Protein 4YMZ (pdb70)

CATH classification: 3.20.20.70

Radius of gyration: 24.02 Å; Cα contacts (8 Å, |Δi|>4): 1088; chains: 2; bounding box: 70×56×56 Å

B-factor: mean 28.79, std 7.9, range [10.22, 67.39]

Solvent-accessible surface area: 18675 Å² total; per-residue (Å²): 133,66,94,39,4,0,0,0,2,2,16,0,44,14,22,20,120,87,0,36,140,5,0,89,8,0,90,130,99,0,49,85,62,8,160,112,38,40,2,5,0,0,0,3,14,3,1,0,33,38,0,12,78,25,4,123,78,28,70,6,66,13,0,0,2,16,0,7,50,20,20,64,25,44,32,0,18,10,13,0,0,66,0,0,84,74,26,54,0,75,10,0,1,2,2,2,10,10,10,41,95,101,34,63,9,53,22,130,39,0,16,68,0,0,117,54,0,3,83,63,90,4,30,0,0,0,2,4,10,0,35,92,74,56,66,129,67,58,88,18,99,105,26,0,22,42,14,1,88,55,0,5,78,52,13,46,62,109,67,5,100,48,5,15,0,0,1,11,0,30,22,0,29,79,84,68,125,44,2,67,42,78,57,0,32,119,4,0,51,46,0,10,83,31,0,27,62,45,70,162,44,0,72,105,40,4,103,76,3,6,0,0,1,0,5,27,5,68,50,129,28,1,87,74,3,33,144,50,122,10,6,11,1,1,1,0,16,59,16,0,25,74,27,90,28,0,19,36,0,46,114,67,74,40,6,0,0,0,2,2,16,0,45,14,24,23,161,83,0,37,141,5,0,100,20,0,94,86,39,0,51,99,73,11,94,109,46,40,2,5,0,0,0,3,12,3,2,0,34,36,0,14,83,24,4,120,78,27,72,6,67,16,0,0,1,14,2,9,50,20,22,65,24,45,34,0,18,10,14,0,1,65,0,0,98,77,26,54,0,64,9,0,1,2,1,1,10,10,10,41,94,99,34,60,10,51,22,132,39,0,22,68,1,0,118,49,0,4,141,63,138,7,33,0,0,0,2,4,9,0,34,98,82,53,72,133,72,69,105,15,94,120,25,0,17,35,14,0,138,58,0,4,77,50,10,94,41,116,68,7,104,52,6,16,0,0,0,11,0,31,27,0,28,78,87,65,99,43,2,67,42,79,72,0,31,130,7,0,45,48,0,10,82,16,0,22,48,55,63,134,64,19,68,86,43,5,85,67,4,7,0,0,1,0,5,23,5,69,48,132,29,3,97,92,4,34,104,51,143,5,6,11,2,2,1,2,17,60,16,0,27,76,42,89,31,0,24,37,1,50

Structure (mmCIF, N/CA/C/O backbone):
data_4YMZ
#
_entry.id   4YMZ
#
_cell.length_a   103.758
_cell.length_b   103.758
_cell.length_c   113.505
_cell.angle_alpha   90.00
_cell.angle_beta   90.00
_cell.angle_gamma   120.00
#
_symmetry.space_group_name_H-M   'P 32 2 1'
#
loop_
_entity.id
_entity.type
_entity.pdbx_description
1 polymer 'Triosephosphate isomerase'
2 non-polymer 1,3-DIHYDROXYACETONEPHOSPHATE
3 non-polymer 'SULFATE ION'
4 non-polymer 1,2-ETHANEDIOL
5 water water
#
loop_
_atom_site.group_PDB
_atom_site.id
_atom_site.type_symbol
_atom_site.label_atom_id
_atom_site.label_alt_id
_atom_site.label_comp_id
_atom_site.label_asym_id
_atom_site.label_entity_id
_atom_site.label_seq_id
_atom_site.pdbx_PDB_ins_code
_atom_site.Cartn_x
_atom_site.Cartn_y
_atom_site.Cartn_z
_atom_site.occupancy
_atom_site.B_iso_or_equiv
_atom_site.auth_seq_id
_atom_site.auth_comp_id
_atom_site.auth_asym_id
_atom_site.auth_atom_id
_atom_site.pdbx_PDB_model_num
ATOM 1 N N . ALA A 1 2 ? 49.701 -10.589 18.162 1.00 59.20 2 ALA A N 1
ATOM 2 C CA . ALA A 1 2 ? 48.634 -11.338 18.880 1.00 57.75 2 ALA A CA 1
ATOM 3 C C . ALA A 1 2 ? 47.675 -11.976 17.877 1.00 56.82 2 ALA A C 1
ATOM 4 O O . ALA A 1 2 ? 47.358 -11.390 16.833 1.00 67.39 2 ALA A O 1
ATOM 5 N N . ARG A 1 3 ? 47.247 -13.197 18.177 1.00 49.76 3 ARG A N 1
ATOM 6 C CA . ARG A 1 3 ? 46.038 -13.773 17.578 1.00 43.11 3 ARG A CA 1
ATOM 7 C C . ARG A 1 3 ? 44.823 -12.900 18.010 1.00 38.31 3 ARG A C 1
ATOM 8 O O . ARG A 1 3 ? 44.831 -12.363 19.076 1.00 41.16 3 ARG A O 1
ATOM 16 N N . LYS A 1 4 ? 43.804 -12.819 17.168 1.00 36.30 4 LYS A N 1
ATOM 17 C CA . LYS A 1 4 ? 42.505 -12.192 17.522 1.00 46.35 4 LYS A CA 1
ATOM 18 C C . LYS A 1 4 ? 41.696 -13.005 18.553 1.00 39.65 4 LYS A C 1
ATOM 19 O O . LYS A 1 4 ? 41.701 -14.262 18.548 1.00 45.12 4 LYS A O 1
ATOM 23 N N . THR A 1 5 ? 41.073 -12.285 19.465 1.00 28.79 5 THR A N 1
ATOM 24 C CA . THR A 1 5 ? 40.175 -12.925 20.390 1.00 29.47 5 THR A CA 1
ATOM 25 C C . THR A 1 5 ? 38.780 -12.865 19.804 1.00 29.53 5 THR A C 1
ATOM 26 O O . THR A 1 5 ? 38.361 -11.805 19.364 1.00 27.39 5 THR A O 1
ATOM 30 N N . ILE A 1 6 ? 38.065 -13.988 19.827 1.00 26.52 6 ILE A N 1
ATOM 31 C CA . ILE A 1 6 ? 36.719 -14.044 19.297 1.00 23.59 6 ILE A CA 1
ATOM 32 C C . ILE A 1 6 ? 35.760 -14.481 20.351 1.00 22.04 6 ILE A C 1
ATOM 33 O O . ILE A 1 6 ? 36.031 -15.428 21.019 1.00 23.86 6 ILE A O 1
ATOM 38 N N . ILE A 1 7 ? 34.626 -13.806 20.506 1.00 21.42 7 ILE A N 1
ATOM 39 C CA . ILE A 1 7 ? 33.600 -14.316 21.445 1.00 23.86 7 ILE A CA 1
ATOM 40 C C . ILE A 1 7 ? 32.419 -14.581 20.551 1.00 22.14 7 ILE A C 1
ATOM 41 O O . ILE A 1 7 ? 31.854 -13.648 20.021 1.00 22.90 7 ILE A O 1
ATOM 46 N N . ALA A 1 8 ? 32.017 -15.848 20.397 1.00 21.40 8 ALA A N 1
ATOM 47 C CA . ALA A 1 8 ? 30.955 -16.243 19.459 1.00 20.98 8 ALA A CA 1
ATOM 48 C C . ALA A 1 8 ? 29.822 -16.835 20.137 1.00 21.71 8 ALA A C 1
ATOM 49 O O . ALA A 1 8 ? 30.011 -17.677 21.011 1.00 21.91 8 ALA A O 1
ATOM 51 N N . GLY A 1 9 ? 28.632 -16.378 19.829 1.00 20.57 9 GLY A N 1
ATOM 52 C CA . GLY A 1 9 ? 27.437 -16.940 20.392 1.00 20.12 9 GLY A CA 1
ATOM 53 C C . GLY A 1 9 ? 26.725 -17.892 19.461 1.00 19.85 9 GLY A C 1
ATOM 54 O O . GLY A 1 9 ? 26.366 -17.505 18.367 1.00 24.16 9 GLY A O 1
ATOM 55 N N . ASN A 1 10 ? 26.386 -19.089 19.955 1.00 18.53 10 ASN A N 1
ATOM 56 C CA . ASN A 1 10 ? 25.590 -20.051 19.240 1.00 18.02 10 ASN A CA 1
ATOM 57 C C . ASN A 1 10 ? 24.212 -20.177 19.829 1.00 18.73 10 ASN A C 1
ATOM 58 O O . ASN A 1 10 ? 24.020 -20.640 20.985 1.00 19.63 10 ASN A O 1
ATOM 63 N N . TRP A 1 11 ? 23.215 -19.741 19.061 1.00 18.65 11 TRP A N 1
ATOM 64 C CA . TRP A 1 11 ? 21.837 -19.691 19.516 1.00 19.99 11 TRP A CA 1
ATOM 65 C C . TRP A 1 11 ? 21.147 -21.059 19.283 1.00 19.56 11 TRP A C 1
ATOM 66 O O . TRP A 1 11 ? 19.949 -21.228 19.587 1.00 18.87 11 TRP A O 1
ATOM 77 N N . LYS A 1 12 ? 21.897 -22.007 18.725 1.00 21.20 12 LYS A N 1
ATOM 78 C CA . LYS A 1 12 ? 21.370 -23.318 18.393 1.00 21.74 12 LYS A CA 1
ATOM 79 C C . LYS A 1 12 ? 19.925 -23.264 17.873 1.00 22.39 12 LYS A C 1
ATOM 80 O O . LYS A 1 12 ? 19.541 -22.430 17.040 1.00 20.54 12 LYS A O 1
ATOM 86 N N . MET A 1 13 ? 19.085 -24.152 18.356 1.00 21.08 13 MET A N 1
ATOM 87 C CA . MET A 1 13 ? 17.688 -24.140 18.006 1.00 19.52 13 MET A CA 1
ATOM 88 C C . MET A 1 13 ? 16.812 -23.681 19.216 1.00 16.78 13 MET A C 1
ATOM 89 O O . MET A 1 13 ? 15.662 -24.091 19.374 1.00 18.58 13 MET A O 1
ATOM 94 N N . ASN A 1 14 ? 17.402 -22.829 20.040 1.00 20.03 14 ASN A N 1
ATOM 95 C CA . ASN A 1 14 ? 16.862 -22.496 21.389 1.00 20.89 14 ASN A CA 1
ATOM 96 C C . ASN A 1 14 ? 15.872 -21.312 21.406 1.00 23.83 14 ASN A C 1
ATOM 97 O O . ASN A 1 14 ? 15.096 -21.139 22.367 1.00 21.14 14 ASN A O 1
ATOM 102 N N . LEU A 1 15 ? 15.857 -20.531 20.346 1.00 19.74 15 LEU A N 1
ATOM 103 C CA . LEU A 1 15 ? 15.118 -19.259 20.320 1.00 22.38 15 LEU A CA 1
ATOM 104 C C . LEU A 1 15 ? 13.954 -19.158 19.325 1.00 23.36 15 LEU A C 1
ATOM 105 O O . LEU A 1 15 ? 14.011 -19.714 18.214 1.00 22.60 15 LEU A O 1
ATOM 110 N N . SER A 1 16 ? 12.865 -18.467 19.736 1.00 19.56 16 SER A N 1
ATOM 111 C CA . SER A 1 16 ? 11.826 -18.037 18.849 1.00 20.96 16 SER A CA 1
ATOM 112 C C . SER A 1 16 ? 12.361 -16.909 18.034 1.00 20.29 16 SER A C 1
ATOM 113 O O . SER A 1 16 ? 13.441 -16.317 18.335 1.00 21.92 16 SER A O 1
ATOM 116 N N . LEU A 1 17 ? 11.655 -16.604 16.973 1.00 22.58 17 LEU A N 1
ATOM 117 C CA . LEU A 1 17 ? 12.007 -15.473 16.115 1.00 24.73 17 LEU A CA 1
ATOM 118 C C . LEU A 1 17 ? 11.931 -14.178 16.952 1.00 24.46 17 LEU A C 1
ATOM 119 O O . LEU A 1 17 ? 12.826 -13.373 16.925 1.00 21.73 17 LEU A O 1
ATOM 124 N N . LYS A 1 18 ? 10.868 -14.041 17.697 1.00 23.02 18 LYS A N 1
ATOM 125 C CA . LYS A 1 18 ? 10.652 -12.856 18.518 1.00 25.69 18 LYS A CA 1
ATOM 126 C C . LYS A 1 18 ? 11.873 -12.671 19.438 1.00 23.04 18 LYS A C 1
ATOM 127 O O . LYS A 1 18 ? 12.436 -11.567 19.579 1.00 24.00 18 LYS A O 1
ATOM 131 N N . GLU A 1 19 ? 12.295 -13.768 20.047 1.00 21.99 19 GLU A N 1
ATOM 132 C CA . GLU A 1 19 ? 13.458 -13.738 20.891 1.00 22.90 19 GLU A CA 1
ATOM 133 C C . GLU A 1 19 ? 14.751 -13.442 20.113 1.00 22.04 19 GLU A C 1
ATOM 134 O O . GLU A 1 19 ? 15.596 -12.664 20.543 1.00 22.03 19 GLU A O 1
ATOM 140 N N . ALA A 1 20 ? 14.897 -14.009 18.936 1.00 23.86 20 ALA A N 1
ATOM 141 C CA . ALA A 1 20 ? 16.110 -13.767 18.164 1.00 20.60 20 ALA A CA 1
ATOM 142 C C . ALA A 1 20 ? 16.207 -12.264 17.747 1.00 20.63 20 ALA A C 1
ATOM 143 O O . ALA A 1 20 ? 17.288 -11.657 17.671 1.00 22.23 20 ALA A O 1
ATOM 145 N N . VAL A 1 21 ? 15.078 -11.717 17.396 1.00 20.99 21 VAL A N 1
ATOM 146 C CA . VAL A 1 21 ? 14.977 -10.317 16.965 1.00 23.01 21 VAL A CA 1
ATOM 147 C C . VAL A 1 21 ? 15.314 -9.364 18.126 1.00 21.45 21 VAL A C 1
ATOM 148 O O . VAL A 1 21 ? 16.190 -8.526 17.996 1.00 21.69 21 VAL A O 1
ATOM 152 N N . PHE A 1 22 ? 14.702 -9.580 19.266 1.00 23.55 22 PHE A N 1
ATOM 153 C CA . PHE A 1 22 ? 14.983 -8.850 20.464 1.00 23.31 22 PHE A CA 1
ATOM 154 C C . PHE A 1 22 ? 16.455 -8.920 20.876 1.00 23.80 22 PHE A C 1
ATOM 155 O O . PHE A 1 22 ? 17.088 -7.889 21.164 1.00 23.96 22 PHE A O 1
ATOM 163 N N . LEU A 1 23 ? 17.015 -10.141 20.860 1.00 22.10 23 LEU A N 1
ATOM 164 C CA . LEU A 1 23 ? 18.399 -10.365 21.122 1.00 20.39 23 LEU A CA 1
ATOM 165 C C . LEU A 1 23 ? 19.307 -9.646 20.087 1.00 20.72 23 LEU A C 1
ATOM 166 O O . LEU A 1 23 ? 20.258 -9.007 20.478 1.00 22.69 23 LEU A O 1
ATOM 171 N N . ALA A 1 24 ? 18.989 -9.714 18.793 1.00 22.61 24 ALA A N 1
ATOM 172 C CA . ALA A 1 24 ? 19.813 -9.069 17.770 1.00 22.08 24 ALA A CA 1
ATOM 173 C C . ALA A 1 24 ? 19.848 -7.502 17.944 1.00 22.95 24 ALA A C 1
ATOM 174 O O . ALA A 1 24 ? 20.913 -6.835 17.869 1.00 24.57 24 ALA A O 1
ATOM 176 N N . HIS A 1 25 ? 18.673 -6.953 18.197 1.00 23.31 25 HIS A N 1
ATOM 177 C CA . HIS A 1 25 ? 18.586 -5.515 18.493 1.00 22.71 25 HIS A CA 1
ATOM 178 C C . HIS A 1 25 ? 19.381 -5.197 19.721 1.00 23.13 25 HIS A C 1
ATOM 179 O O . HIS A 1 25 ? 20.099 -4.213 19.688 1.00 25.48 25 HIS A O 1
ATOM 186 N N . SER A 1 26 ? 19.243 -5.987 20.796 1.00 22.50 26 SER A N 1
ATOM 187 C CA . SER A 1 26 ? 19.903 -5.631 22.037 1.00 24.78 26 SER A CA 1
ATOM 188 C C . SER A 1 26 ? 21.385 -5.706 21.839 1.00 23.16 26 SER A C 1
ATOM 189 O O . SER A 1 26 ? 22.182 -4.807 22.274 1.00 22.98 26 SER A O 1
ATOM 192 N N . ILE A 1 27 ? 21.801 -6.740 21.089 1.00 22.40 27 ILE A N 1
ATOM 193 C CA . ILE A 1 27 ? 23.208 -6.906 20.793 1.00 22.93 27 ILE A CA 1
ATOM 194 C C . ILE A 1 27 ? 23.780 -5.747 19.972 1.00 24.46 27 ILE A C 1
ATOM 195 O O . ILE A 1 27 ? 24.892 -5.296 20.190 1.00 26.07 27 ILE A O 1
ATOM 200 N N . ARG A 1 28 ? 22.993 -5.259 19.063 1.00 25.05 28 ARG A N 1
ATOM 201 C CA . ARG A 1 28 ? 23.467 -4.173 18.248 1.00 25.93 28 ARG A CA 1
ATOM 202 C C . ARG A 1 28 ? 23.705 -2.880 19.080 1.00 26.67 28 ARG A C 1
ATOM 203 O O . ARG A 1 28 ? 24.673 -2.120 18.829 1.00 27.19 28 ARG A O 1
ATOM 211 N N . GLU A 1 29 ? 22.786 -2.658 19.992 1.00 26.45 29 GLU A N 1
ATOM 212 C CA . GLU A 1 29 ? 22.810 -1.531 20.941 1.00 32.51 29 GLU A CA 1
ATOM 213 C C . GLU A 1 29 ? 23.923 -1.661 21.896 1.00 29.94 29 GLU 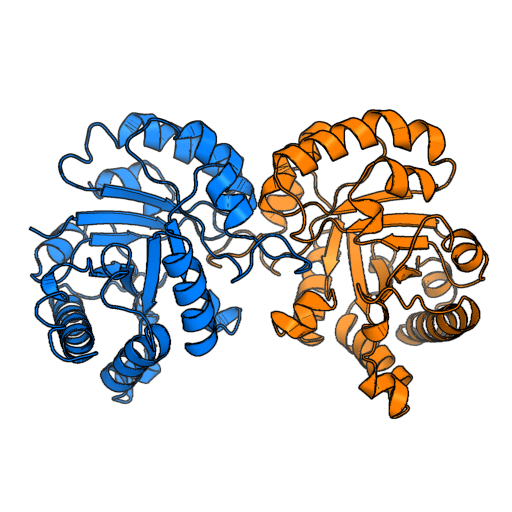A C 1
ATOM 214 O O . GLU A 1 29 ? 24.596 -0.635 22.273 1.00 26.15 29 GLU A O 1
ATOM 220 N N . LYS A 1 30 ? 24.133 -2.879 22.393 1.00 25.83 30 LYS A N 1
ATOM 221 C CA . LYS A 1 30 ? 25.092 -3.053 23.453 1.00 27.28 30 LYS A CA 1
ATOM 222 C C . LYS A 1 30 ? 26.541 -3.468 23.176 1.00 26.44 30 LYS A C 1
ATOM 223 O O . LYS A 1 30 ? 27.440 -3.031 23.852 1.00 25.63 30 LYS A O 1
ATOM 229 N N . ILE A 1 31 ? 26.768 -4.406 22.252 1.00 25.10 31 ILE A N 1
ATOM 230 C CA . ILE A 1 31 ? 28.069 -4.996 22.146 1.00 21.35 31 ILE A CA 1
ATOM 231 C C . ILE A 1 31 ? 29.184 -4.194 21.498 1.00 20.63 31 ILE A C 1
ATOM 232 O O . ILE A 1 31 ? 30.302 -4.207 22.000 1.00 23.45 31 ILE A O 1
ATOM 237 N N . PRO A 1 32 ? 28.902 -3.448 20.410 1.00 25.47 32 PRO A N 1
ATOM 238 C CA . PRO A 1 32 ? 29.929 -2.683 19.694 1.00 26.92 32 PRO A CA 1
ATOM 239 C C . PRO A 1 32 ? 30.674 -1.695 20.538 1.00 28.21 32 PRO A C 1
ATOM 240 O O . PRO A 1 32 ? 31.871 -1.545 20.386 1.00 26.96 32 PRO A O 1
ATOM 244 N N . SER A 1 33 ? 30.005 -1.127 21.520 1.00 26.75 33 SER A N 1
ATOM 245 C CA . SER A 1 33 ? 30.671 -0.222 22.420 1.00 28.07 33 SER A CA 1
ATOM 246 C C . SER A 1 33 ? 31.620 -0.891 23.389 1.00 30.39 33 SER A C 1
ATOM 247 O O . SER A 1 33 ? 32.527 -0.229 23.879 1.00 25.90 33 SER A O 1
ATOM 250 N N . ILE A 1 34 ? 31.376 -2.163 23.741 1.00 27.50 34 ILE A N 1
ATOM 251 C CA . ILE A 1 34 ? 32.198 -2.870 24.721 1.00 26.49 34 ILE A CA 1
ATOM 252 C C . ILE A 1 34 ? 33.105 -4.023 24.231 1.00 28.63 34 ILE A C 1
ATOM 253 O O . ILE A 1 34 ? 33.882 -4.569 24.994 1.00 27.21 34 ILE A O 1
ATOM 258 N N . SER A 1 35 ? 33.066 -4.353 22.949 1.00 25.47 35 SER A N 1
ATOM 259 C CA . SER A 1 35 ? 33.801 -5.461 22.460 1.00 26.51 35 SER A CA 1
ATOM 260 C C . SER A 1 35 ? 35.238 -5.098 22.374 1.00 32.11 35 SER A C 1
ATOM 261 O O . SER A 1 35 ? 36.081 -5.977 22.477 1.00 31.52 35 SER A O 1
ATOM 264 N N . LYS A 1 36 ? 35.562 -3.818 22.146 1.00 33.34 36 LYS A N 1
ATOM 265 C CA . LYS A 1 36 ? 36.952 -3.357 22.143 1.00 32.64 36 LYS A CA 1
ATOM 266 C C . LYS A 1 36 ? 37.799 -4.032 21.081 1.00 31.42 36 LYS A C 1
ATOM 267 O O . LYS A 1 36 ? 37.513 -3.926 19.943 1.00 36.51 36 LYS A O 1
ATOM 273 N N . ASP A 1 37 ? 38.777 -4.789 21.523 1.00 36.63 37 ASP A N 1
ATOM 274 C CA . ASP A 1 37 ? 39.752 -5.497 20.709 1.00 41.69 37 ASP A CA 1
ATOM 275 C C . ASP A 1 37 ? 39.135 -6.816 20.145 1.00 38.50 37 ASP A C 1
ATOM 276 O O . ASP A 1 37 ? 39.582 -7.339 19.175 1.00 44.75 37 ASP A O 1
ATOM 280 N N . LYS A 1 38 ? 38.086 -7.314 20.777 1.00 34.76 38 LYS A N 1
ATOM 281 C CA . LYS A 1 38 ? 37.548 -8.646 20.530 1.00 28.18 38 LYS A CA 1
ATOM 282 C C . LYS A 1 38 ? 36.597 -8.662 19.361 1.00 30.09 38 LYS A C 1
ATOM 283 O O . LYS A 1 38 ? 35.891 -7.680 19.103 1.00 34.43 38 LYS A O 1
ATOM 289 N N 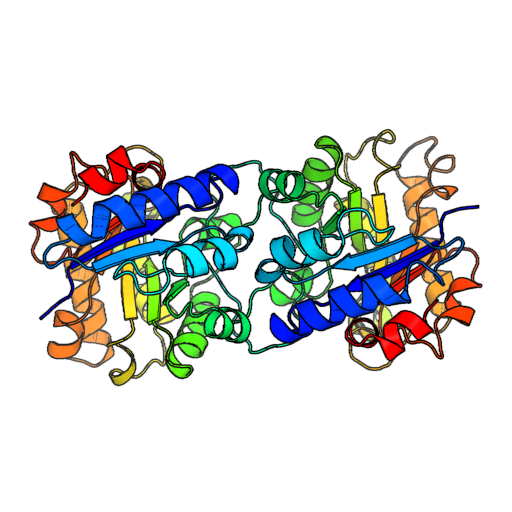. VAL A 1 39 ? 36.608 -9.770 18.633 1.00 27.36 39 VAL A N 1
ATOM 290 C CA . VAL A 1 39 ? 35.653 -9.982 17.524 1.00 25.17 39 VAL A CA 1
ATOM 291 C C . VAL A 1 39 ? 34.406 -10.515 18.129 1.00 25.39 39 VAL A C 1
ATOM 292 O O . VAL A 1 39 ? 34.523 -11.433 18.889 1.00 26.39 39 VAL A O 1
ATOM 296 N N . SER A 1 40 ? 33.205 -9.991 17.816 1.00 22.53 40 SER A N 1
ATOM 297 C CA . SER A 1 40 ? 31.974 -10.585 18.298 1.00 23.77 40 SER A CA 1
ATOM 298 C C . SER A 1 40 ? 31.251 -11.253 17.137 1.00 24.39 40 SER A C 1
ATOM 299 O O . SER A 1 40 ? 31.409 -10.852 15.991 1.00 25.95 40 SER A O 1
ATOM 302 N N . MET A 1 41 ? 30.547 -12.333 17.418 1.00 23.89 41 MET A N 1
ATOM 303 C CA . MET A 1 41 ? 29.971 -13.171 16.388 1.00 20.98 41 MET A CA 1
ATOM 304 C C . MET A 1 41 ? 28.760 -13.830 16.962 1.00 21.77 41 MET A C 1
ATOM 305 O O . MET A 1 41 ? 28.769 -14.224 18.127 1.00 21.54 41 MET A O 1
ATOM 310 N N . VAL A 1 42 ? 27.731 -14.034 16.130 1.00 19.48 42 VAL A N 1
ATOM 311 C CA . VAL A 1 42 ? 26.526 -14.683 16.554 1.00 20.81 42 VAL A CA 1
ATOM 312 C C . VAL A 1 42 ? 26.085 -15.637 15.491 1.00 19.00 42 VAL A C 1
ATOM 313 O O . VAL A 1 42 ? 26.250 -15.363 14.295 1.00 16.61 42 VAL A O 1
ATOM 317 N N . PHE A 1 43 ? 25.496 -16.743 15.937 1.00 18.56 43 PHE A N 1
ATOM 318 C CA . PHE A 1 43 ? 24.987 -17.773 15.008 1.00 17.20 43 PHE A CA 1
ATOM 319 C C . PHE A 1 43 ? 23.512 -18.053 15.258 1.00 18.49 43 PHE A C 1
ATOM 320 O O . PHE A 1 43 ? 23.129 -18.977 16.031 1.00 18.85 43 PHE A O 1
ATOM 328 N N . PRO A 1 44 ? 22.627 -17.298 14.610 1.00 19.59 44 PRO A N 1
ATOM 329 C CA . PRO A 1 44 ? 21.201 -17.537 14.732 1.00 20.48 44 PRO A CA 1
ATOM 330 C C . PRO A 1 44 ? 20.761 -18.797 14.027 1.00 19.23 44 PRO A C 1
ATOM 331 O O . PRO A 1 44 ? 21.463 -19.291 13.174 1.00 18.12 44 PRO A O 1
ATOM 335 N N . SER A 1 45 ? 19.518 -19.229 14.277 1.00 21.29 45 SER A N 1
ATOM 336 C CA . SER A 1 45 ? 18.965 -20.395 13.573 1.00 22.85 45 SER A CA 1
ATOM 337 C C . SER A 1 45 ? 18.795 -20.005 12.146 1.00 22.74 45 SER A C 1
ATOM 338 O O . SER A 1 45 ? 18.527 -18.808 11.840 1.00 23.86 45 SER A O 1
ATOM 341 N N . THR A 1 46 ? 18.885 -20.958 11.234 1.00 18.61 46 THR A N 1
ATOM 342 C CA . THR A 1 46 ? 18.717 -20.626 9.800 1.00 20.43 46 THR A CA 1
ATOM 343 C C . THR A 1 46 ? 17.464 -19.839 9.425 1.00 20.51 46 THR A C 1
ATOM 344 O O . THR A 1 46 ? 17.516 -18.918 8.585 1.00 18.08 46 THR A O 1
ATOM 348 N N . LEU A 1 47 ? 16.323 -20.234 9.986 1.00 20.55 47 LEU A N 1
ATOM 349 C CA . LEU A 1 47 ? 15.022 -19.604 9.723 1.00 19.25 47 LEU A CA 1
ATOM 350 C C . LEU A 1 47 ? 15.079 -18.110 10.052 1.00 21.57 47 LEU A C 1
ATOM 351 O O . LEU A 1 47 ? 14.347 -17.355 9.499 1.00 17.94 47 LEU A O 1
ATOM 356 N N . HIS A 1 48 ? 16.033 -17.690 10.895 1.00 20.49 48 HIS A N 1
ATOM 357 C CA . HIS A 1 48 ? 16.104 -16.333 11.414 1.00 19.45 48 HIS A CA 1
ATOM 358 C C . HIS A 1 48 ? 17.272 -15.515 10.855 1.00 19.45 48 HIS A C 1
ATOM 359 O O . HIS A 1 48 ? 17.408 -14.331 11.203 1.00 21.80 48 HIS A O 1
ATOM 366 N N . LEU A 1 49 ? 18.107 -16.121 10.043 1.00 21.67 49 LEU A N 1
ATOM 367 C CA . LEU A 1 49 ? 19.343 -15.498 9.595 1.00 22.43 49 LEU A CA 1
ATOM 368 C C . LEU A 1 49 ? 19.092 -14.259 8.747 1.00 25.57 49 LEU A C 1
ATOM 369 O O . LEU A 1 49 ? 19.831 -13.304 8.907 1.00 19.83 49 LEU A O 1
ATOM 374 N N . GLU A 1 50 ? 18.149 -14.285 7.802 1.00 19.84 50 GLU A N 1
ATOM 375 C CA . GLU A 1 50 ? 17.914 -13.117 6.960 1.00 25.53 50 GLU A CA 1
ATOM 376 C C . GLU A 1 50 ? 17.531 -11.900 7.843 1.00 22.66 50 GLU A C 1
ATOM 377 O O . GLU A 1 50 ? 18.095 -10.846 7.737 1.00 21.02 50 GLU A O 1
ATOM 383 N N . ASN A 1 51 ? 16.640 -12.130 8.790 1.00 22.04 51 ASN A N 1
ATOM 384 C CA . ASN A 1 51 ? 16.140 -11.092 9.687 1.00 23.70 51 ASN A CA 1
ATOM 385 C C . ASN A 1 51 ? 17.244 -10.555 10.572 1.00 27.23 51 ASN A C 1
ATOM 386 O O . ASN A 1 51 ? 17.468 -9.336 10.604 1.00 23.96 51 ASN A O 1
ATOM 391 N N . VAL A 1 52 ? 17.982 -11.438 11.255 1.00 23.12 52 VAL A N 1
ATOM 392 C CA . VAL A 1 52 ? 19.051 -11.017 12.106 1.00 23.20 52 VAL A CA 1
ATOM 393 C C . VAL A 1 52 ? 20.189 -10.327 11.351 1.00 25.17 52 VAL A C 1
ATOM 394 O O . VAL A 1 52 ? 20.779 -9.364 11.798 1.00 22.12 52 VAL A O 1
ATOM 398 N N . SER A 1 53 ? 20.546 -10.892 10.216 1.00 24.20 53 SER A N 1
ATOM 399 C CA . SER A 1 53 ? 21.504 -10.285 9.370 1.00 26.03 53 SER A CA 1
ATOM 400 C C . SER A 1 53 ? 21.175 -8.826 9.034 1.00 26.59 53 SER A C 1
ATOM 401 O O . SER A 1 53 ? 22.072 -7.981 8.996 1.00 26.97 53 SER A O 1
ATOM 404 N N . LYS A 1 54 ? 19.947 -8.583 8.630 1.00 26.56 54 LYS A N 1
ATOM 405 C CA . LYS A 1 54 ? 19.476 -7.211 8.368 1.00 27.74 54 LYS A CA 1
ATOM 406 C C . LYS A 1 54 ? 19.666 -6.349 9.601 1.00 27.59 54 LYS A C 1
ATOM 407 O O . LYS A 1 54 ? 20.204 -5.238 9.485 1.00 23.78 54 LYS A O 1
ATOM 410 N N . ILE A 1 55 ? 19.289 -6.867 10.777 1.00 23.30 55 ILE A N 1
ATOM 411 C CA . ILE A 1 55 ? 19.386 -6.092 12.021 1.00 20.49 55 ILE A CA 1
ATOM 412 C C . ILE A 1 55 ? 20.822 -5.671 12.324 1.00 26.74 55 ILE A C 1
ATOM 413 O O . ILE A 1 55 ? 21.043 -4.526 12.762 1.00 26.17 55 ILE A O 1
ATOM 418 N N . LEU A 1 56 ? 21.786 -6.565 12.048 1.00 24.57 56 LEU A N 1
ATOM 419 C CA . LEU A 1 56 ? 23.159 -6.348 12.366 1.00 22.74 56 LEU A CA 1
ATOM 420 C C . LEU A 1 56 ? 24.012 -5.766 11.244 1.00 20.86 56 LEU A C 1
ATOM 421 O O . LEU A 1 56 ? 25.199 -5.496 11.460 1.00 24.28 56 LEU A O 1
ATOM 426 N N . GLU A 1 57 ? 23.449 -5.606 10.057 1.00 21.67 57 GLU A N 1
ATOM 427 C CA . GLU A 1 57 ? 24.236 -5.127 8.882 1.00 25.40 57 GLU A CA 1
ATOM 428 C C . GLU A 1 57 ? 24.850 -3.740 9.143 1.00 21.38 57 GLU A C 1
ATOM 429 O O . GLU A 1 57 ? 24.122 -2.789 9.494 1.00 25.22 57 GLU A O 1
ATOM 434 N N . GLY A 1 58 ? 26.143 -3.629 8.948 1.00 23.56 58 GLY A N 1
ATOM 435 C CA . GLY A 1 58 ? 26.863 -2.354 9.189 1.00 26.95 58 GLY A CA 1
ATOM 436 C C . GLY A 1 58 ? 27.357 -2.173 10.607 1.00 26.76 58 GLY A C 1
ATOM 437 O O . GLY A 1 58 ? 28.038 -1.210 10.889 1.00 29.36 58 GLY A O 1
ATOM 438 N N . SER A 1 59 ? 27.048 -3.125 11.505 1.00 25.70 59 SER A N 1
ATOM 439 C CA . SER A 1 59 ? 27.542 -3.125 12.876 1.00 24.43 59 SER A CA 1
ATOM 440 C C . SER A 1 59 ? 28.842 -3.917 12.919 1.00 25.77 59 SER A C 1
ATOM 441 O O . SER A 1 59 ? 29.198 -4.535 11.945 1.00 23.58 59 SER A O 1
ATOM 444 N N . SER A 1 60 ? 29.554 -3.948 14.048 1.00 23.62 60 SER A N 1
ATOM 445 C CA . SER A 1 60 ? 30.779 -4.696 14.080 1.00 25.06 60 SER A CA 1
ATOM 446 C C . SER A 1 60 ? 30.523 -6.206 14.455 1.00 22.55 60 SER A C 1
ATOM 447 O O . SER A 1 60 ? 31.465 -6.918 14.657 1.00 26.57 60 SER A O 1
ATOM 450 N N . VAL A 1 61 ? 29.273 -6.593 14.662 1.00 22.66 61 VAL A N 1
ATOM 451 C CA . VAL A 1 61 ? 28.871 -7.976 15.007 1.00 22.62 61 VAL A CA 1
ATOM 452 C C . VAL A 1 61 ? 28.623 -8.849 13.764 1.00 22.93 61 VAL A C 1
ATOM 453 O O . VAL A 1 61 ? 27.712 -8.643 13.000 1.00 26.73 61 VAL A O 1
ATOM 457 N N . ILE A 1 62 ? 29.445 -9.858 13.699 1.00 22.29 62 ILE A N 1
ATOM 458 C CA . ILE A 1 62 ? 29.482 -10.813 12.582 1.00 24.05 62 ILE A CA 1
ATOM 459 C C . ILE A 1 62 ? 28.358 -11.867 12.803 1.00 22.92 62 ILE A C 1
ATOM 460 O O . ILE A 1 62 ? 28.194 -12.351 13.892 1.00 22.71 62 ILE A O 1
ATOM 465 N N . VAL A 1 63 ? 27.645 -12.164 11.745 1.00 21.87 63 VAL A N 1
ATOM 466 C CA . VAL A 1 63 ? 26.617 -13.157 11.696 1.00 21.15 63 VAL A CA 1
ATOM 467 C C . VAL A 1 63 ? 27.110 -14.412 10.962 1.00 24.58 63 VAL A C 1
ATOM 468 O O . VAL A 1 63 ? 27.596 -14.345 9.829 1.00 24.10 63 VAL A O 1
ATOM 472 N N . GLY A 1 64 ? 26.933 -15.545 11.588 1.00 21.37 64 GLY A N 1
ATOM 473 C CA . GLY A 1 64 ? 27.357 -16.838 10.983 1.00 22.56 64 GLY A CA 1
ATOM 474 C C . GLY A 1 64 ? 26.221 -17.807 10.912 1.00 22.52 64 GLY A C 1
ATOM 475 O O . GLY A 1 64 ? 25.228 -17.602 11.591 1.00 21.49 64 GLY A O 1
ATOM 476 N N . ALA A 1 65 ? 26.357 -18.855 10.071 1.00 19.44 65 ALA A N 1
ATOM 477 C CA . ALA A 1 65 ? 25.306 -19.921 9.963 1.00 19.47 65 ALA A CA 1
ATOM 478 C C . ALA A 1 65 ? 25.756 -21.142 10.716 1.00 20.61 65 ALA A C 1
ATOM 479 O O . ALA A 1 65 ? 26.967 -21.417 10.807 1.00 17.22 65 ALA A O 1
ATOM 481 N N . GLN A 1 66 ? 24.773 -21.890 11.211 1.00 21.31 66 GLN A N 1
ATOM 482 C CA . GLN A 1 66 ? 25.028 -23.077 12.050 1.00 19.64 66 GLN A CA 1
ATOM 483 C C . GLN A 1 66 ? 25.389 -24.364 11.293 1.00 19.19 66 GLN A C 1
ATOM 484 O O . GLN A 1 66 ? 25.959 -25.276 11.857 1.00 18.26 66 GLN A O 1
ATOM 490 N N . ASN A 1 67 ? 25.115 -24.357 9.994 1.00 21.24 67 ASN A N 1
ATOM 491 C CA . ASN A 1 67 ? 25.389 -25.486 9.145 1.00 20.57 67 ASN A CA 1
ATOM 492 C C . ASN A 1 67 ? 25.103 -25.089 7.703 1.00 18.57 67 ASN A C 1
ATOM 493 O O . ASN A 1 67 ? 24.426 -24.099 7.459 1.00 20.34 67 ASN A O 1
ATOM 498 N N . CYS A 1 68 ? 25.657 -25.813 6.723 1.00 18.78 68 CYS A N 1
ATOM 499 C CA . CYS A 1 68 ? 25.243 -25.668 5.342 1.00 16.59 68 CYS A CA 1
ATOM 500 C C . CYS A 1 68 ? 25.593 -27.004 4.714 1.00 21.25 68 CYS A C 1
ATOM 501 O O . CYS A 1 68 ? 26.128 -27.876 5.409 1.00 22.59 68 CYS A O 1
ATOM 504 N N . TYR A 1 69 ? 25.288 -27.116 3.444 1.00 20.47 69 TYR A N 1
ATOM 505 C CA . TYR A 1 69 ? 25.716 -28.237 2.629 1.00 22.52 69 TYR A CA 1
ATOM 506 C C . TYR A 1 69 ? 26.846 -27.817 1.673 1.00 20.69 69 TYR A C 1
ATOM 507 O O . TYR A 1 69 ? 26.951 -26.676 1.286 1.00 24.60 69 TYR A O 1
ATOM 516 N N . HIS A 1 70 ? 27.663 -28.773 1.266 1.00 23.33 70 HIS A N 1
ATOM 517 C CA . HIS A 1 70 ? 28.790 -28.521 0.350 1.00 24.58 70 HIS A CA 1
ATOM 518 C C . HIS A 1 70 ? 28.369 -28.402 -1.147 1.00 25.53 70 HIS A C 1
ATOM 519 O O . HIS A 1 70 ? 28.823 -29.166 -2.016 1.00 25.67 70 HIS A O 1
ATOM 526 N N . SER A 1 71 ? 27.484 -27.483 -1.457 1.00 24.35 71 SER A N 1
ATOM 527 C CA . SER A 1 71 ? 27.152 -27.216 -2.897 1.00 25.63 71 SER A CA 1
ATOM 528 C C . SER A 1 71 ? 26.615 -25.833 -3.070 1.00 27.93 71 SER A C 1
ATOM 529 O O . SER A 1 71 ? 26.054 -25.240 -2.137 1.00 20.55 71 SER A O 1
ATOM 532 N N . GLY A 1 72 ? 26.837 -25.257 -4.254 1.00 23.95 72 GLY A N 1
ATOM 533 C CA . GLY A 1 72 ? 26.042 -24.192 -4.680 1.00 24.40 72 GLY A CA 1
ATOM 534 C C . GLY A 1 72 ? 24.600 -24.563 -4.991 1.00 26.61 72 GLY A C 1
ATOM 535 O O . GLY A 1 72 ? 24.143 -25.699 -4.775 1.00 24.34 72 GLY A O 1
ATOM 536 N N . LEU A 1 73 ? 23.864 -23.609 -5.543 1.00 23.46 73 LEU A N 1
ATOM 537 C CA . LEU A 1 73 ? 22.446 -23.862 -5.714 1.00 26.92 73 LEU A CA 1
ATOM 538 C C . LEU A 1 73 ? 22.230 -25.150 -6.499 1.00 28.19 73 LEU A C 1
ATOM 539 O O . LEU A 1 73 ? 22.864 -25.372 -7.514 1.00 22.16 73 LEU A O 1
ATOM 544 N N . ALA A 1 74 ? 21.296 -25.991 -6.037 1.00 24.06 74 ALA A N 1
ATOM 545 C CA . ALA A 1 74 ? 21.200 -27.346 -6.544 1.00 25.21 74 ALA A CA 1
ATOM 546 C C . ALA A 1 74 ? 20.034 -28.052 -5.825 1.00 24.66 74 ALA A C 1
ATOM 547 O O . ALA A 1 74 ? 19.370 -27.467 -4.903 1.00 21.10 74 ALA A O 1
ATOM 549 N N . ALA A 1 75 ? 19.851 -29.321 -6.208 1.00 22.05 75 ALA A N 1
ATOM 550 C CA . ALA A 1 75 ? 18.688 -30.125 -5.757 1.00 22.66 75 ALA A CA 1
ATOM 551 C C . ALA A 1 75 ? 19.014 -30.902 -4.466 1.00 23.70 75 ALA A C 1
ATOM 552 O O . ALA A 1 75 ? 19.344 -32.095 -4.499 1.00 23.08 75 ALA A O 1
ATOM 554 N N . PHE A 1 76 ? 19.039 -30.188 -3.327 1.00 22.86 76 PHE A N 1
ATOM 555 C CA . PHE A 1 76 ? 19.268 -30.857 -2.023 1.00 18.80 76 PHE A CA 1
ATOM 556 C C . PHE A 1 76 ? 18.202 -30.343 -1.056 1.00 20.04 76 PHE A C 1
ATOM 557 O O . PHE A 1 76 ? 18.431 -29.399 -0.267 1.00 18.34 76 PHE A O 1
ATOM 565 N N . THR A 1 77 ? 17.052 -31.001 -1.058 1.00 17.93 77 THR A N 1
ATOM 566 C CA . THR A 1 77 ? 15.874 -30.609 -0.291 1.00 18.92 77 THR A CA 1
ATOM 567 C C . THR A 1 77 ? 16.296 -30.544 1.204 1.00 19.75 77 THR A C 1
ATOM 568 O O . THR A 1 77 ? 16.984 -31.410 1.738 1.00 22.03 77 THR A O 1
ATOM 572 N N . GLY A 1 78 ? 15.865 -29.466 1.821 1.00 19.20 78 GLY A N 1
ATOM 573 C CA . GLY A 1 78 ? 16.116 -29.198 3.245 1.00 18.23 78 GLY A CA 1
ATOM 574 C C . GLY A 1 78 ? 17.432 -28.566 3.552 1.00 20.97 78 GLY A C 1
ATOM 575 O O . GLY A 1 78 ? 17.606 -28.238 4.714 1.00 21.67 78 GLY A O 1
ATOM 576 N N . GLU A 1 79 ? 18.395 -28.556 2.611 1.00 20.60 79 GLU A N 1
ATOM 577 C CA . GLU A 1 79 ? 19.709 -27.997 2.895 1.00 20.95 79 GLU A CA 1
ATOM 578 C C . GLU A 1 79 ? 19.852 -26.523 2.567 1.00 21.16 79 GLU A C 1
ATOM 579 O O . GLU A 1 79 ? 19.112 -26.022 1.777 1.00 19.36 79 GLU A O 1
ATOM 585 N N . THR A 1 80 ? 20.889 -25.908 3.136 1.00 21.29 80 THR A N 1
ATOM 586 C CA . THR A 1 80 ? 21.223 -24.457 2.886 1.00 20.54 80 THR A CA 1
ATOM 587 C C . THR A 1 80 ? 22.528 -24.345 2.110 1.00 18.27 80 THR A C 1
ATOM 588 O O . THR A 1 80 ? 23.478 -24.951 2.487 1.00 20.39 80 THR A O 1
ATOM 592 N N . SER A 1 81 ? 22.544 -23.595 1.029 1.00 19.56 81 SER A N 1
ATOM 593 C CA . SER A 1 81 ? 23.713 -23.415 0.234 1.00 17.85 81 SER A CA 1
ATOM 594 C C . SER A 1 81 ? 24.526 -22.229 0.676 1.00 21.15 81 SER A C 1
ATOM 595 O O . SER A 1 81 ? 23.971 -21.182 0.966 1.00 22.39 81 SER A O 1
ATOM 598 N N . PRO A 1 82 ? 25.852 -22.362 0.685 1.00 21.37 82 PRO A N 1
ATOM 599 C CA . PRO A 1 82 ? 26.721 -21.150 0.838 1.00 23.01 82 PRO A CA 1
ATOM 600 C C . PRO A 1 82 ? 26.381 -20.032 -0.182 1.00 22.84 82 PRO A C 1
ATOM 601 O O . PRO A 1 82 ? 26.495 -18.823 0.175 1.00 19.67 82 PRO A O 1
ATOM 605 N N . ASP A 1 83 ? 25.911 -20.378 -1.375 1.00 22.21 83 ASP A N 1
ATOM 606 C CA . ASP A 1 83 ? 25.459 -19.322 -2.283 1.00 25.20 83 ASP A CA 1
ATOM 607 C C . ASP A 1 83 ? 24.341 -18.476 -1.654 1.00 22.28 83 ASP A C 1
ATOM 608 O O . ASP A 1 83 ? 24.244 -17.250 -1.847 1.00 22.59 83 ASP A O 1
ATOM 613 N N . GLN A 1 84 ? 23.426 -19.110 -0.940 1.00 22.00 84 GLN A N 1
ATOM 614 C CA . GLN A 1 84 ? 22.334 -18.432 -0.324 1.00 18.73 84 GLN A CA 1
ATOM 615 C C . GLN A 1 84 ? 22.751 -17.633 0.897 1.00 21.44 84 GLN A C 1
ATOM 616 O O . GLN A 1 84 ? 22.213 -16.576 1.163 1.00 23.18 84 GLN A O 1
ATOM 622 N N . LEU A 1 85 ? 23.709 -18.124 1.613 1.00 20.87 85 LEU A N 1
ATOM 623 C CA . LEU A 1 85 ? 24.294 -17.353 2.709 1.00 24.09 85 LEU A CA 1
ATOM 624 C C . LEU A 1 85 ? 25.093 -16.047 2.264 1.00 23.98 85 LEU A C 1
ATOM 625 O O . LEU A 1 85 ? 24.882 -15.001 2.848 1.00 25.37 85 LEU A O 1
ATOM 630 N N . LYS A 1 86 ? 25.976 -16.175 1.302 1.00 24.48 86 LYS A N 1
ATOM 631 C CA . LYS A 1 86 ? 26.772 -15.064 0.753 1.00 26.15 86 LYS A CA 1
ATOM 632 C C . LYS A 1 86 ? 25.794 -13.939 0.405 1.00 25.86 86 LYS A C 1
ATOM 633 O O . LYS A 1 86 ? 26.027 -12.808 0.731 1.00 24.36 86 LYS A O 1
ATOM 637 N N . GLU A 1 87 ? 24.638 -14.294 -0.170 1.00 24.81 87 GLU A N 1
ATOM 638 C CA . GLU A 1 87 ? 23.630 -13.319 -0.633 1.00 27.85 87 GLU A CA 1
ATOM 639 C C . GLU A 1 87 ? 23.057 -12.419 0.412 1.00 29.30 87 GLU A C 1
ATOM 640 O O . GLU A 1 87 ? 22.744 -11.258 0.133 1.00 27.69 87 GLU A O 1
ATOM 646 N N . ILE A 1 88 ? 22.897 -12.917 1.629 1.00 26.76 88 ILE A N 1
ATOM 647 C CA . ILE A 1 88 ? 22.443 -12.097 2.726 1.00 25.99 88 ILE A CA 1
ATOM 648 C C . ILE A 1 88 ? 23.567 -11.658 3.624 1.00 28.49 88 ILE A C 1
ATOM 649 O O . ILE A 1 88 ? 23.351 -11.241 4.798 1.00 29.30 88 ILE A O 1
ATOM 654 N N . GLY A 1 89 ? 24.767 -11.732 3.096 1.00 28.80 89 GLY A N 1
ATOM 655 C CA . GLY A 1 89 ? 25.935 -11.252 3.803 1.00 28.06 89 GLY A CA 1
ATOM 656 C C . GLY A 1 89 ? 26.544 -12.162 4.852 1.00 31.21 89 GLY A C 1
ATOM 657 O O . GLY A 1 89 ? 27.413 -11.725 5.586 1.00 28.46 89 GLY A O 1
ATOM 658 N N . VAL A 1 90 ? 26.124 -13.441 4.907 1.00 23.96 90 VAL A N 1
ATOM 659 C CA . VAL A 1 90 ? 26.660 -14.350 5.862 1.00 22.09 90 VAL A CA 1
ATOM 660 C C . VAL A 1 90 ? 27.862 -15.076 5.265 1.00 24.33 90 VAL A C 1
ATOM 661 O O . VAL A 1 90 ? 27.763 -15.844 4.298 1.00 28.16 90 VAL A O 1
ATOM 665 N N . LYS A 1 91 ? 29.011 -14.909 5.888 1.00 25.43 91 LYS A N 1
ATOM 666 C CA . LYS A 1 91 ? 30.258 -15.400 5.369 1.00 27.63 91 LYS A CA 1
ATOM 667 C C . LYS A 1 91 ? 31.037 -16.342 6.325 1.00 28.51 91 LYS A C 1
ATOM 668 O O . LYS A 1 91 ? 32.133 -16.758 5.969 1.00 28.25 91 LYS A O 1
ATOM 674 N N . VAL A 1 92 ? 30.480 -16.664 7.507 1.00 26.01 92 VAL A N 1
ATOM 675 C CA . VAL A 1 92 ? 31.118 -17.595 8.452 1.00 25.07 92 VAL A CA 1
ATOM 676 C C . VAL A 1 92 ? 30.126 -18.769 8.653 1.00 24.29 92 VAL A C 1
ATOM 677 O O . VAL A 1 92 ? 28.926 -18.512 8.751 1.00 20.34 92 VAL A O 1
ATOM 681 N N . VAL A 1 93 ? 30.606 -20.022 8.592 1.00 23.04 93 VAL A N 1
ATOM 682 C CA . VAL A 1 93 ? 29.761 -21.202 8.729 1.00 23.17 93 VAL A CA 1
ATOM 683 C C . VAL A 1 93 ? 30.448 -22.136 9.724 1.00 20.08 93 VAL A C 1
ATOM 684 O O . VAL A 1 93 ? 31.648 -22.404 9.609 1.00 20.88 93 VAL A O 1
ATOM 688 N N . MET A 1 94 ? 29.679 -22.683 10.634 1.00 23.15 94 MET A N 1
ATOM 689 C CA . MET A 1 94 ? 30.073 -23.667 11.584 1.00 19.27 94 MET A CA 1
ATOM 690 C C . MET A 1 94 ? 29.930 -25.039 10.941 1.00 22.28 94 MET A C 1
ATOM 691 O O . MET A 1 94 ? 28.985 -25.288 10.135 1.00 21.27 94 MET A O 1
ATOM 696 N N . VAL A 1 95 ? 30.957 -25.830 11.228 1.00 20.61 95 VAL A N 1
ATOM 697 C CA . VAL A 1 95 ? 31.028 -27.201 10.778 1.00 20.81 95 VAL A CA 1
ATOM 698 C C . VAL A 1 95 ? 31.394 -28.099 11.916 1.00 18.44 95 VAL A C 1
ATOM 699 O O . VAL A 1 95 ? 32.263 -27.764 12.707 1.00 23.05 95 VAL A O 1
ATOM 703 N N . GLY A 1 96 ? 30.654 -29.232 12.027 1.00 19.48 96 GLY A N 1
ATOM 704 C CA . GLY A 1 96 ? 31.042 -30.243 12.983 1.00 21.14 96 GLY A CA 1
ATOM 705 C C . GLY A 1 96 ? 30.674 -30.065 14.436 1.00 22.60 96 GLY A C 1
ATOM 706 O O . GLY A 1 96 ? 31.295 -30.692 15.311 1.00 22.23 96 GLY A O 1
ATOM 707 N N . HIS A 1 97 ? 29.731 -29.180 14.711 1.00 23.87 97 HIS A N 1
ATOM 708 C CA . HIS A 1 97 ? 29.264 -29.024 16.069 1.00 19.64 97 HIS A CA 1
ATOM 709 C C . HIS A 1 97 ? 28.845 -30.412 16.632 1.00 21.95 97 HIS A C 1
ATOM 710 O O . HIS A 1 97 ? 28.341 -31.258 15.922 1.00 20.67 97 HIS A O 1
ATOM 717 N N A SER A 1 98 ? 29.091 -30.622 17.925 0.50 22.11 98 SER A N 1
ATOM 718 N N B SER A 1 98 ? 29.087 -30.641 17.923 0.50 25.59 98 SER A N 1
ATOM 719 C CA A SER A 1 98 ? 28.843 -31.890 18.559 0.50 19.94 98 SER A CA 1
ATOM 720 C CA B SE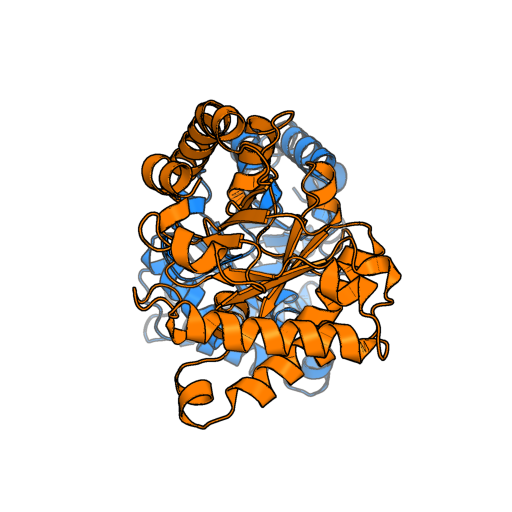R A 1 98 ? 28.838 -31.935 18.522 0.50 25.96 98 SER A CA 1
ATOM 721 C C A SER A 1 98 ? 27.426 -32.424 18.383 0.50 21.33 98 SER A C 1
ATOM 722 C C B SER A 1 98 ? 27.411 -32.440 18.363 0.50 24.54 98 SER A C 1
ATOM 723 O O A SER A 1 98 ? 27.254 -33.604 18.264 0.50 22.59 98 SER A O 1
ATOM 724 O O B SER A 1 98 ? 27.215 -33.620 18.236 0.50 25.47 98 SER A O 1
ATOM 729 N N . GLU A 1 99 ? 26.422 -31.543 18.398 1.00 21.87 99 GLU A N 1
ATOM 730 C CA . GLU A 1 99 ? 25.035 -31.926 18.192 1.00 22.32 99 GLU A CA 1
ATOM 731 C C . GLU A 1 99 ? 24.797 -32.421 16.818 1.00 19.42 99 GLU A C 1
ATOM 732 O O . GLU A 1 99 ? 24.005 -33.372 16.640 1.00 21.39 99 GLU A O 1
ATOM 738 N N . ARG A 1 100 ? 25.514 -31.872 15.836 1.00 16.90 100 ARG A N 1
ATOM 739 C CA . ARG A 1 100 ? 25.392 -32.480 14.514 1.00 18.32 100 ARG A CA 1
ATOM 740 C C . ARG A 1 100 ? 26.124 -33.806 14.376 1.00 17.92 100 ARG A C 1
ATOM 741 O O . ARG A 1 100 ? 25.598 -34.721 13.674 1.00 20.65 100 ARG A O 1
ATOM 749 N N . ARG A 1 101 ? 27.285 -33.930 14.993 1.00 20.46 101 ARG A N 1
ATOM 750 C CA . ARG A 1 101 ? 27.999 -35.221 14.945 1.00 19.49 101 ARG A CA 1
ATOM 751 C C . ARG A 1 101 ? 27.184 -36.328 15.629 1.00 21.65 101 ARG A C 1
ATOM 752 O O . ARG A 1 101 ? 27.048 -37.392 15.110 1.00 21.47 101 ARG A O 1
ATOM 760 N N . GLN A 1 102 ? 26.596 -36.049 16.765 1.00 24.30 102 GLN A N 1
ATOM 761 C CA . GLN A 1 102 ? 25.882 -37.045 17.537 1.00 24.15 102 GLN A CA 1
ATOM 762 C C . GLN A 1 102 ? 24.452 -37.290 17.162 1.00 24.97 102 GLN A C 1
ATOM 763 O O . GLN A 1 102 ? 23.985 -38.399 17.234 1.00 25.59 102 GLN A O 1
ATOM 769 N N . PHE A 1 103 ? 23.705 -36.264 16.800 1.00 23.60 103 PHE A N 1
ATOM 770 C CA . PHE A 1 103 ? 22.322 -36.415 16.557 1.00 23.16 103 PHE A CA 1
ATOM 771 C C . PHE A 1 103 ? 21.987 -36.379 15.091 1.00 24.17 103 PHE A C 1
ATOM 772 O O . PHE A 1 103 ? 20.933 -36.847 14.713 1.00 23.68 103 PHE A O 1
ATOM 780 N N . LEU A 1 104 ? 22.836 -35.821 14.261 1.00 21.43 104 LEU A N 1
ATOM 781 C CA . LEU A 1 104 ? 22.607 -35.863 12.810 1.00 23.78 104 LEU A CA 1
ATOM 782 C C . LEU A 1 104 ? 23.672 -36.697 12.068 1.00 23.58 104 LEU A C 1
ATOM 783 O O . LEU A 1 104 ? 23.723 -36.742 10.828 1.00 24.93 104 LEU A O 1
ATOM 788 N N . GLY A 1 105 ? 24.465 -37.440 12.817 1.00 24.51 105 GLY A N 1
ATOM 789 C CA . GLY A 1 105 ? 25.437 -38.390 12.204 1.00 31.15 105 GLY A CA 1
ATOM 790 C C . GLY A 1 105 ? 26.565 -37.807 11.302 1.00 29.95 105 GLY A C 1
ATOM 791 O O . GLY A 1 105 ? 27.014 -38.428 10.372 1.00 30.27 105 GLY A O 1
ATOM 792 N N . GLU A 1 106 ? 26.987 -36.589 11.547 1.00 27.70 106 GLU A N 1
ATOM 793 C CA . GLU A 1 106 ? 28.058 -35.979 10.743 1.00 25.33 106 GLU A CA 1
ATOM 794 C C . GLU A 1 106 ? 29.433 -36.553 11.081 1.00 25.63 106 GLU A C 1
ATOM 795 O O . GLU A 1 106 ? 29.801 -36.505 12.197 1.00 24.29 106 GLU A O 1
ATOM 801 N N . SER A 1 107 ? 30.131 -37.160 10.107 1.00 22.36 107 SER A N 1
ATOM 802 C CA . SER A 1 107 ? 31.418 -37.784 10.302 1.00 22.52 107 SER A CA 1
ATOM 803 C C . SER A 1 107 ? 32.525 -36.774 10.044 1.00 27.03 107 SER A C 1
ATOM 804 O O . SER A 1 107 ? 32.279 -35.664 9.459 1.00 21.78 107 SER A O 1
ATOM 807 N N . ASN A 1 108 ? 33.750 -37.171 10.354 1.00 24.33 108 ASN A N 1
ATOM 808 C CA . ASN A 1 108 ? 34.878 -36.297 10.050 1.00 25.21 108 ASN A CA 1
ATOM 809 C C . ASN A 1 108 ? 34.976 -36.042 8.561 1.00 23.27 108 ASN A C 1
ATOM 810 O O . ASN A 1 108 ? 35.400 -34.968 8.125 1.00 24.27 108 ASN A O 1
ATOM 815 N N . PHE A 1 109 ? 34.640 -37.063 7.790 1.00 22.69 109 PHE A N 1
ATOM 816 C CA . PHE A 1 109 ? 34.808 -36.977 6.339 1.00 27.57 109 PHE A CA 1
ATOM 817 C C . PHE A 1 109 ? 33.780 -36.063 5.724 1.00 26.85 109 PHE A C 1
ATOM 818 O O . PHE A 1 109 ? 34.127 -35.247 4.829 1.00 25.09 109 PHE A O 1
ATOM 826 N N . PHE A 1 110 ? 32.516 -36.184 6.173 1.00 21.67 110 PHE A N 1
ATOM 827 C CA . PHE A 1 110 ? 31.489 -35.189 5.837 1.00 23.51 110 PHE A CA 1
ATOM 828 C C . PHE A 1 110 ? 31.912 -33.800 6.231 1.00 23.18 110 PHE A C 1
ATOM 829 O O . PHE A 1 110 ? 31.730 -32.847 5.461 1.00 24.35 110 PHE A O 1
ATOM 837 N N . CYS A 1 111 ? 32.439 -33.602 7.434 1.00 21.76 111 CYS A N 1
ATOM 838 C CA . CYS A 1 111 ? 32.943 -32.296 7.787 1.00 21.67 111 CYS A CA 1
ATOM 839 C C . CYS A 1 111 ? 34.017 -31.808 6.820 1.00 21.63 111 CYS A C 1
ATOM 840 O O . CYS A 1 111 ? 34.011 -30.629 6.371 1.00 21.83 111 CYS A O 1
ATOM 843 N N . ASN A 1 112 ? 34.972 -32.671 6.520 1.00 25.23 112 ASN A N 1
ATOM 844 C CA . ASN A 1 112 ? 36.048 -32.323 5.607 1.00 25.80 112 ASN A CA 1
ATOM 845 C C . ASN A 1 112 ? 35.499 -31.854 4.237 1.00 26.37 112 ASN A C 1
ATOM 846 O O . ASN A 1 112 ? 35.925 -30.827 3.694 1.00 23.62 112 ASN A O 1
ATOM 851 N N . ASP A 1 113 ? 34.478 -32.536 3.733 1.00 23.07 113 ASP A N 1
ATOM 852 C CA . ASP A 1 113 ? 33.814 -32.098 2.488 1.00 25.98 113 ASP A CA 1
ATOM 853 C C . ASP A 1 113 ? 33.254 -30.675 2.613 1.00 28.16 113 ASP A C 1
ATOM 854 O O . ASP A 1 113 ? 33.431 -29.852 1.752 1.00 26.96 113 ASP A O 1
ATOM 859 N N . LYS A 1 114 ? 32.592 -30.373 3.730 1.00 24.75 114 LYS A N 1
ATOM 860 C CA . LYS A 1 114 ? 32.067 -29.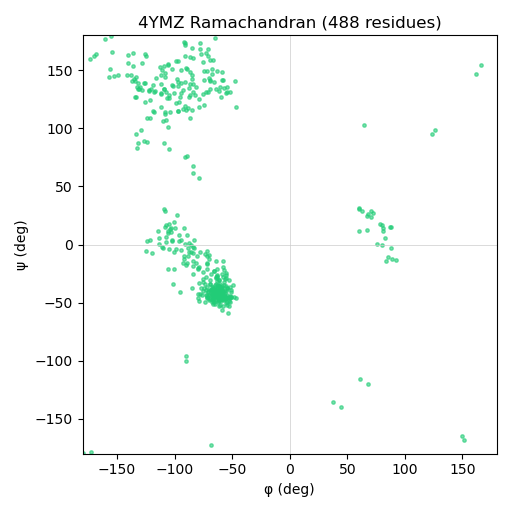048 3.913 1.00 26.41 114 LYS A CA 1
ATOM 861 C C . LYS A 1 114 ? 33.175 -27.993 4.051 1.00 23.14 114 LYS A C 1
ATOM 862 O O . LYS A 1 114 ? 33.089 -26.971 3.492 1.00 21.36 114 LYS A O 1
ATOM 868 N N . ILE A 1 115 ? 34.189 -28.269 4.845 1.00 23.27 115 ILE A N 1
ATOM 869 C CA . ILE A 1 115 ? 35.274 -27.351 5.070 1.00 22.32 115 ILE A CA 1
ATOM 870 C C . ILE A 1 115 ? 35.954 -27.013 3.746 1.00 23.07 115 ILE A C 1
ATOM 871 O O . ILE A 1 115 ? 36.184 -25.890 3.483 1.00 22.40 115 ILE A O 1
ATOM 876 N N . ARG A 1 116 ? 36.242 -28.017 2.953 1.00 22.93 116 ARG A N 1
ATOM 877 C CA . ARG A 1 116 ? 36.907 -27.837 1.667 1.00 26.33 116 ARG A CA 1
ATOM 878 C C . ARG A 1 116 ? 36.065 -26.987 0.765 1.00 24.37 116 ARG A C 1
ATOM 879 O O . ARG A 1 116 ? 36.547 -26.011 0.244 1.00 28.31 116 ARG A O 1
ATOM 887 N N . PHE A 1 117 ? 34.784 -27.259 0.699 1.00 25.38 117 PHE A N 1
ATOM 888 C CA . PHE A 1 117 ? 33.898 -26.464 -0.187 1.00 24.09 117 PHE A CA 1
ATOM 889 C C . PHE A 1 117 ? 33.834 -24.995 0.288 1.00 24.61 117 PHE A C 1
ATOM 890 O O . PHE A 1 117 ? 33.886 -24.053 -0.499 1.00 23.35 117 PHE A O 1
ATOM 898 N N . LEU A 1 118 ? 33.739 -24.799 1.588 1.00 21.34 118 LEU A N 1
ATOM 899 C CA . LEU A 1 118 ? 33.550 -23.447 2.107 1.00 21.13 118 LEU A CA 1
ATOM 900 C C . LEU A 1 118 ? 34.838 -22.667 1.953 1.00 24.69 118 LEU A C 1
ATOM 901 O O . LEU A 1 118 ? 34.824 -21.522 1.567 1.00 27.00 118 LEU A O 1
ATOM 906 N N . LEU A 1 119 ? 35.965 -23.295 2.333 1.00 26.55 119 LEU A N 1
ATOM 907 C CA . LEU A 1 119 ? 37.217 -22.576 2.212 1.00 24.90 119 LEU A CA 1
ATOM 908 C C . LEU A 1 119 ? 37.549 -22.247 0.733 1.00 27.79 119 LEU A C 1
ATOM 909 O O . LEU A 1 119 ? 37.982 -21.179 0.422 1.00 30.33 119 LEU A O 1
ATOM 914 N N . LYS A 1 120 ? 37.302 -23.164 -0.164 1.00 28.68 120 LYS A N 1
ATOM 915 C CA . LYS A 1 120 ? 37.449 -22.924 -1.586 1.00 33.01 120 LYS A CA 1
ATOM 916 C C . LYS A 1 120 ? 36.652 -21.718 -2.085 1.00 36.73 120 LYS A C 1
ATOM 917 O O . LYS A 1 120 ? 37.135 -20.975 -2.941 1.00 34.29 120 LYS A O 1
ATOM 920 N N . ASN A 1 121 ? 35.456 -21.521 -1.541 1.00 30.61 121 ASN A N 1
ATOM 921 C CA . ASN A 1 121 ? 34.577 -20.449 -1.882 1.00 31.02 121 ASN A CA 1
ATOM 922 C C . ASN A 1 121 ? 34.719 -19.217 -1.041 1.00 28.35 121 ASN A C 1
ATOM 923 O O . ASN A 1 121 ? 33.868 -18.344 -1.049 1.00 29.65 121 ASN A O 1
ATOM 928 N N . GLU A 1 122 ? 35.812 -19.143 -0.291 1.00 30.06 122 GLU A N 1
ATOM 929 C CA . GLU A 1 122 ? 36.224 -17.907 0.384 1.00 30.37 122 GLU A CA 1
ATOM 930 C C . GLU A 1 122 ? 35.308 -17.600 1.572 1.00 30.69 122 GLU A C 1
ATOM 931 O O . GLU A 1 122 ? 35.156 -16.461 1.935 1.00 32.27 122 GLU A O 1
ATOM 934 N N . PHE A 1 123 ? 34.717 -18.637 2.163 1.00 26.54 123 PHE A N 1
ATOM 935 C CA . PHE A 1 123 ? 34.051 -18.500 3.432 1.00 24.97 123 PHE A CA 1
ATOM 936 C C . PHE A 1 123 ? 35.035 -18.669 4.578 1.00 24.96 123 PHE A C 1
ATOM 937 O O . PHE A 1 123 ? 36.089 -19.224 4.422 1.00 26.61 123 PHE A O 1
ATOM 945 N N . THR A 1 124 ? 34.664 -18.212 5.748 1.00 25.64 124 THR A N 1
ATOM 946 C CA . THR A 1 124 ? 35.340 -18.568 6.947 1.00 24.25 124 THR A CA 1
ATOM 947 C C . THR A 1 124 ? 34.604 -19.721 7.657 1.00 21.97 124 THR A C 1
ATOM 948 O O . THR A 1 124 ? 33.343 -19.800 7.671 1.00 21.15 124 THR A O 1
ATOM 952 N N . VAL A 1 125 ? 35.405 -20.680 8.130 1.00 23.31 125 VAL A N 1
ATOM 953 C CA . VAL A 1 125 ? 34.877 -21.924 8.690 1.00 22.63 125 VAL A CA 1
ATOM 954 C C . VAL A 1 125 ? 35.182 -21.908 10.186 1.00 20.11 125 VAL A C 1
ATOM 955 O O . VAL A 1 125 ? 36.284 -21.655 10.565 1.00 22.76 125 VAL A O 1
ATOM 959 N N . LEU A 1 126 ? 34.208 -22.171 11.028 1.00 20.58 126 LEU A N 1
ATOM 960 C CA . LEU A 1 126 ? 34.456 -22.456 12.459 1.00 20.88 126 LEU A CA 1
ATOM 961 C C . LEU A 1 126 ? 34.258 -23.990 12.670 1.00 22.58 126 LEU A C 1
ATOM 962 O O . LEU A 1 126 ? 33.133 -24.448 12.614 1.00 21.23 126 LEU A O 1
ATOM 967 N N . TYR A 1 127 ? 35.348 -24.769 12.754 1.00 21.29 127 TYR A N 1
ATOM 968 C CA . TYR A 1 127 ? 35.312 -26.237 12.777 1.00 18.70 127 TYR A CA 1
ATOM 969 C C . TYR A 1 127 ? 35.421 -26.665 14.241 1.00 17.78 127 TYR A C 1
ATOM 970 O O . TYR A 1 127 ? 36.344 -26.236 14.927 1.00 21.36 127 TYR A O 1
ATOM 979 N N . CYS A 1 128 ? 34.434 -27.390 14.711 1.00 20.04 128 CYS A N 1
ATOM 980 C CA . CYS A 1 128 ? 34.277 -27.863 16.092 1.00 19.61 128 CYS A CA 1
ATOM 981 C C . CYS A 1 128 ? 34.849 -29.298 16.275 1.00 20.63 128 CYS A C 1
ATOM 982 O O . CYS A 1 128 ? 34.566 -30.153 15.514 1.00 19.25 128 CYS A O 1
ATOM 985 N N . VAL A 1 129 ? 35.666 -29.470 17.307 1.00 21.87 129 VAL A N 1
ATOM 986 C CA . VAL A 1 129 ? 36.248 -30.733 17.702 1.00 24.01 129 VAL A CA 1
ATOM 987 C C . VAL A 1 129 ? 35.964 -30.957 19.198 1.00 23.12 129 VAL A C 1
ATOM 988 O O . VAL A 1 129 ? 35.603 -30.019 19.937 1.00 22.94 129 VAL A O 1
ATOM 992 N N . GLY A 1 130 ? 35.975 -32.216 19.626 1.00 22.00 130 GLY A N 1
ATOM 993 C CA . GLY A 1 130 ? 35.893 -32.507 21.079 1.00 21.33 130 GLY A CA 1
ATOM 994 C C . GLY A 1 130 ? 35.567 -33.987 21.305 1.00 25.11 130 GLY A C 1
ATOM 995 O O . GLY A 1 130 ? 34.824 -34.576 20.496 1.00 19.89 130 GLY A O 1
ATOM 996 N N . GLU A 1 131 ? 35.978 -34.508 22.489 1.00 22.89 131 GLU A N 1
ATOM 997 C CA . GLU A 1 131 ? 35.827 -35.910 22.803 1.00 23.82 131 GLU A CA 1
ATOM 998 C C . GLU A 1 131 ? 34.684 -36.051 23.801 1.00 24.06 131 GLU A C 1
ATOM 999 O O . GLU A 1 131 ? 34.396 -35.125 24.585 1.00 23.54 131 GLU A O 1
ATOM 1005 N N . THR A 1 132 ? 34.090 -37.236 23.813 1.00 22.50 132 THR A N 1
ATOM 1006 C CA . THR A 1 132 ? 33.065 -37.505 24.805 1.00 26.19 132 THR A CA 1
ATOM 1007 C C . THR A 1 132 ? 33.684 -37.830 26.216 1.00 25.16 132 THR A C 1
ATOM 1008 O O . THR A 1 132 ? 34.880 -37.966 26.373 1.00 26.92 132 THR A O 1
ATOM 1012 N N . LEU A 1 133 ? 32.845 -37.952 27.202 1.00 23.89 133 LEU A N 1
ATOM 1013 C CA . LEU A 1 133 ? 33.307 -38.292 28.525 1.00 27.01 133 LEU A CA 1
ATOM 1014 C C . LEU A 1 133 ? 33.945 -39.672 28.470 1.00 26.41 133 LEU A C 1
ATOM 1015 O O . LEU A 1 133 ? 35.052 -39.909 29.004 1.00 24.39 133 LEU A O 1
ATOM 1020 N N . SER A 1 134 ? 33.236 -40.569 27.806 1.00 26.67 134 SER A N 1
ATOM 1021 C CA . SER A 1 134 ? 33.662 -41.925 27.700 1.00 32.32 134 SER A CA 1
ATOM 1022 C C . SER A 1 134 ? 34.998 -42.038 26.963 1.00 31.33 134 SER A C 1
ATOM 1023 O O . SER A 1 134 ? 35.864 -42.807 27.337 1.00 30.33 134 SER A O 1
ATOM 1026 N N . GLU A 1 135 ? 35.166 -41.307 25.879 1.00 28.31 135 GLU A N 1
ATOM 1027 C CA . GLU A 1 135 ? 36.401 -41.340 25.153 1.00 25.91 135 GLU A CA 1
ATOM 1028 C C . GLU A 1 135 ? 37.532 -40.769 26.037 1.00 27.14 135 GLU A C 1
ATOM 1029 O O . GLU A 1 135 ? 38.619 -41.281 26.047 1.00 27.94 135 GLU A O 1
ATOM 1035 N N . ARG A 1 136 ? 37.242 -39.696 26.759 1.00 21.52 136 ARG A N 1
ATOM 1036 C CA . ARG A 1 136 ? 38.238 -39.109 27.672 1.00 24.44 136 ARG A CA 1
ATOM 1037 C C . ARG A 1 136 ? 38.706 -40.161 28.740 1.00 25.90 136 ARG A C 1
ATOM 1038 O O . ARG A 1 136 ? 39.881 -40.443 28.855 1.00 29.86 136 ARG A O 1
ATOM 1046 N N . GLU A 1 137 ? 37.730 -40.687 29.454 1.00 25.33 137 GLU A N 1
ATOM 1047 C CA . GLU A 1 137 ? 37.947 -41.719 30.465 1.00 25.94 137 GLU A CA 1
ATOM 1048 C C . GLU A 1 137 ? 38.678 -42.927 29.932 1.00 26.63 137 GLU A C 1
ATOM 1049 O O . GLU A 1 137 ? 39.577 -43.435 30.631 1.00 31.16 137 GLU A O 1
ATOM 1055 N N . SER A 1 138 ? 38.425 -43.363 28.683 1.00 26.55 138 SER A N 1
ATOM 1056 C CA . SER A 1 138 ? 39.056 -44.548 28.151 1.00 30.49 138 SER A CA 1
ATOM 1057 C C . SER A 1 138 ? 40.422 -44.372 27.575 1.00 29.07 138 SER A C 1
ATOM 1058 O O . SER A 1 138 ? 40.878 -45.291 26.976 1.00 30.68 138 SER A O 1
ATOM 1061 N N . GLY A 1 139 ? 41.034 -43.183 27.644 1.00 27.13 139 GLY A N 1
ATOM 1062 C CA . GLY A 1 139 ? 42.343 -42.983 27.027 1.00 25.19 139 GLY A CA 1
ATOM 1063 C C . GLY A 1 139 ? 42.311 -42.578 25.565 1.00 27.11 139 GLY A C 1
ATOM 1064 O O . GLY A 1 139 ? 43.357 -42.590 24.927 1.00 28.33 139 GLY A O 1
ATOM 1065 N N . LYS A 1 140 ? 41.135 -42.140 25.061 1.00 24.65 140 LYS A N 1
ATOM 1066 C CA . LYS A 1 140 ? 41.035 -41.764 23.669 1.00 29.36 140 LYS A CA 1
ATOM 1067 C C . LYS A 1 140 ? 40.960 -40.242 23.353 1.00 27.48 140 LYS A C 1
ATOM 1068 O O . LYS A 1 140 ? 40.831 -39.865 22.196 1.00 26.35 140 LYS A O 1
ATOM 1074 N N . THR A 1 141 ? 41.186 -39.363 24.325 1.00 25.93 141 THR A N 1
ATOM 1075 C CA . THR A 1 141 ? 41.151 -37.889 24.047 1.00 27.88 141 THR A CA 1
ATOM 1076 C C . THR A 1 141 ? 42.039 -37.476 22.890 1.00 29.65 141 THR A C 1
ATOM 1077 O O . THR A 1 141 ? 41.562 -36.877 21.930 1.00 27.97 141 THR A O 1
ATOM 1081 N N . LEU A 1 142 ? 43.309 -37.864 22.954 1.00 25.51 142 LEU A N 1
ATOM 1082 C CA . LEU A 1 142 ? 44.268 -37.555 21.911 1.00 24.66 142 LEU A CA 1
ATOM 1083 C C . LEU A 1 142 ? 43.985 -38.243 20.600 1.00 25.35 142 LEU A C 1
ATOM 1084 O O . LEU A 1 142 ? 44.200 -37.644 19.580 1.00 26.43 142 LEU A O 1
ATOM 1089 N N . GLU A 1 143 ? 43.501 -39.488 20.632 1.00 27.73 143 GLU A N 1
ATOM 1090 C CA . GLU A 1 143 ? 43.217 -40.240 19.398 1.00 30.48 143 GLU A CA 1
ATOM 1091 C C . GLU A 1 143 ? 42.043 -39.574 18.655 1.00 25.87 143 GLU A C 1
ATOM 1092 O O . GLU A 1 143 ? 42.068 -39.342 17.440 1.00 24.06 143 GLU A O 1
ATOM 1098 N N . VAL A 1 144 ? 40.984 -39.332 19.420 1.00 22.76 144 VAL A N 1
ATOM 1099 C CA . VAL A 1 144 ? 39.762 -38.638 18.878 1.00 28.42 144 VAL A CA 1
ATOM 1100 C C . VAL A 1 144 ? 40.154 -37.246 18.311 1.00 25.76 144 VAL A C 1
ATOM 1101 O O . VAL A 1 144 ? 39.836 -36.922 17.176 1.00 23.02 144 VAL A O 1
ATOM 1105 N N . LEU A 1 145 ? 40.835 -36.400 19.101 1.00 23.11 145 LEU A N 1
ATOM 1106 C CA . LEU A 1 145 ? 41.109 -35.036 18.626 1.00 23.60 145 LEU A CA 1
ATOM 1107 C C . LEU A 1 145 ? 42.012 -35.028 17.413 1.00 27.35 145 LEU A C 1
ATOM 1108 O O . LEU A 1 145 ? 41.721 -34.320 16.421 1.00 25.10 145 LEU A O 1
ATOM 1113 N N . SER A 1 146 ? 43.043 -35.893 17.452 1.00 26.52 146 SER A N 1
ATOM 1114 C CA . SER A 1 146 ? 43.969 -36.019 16.326 1.00 26.14 146 SER A CA 1
ATOM 1115 C C . SER A 1 146 ? 43.225 -36.442 15.059 1.00 25.91 146 SER A C 1
ATOM 1116 O O . SER A 1 146 ? 43.511 -35.895 13.982 1.00 25.10 146 SER A O 1
ATOM 1119 N N . SER A 1 147 ? 42.350 -37.447 15.210 1.00 25.67 147 SER A N 1
ATOM 1120 C CA . SER A 1 147 ? 41.466 -37.876 14.159 1.00 25.62 147 SER A CA 1
ATOM 1121 C C . SER A 1 147 ? 40.562 -36.824 13.550 1.00 27.25 147 SER A C 1
ATOM 1122 O O . SER A 1 147 ? 40.503 -36.612 12.313 1.00 22.90 147 SER A O 1
ATOM 1125 N N . GLN A 1 148 ? 39.880 -36.117 14.444 1.00 20.11 148 GLN A N 1
ATOM 1126 C CA . GLN A 1 148 ? 39.017 -35.024 13.981 1.00 22.76 148 GLN A CA 1
ATOM 1127 C C . GLN A 1 148 ? 39.762 -33.935 13.238 1.00 21.02 148 GLN A C 1
ATOM 1128 O O . GLN A 1 148 ? 39.268 -33.407 12.229 1.00 20.80 148 GLN A O 1
ATOM 1134 N N . ILE A 1 149 ? 40.957 -33.641 13.696 1.00 24.16 149 ILE A N 1
ATOM 1135 C CA . ILE A 1 149 ? 41.771 -32.611 13.087 1.00 24.61 149 ILE A CA 1
ATOM 1136 C C . ILE A 1 149 ? 42.332 -33.093 11.755 1.00 30.20 149 ILE A C 1
ATOM 1137 O O . ILE A 1 149 ? 42.196 -32.456 10.774 1.00 26.80 149 ILE A O 1
ATOM 1141 N N . ARG A 1 150 ? 42.921 -34.270 11.756 1.00 29.79 150 ARG A N 1
ATOM 1142 C CA . ARG A 1 150 ? 43.577 -34.798 10.579 1.00 33.17 150 ARG A CA 1
ATOM 1143 C C . ARG A 1 150 ? 42.630 -35.167 9.459 1.00 28.24 150 ARG A C 1
ATOM 1144 O O . ARG A 1 150 ? 42.849 -34.791 8.353 1.00 30.38 150 ARG A O 1
ATOM 1149 N N . GLU A 1 151 ? 41.574 -35.872 9.783 1.00 28.83 151 GLU A N 1
ATOM 1150 C CA . GLU A 1 151 ? 40.528 -36.186 8.849 1.00 24.87 151 GLU A CA 1
ATOM 1151 C C . GLU A 1 151 ? 39.698 -34.963 8.433 1.00 27.96 151 GLU A C 1
ATOM 1152 O O . GLU A 1 151 ? 39.321 -34.837 7.303 1.00 23.90 151 GLU A O 1
ATOM 1158 N N . GLY A 1 152 ? 39.426 -34.076 9.378 1.00 28.08 152 GLY A N 1
ATOM 1159 C CA . GLY A 1 152 ? 38.701 -32.862 9.079 1.00 27.06 152 GLY A CA 1
ATOM 1160 C C . GLY A 1 152 ? 39.414 -31.940 8.146 1.00 28.19 152 GLY A C 1
ATOM 1161 O O . GLY A 1 152 ? 38.791 -31.395 7.260 1.00 26.99 152 GLY A O 1
ATOM 1162 N N . LEU A 1 153 ? 40.725 -31.808 8.326 1.00 26.25 153 LEU A N 1
ATOM 1163 C CA . LEU A 1 153 ? 41.504 -30.867 7.528 1.00 28.05 153 LEU A CA 1
ATOM 1164 C C . LEU A 1 153 ? 42.321 -31.473 6.415 1.00 31.12 153 LEU A C 1
ATOM 1165 O O . LEU A 1 153 ? 43.151 -30.756 5.778 1.00 30.52 153 LEU A O 1
ATOM 1170 N N . LYS A 1 154 ? 42.062 -32.749 6.167 1.00 31.13 154 LYS A N 1
ATOM 1171 C CA . LYS A 1 154 ? 42.659 -33.535 5.043 1.00 34.92 154 LYS A CA 1
ATOM 1172 C C . LYS A 1 154 ? 42.566 -32.695 3.780 1.00 37.75 154 LYS A C 1
ATOM 1173 O O . LYS A 1 154 ? 41.476 -32.320 3.314 1.00 30.66 154 LYS A O 1
ATOM 1176 N N . GLY A 1 155 ? 43.726 -32.387 3.234 1.00 37.23 155 GLY A N 1
ATOM 1177 C CA . GLY A 1 155 ? 43.813 -31.895 1.877 1.00 39.32 155 GLY A CA 1
ATOM 1178 C C . GLY A 1 155 ? 43.503 -30.438 1.750 1.00 35.28 155 GLY A C 1
ATOM 1179 O O . GLY A 1 155 ? 43.259 -29.978 0.639 1.00 41.56 155 GLY A O 1
ATOM 1180 N N . ILE A 1 156 ? 43.485 -29.713 2.867 1.00 33.06 156 ILE A N 1
ATOM 1181 C CA . ILE A 1 156 ? 43.314 -28.301 2.870 1.00 36.78 156 ILE A CA 1
ATOM 1182 C C . ILE A 1 156 ? 44.700 -27.649 2.711 1.00 44.31 156 ILE A C 1
ATOM 1183 O O . ILE A 1 156 ? 45.596 -27.921 3.516 1.00 39.87 156 ILE A O 1
ATOM 1188 N N . ASP A 1 157 ? 44.829 -26.750 1.723 1.00 49.05 157 ASP A N 1
ATOM 1189 C CA . ASP A 1 157 ? 46.070 -25.969 1.448 1.00 42.73 157 ASP A CA 1
ATOM 1190 C C . ASP A 1 157 ? 46.317 -24.932 2.487 1.00 40.65 157 ASP A C 1
ATOM 1191 O O . ASP A 1 157 ? 45.362 -24.362 3.037 1.00 42.65 157 ASP A O 1
ATOM 1193 N N . SER A 1 158 ? 47.608 -24.635 2.720 1.00 38.66 158 SER A N 1
ATOM 1194 C CA A SER A 1 158 ? 48.044 -23.629 3.655 0.50 36.46 158 SER A CA 1
ATOM 1195 C CA B SER A 1 158 ? 48.030 -23.606 3.682 0.50 36.31 158 SER A CA 1
ATOM 1196 C C . SER A 1 158 ? 47.328 -22.298 3.364 1.00 36.47 158 SER A C 1
ATOM 1197 O O . SER A 1 158 ? 47.012 -21.463 4.280 1.00 33.29 158 SER A O 1
ATOM 1202 N N . VAL A 1 159 ? 47.062 -22.097 2.068 1.00 35.32 159 VAL A N 1
ATOM 1203 C CA . VAL A 1 159 ? 46.568 -20.785 1.647 1.00 38.33 159 VAL A CA 1
ATOM 1204 C C . VAL A 1 159 ? 45.258 -20.355 2.345 1.00 39.62 159 VAL A C 1
ATOM 1205 O O . VAL A 1 159 ? 44.976 -19.141 2.520 1.00 35.15 159 VAL A O 1
ATOM 1209 N N . PHE A 1 160 ? 44.488 -21.368 2.724 1.00 39.05 160 PHE A N 1
ATOM 1210 C CA . PHE A 1 160 ? 43.128 -21.193 3.253 1.00 41.13 160 PHE A CA 1
ATOM 1211 C C . PHE A 1 160 ? 43.065 -21.065 4.778 1.00 44.22 160 PHE A C 1
ATOM 1212 O O . PHE A 1 160 ? 42.015 -20.729 5.324 1.00 39.95 160 PHE A O 1
ATOM 1220 N N . PHE A 1 161 ? 44.176 -21.316 5.479 1.00 44.19 161 PHE A N 1
ATOM 1221 C CA . PHE A 1 161 ? 44.158 -21.334 6.969 1.00 37.32 161 PHE A CA 1
ATOM 1222 C C . PHE A 1 161 ? 43.876 -20.003 7.593 1.00 34.42 161 PHE A C 1
ATOM 1223 O O . PHE A 1 161 ? 43.389 -19.955 8.712 1.00 29.10 161 PHE A O 1
ATOM 1231 N N . SER A 1 162 ? 44.128 -18.901 6.884 1.00 32.88 162 SER A N 1
ATOM 1232 C CA . SER A 1 162 ? 43.690 -17.609 7.357 1.00 31.58 162 SER A CA 1
ATOM 1233 C C . SER A 1 162 ? 42.178 -17.582 7.626 1.00 29.45 162 SER A C 1
ATOM 1234 O O . SER A 1 162 ? 41.712 -16.696 8.294 1.00 28.76 162 SER A O 1
ATOM 1237 N N . ASN A 1 163 ? 41.410 -18.438 6.944 1.00 28.30 163 ASN A N 1
ATOM 1238 C CA . ASN A 1 163 ? 39.960 -18.459 7.090 1.00 28.30 163 ASN A CA 1
ATOM 1239 C C . ASN A 1 163 ? 39.414 -19.608 7.893 1.00 25.27 163 ASN A C 1
ATOM 1240 O O . ASN A 1 163 ? 38.243 -19.921 7.781 1.00 25.56 163 ASN A O 1
ATOM 1245 N N . LEU A 1 164 ? 40.268 -20.252 8.663 1.00 26.59 164 LEU A N 1
ATOM 1246 C CA . LEU A 1 164 ? 39.852 -21.358 9.557 1.00 22.69 164 LEU A CA 1
ATOM 1247 C C . LEU A 1 164 ? 39.915 -20.950 10.961 1.00 24.03 164 LEU A C 1
ATOM 1248 O O . LEU A 1 164 ? 40.960 -20.414 11.403 1.00 27.98 164 LEU A O 1
ATOM 1253 N N . ILE A 1 165 ? 38.855 -21.269 11.723 1.00 22.74 165 ILE A N 1
ATOM 1254 C CA . ILE A 1 165 ? 38.809 -21.029 13.167 1.00 20.24 165 ILE A CA 1
ATOM 1255 C C . ILE A 1 165 ? 38.467 -22.408 13.716 1.00 19.99 165 ILE A C 1
ATOM 1256 O O . ILE A 1 165 ? 37.622 -23.104 13.168 1.00 20.16 165 ILE A O 1
ATOM 1261 N N . LEU A 1 166 ? 39.088 -22.799 14.803 1.00 22.03 166 LEU A N 1
ATOM 1262 C CA . LEU A 1 166 ? 38.711 -24.033 15.477 1.00 23.23 166 LEU A CA 1
ATOM 1263 C C . LEU A 1 166 ? 38.021 -23.740 16.789 1.00 21.89 166 LEU A C 1
ATOM 1264 O O . LEU A 1 166 ? 38.317 -22.715 17.404 1.00 24.75 166 LEU A O 1
ATOM 1268 N N . ALA A 1 167 ? 37.158 -24.670 17.266 1.00 22.67 167 ALA A N 1
ATOM 1269 C CA . ALA A 1 167 ? 36.633 -24.607 18.605 1.00 22.23 167 ALA A CA 1
ATOM 1270 C C . ALA A 1 167 ? 36.706 -25.976 19.231 1.00 22.52 167 ALA A C 1
ATOM 1271 O O . ALA A 1 167 ? 36.235 -26.963 18.673 1.00 23.03 167 ALA A O 1
ATOM 1273 N N . TYR A 1 168 ? 37.305 -26.010 20.380 1.00 24.61 168 TYR A N 1
ATOM 1274 C CA . TYR A 1 168 ? 37.272 -27.233 21.202 1.00 22.86 168 TYR A CA 1
ATOM 1275 C C . TYR A 1 168 ? 36.066 -27.220 22.138 1.00 22.03 168 TYR A C 1
ATOM 1276 O O . TYR A 1 168 ? 35.965 -26.371 23.021 1.00 24.93 168 TYR A O 1
ATOM 1285 N N . GLU A 1 169 ? 35.152 -28.158 21.951 1.00 24.78 169 GLU A N 1
ATOM 1286 C CA . GLU A 1 169 ? 34.042 -28.258 22.821 1.00 27.63 169 GLU A CA 1
ATOM 1287 C C . GLU A 1 169 ? 33.916 -29.676 23.292 1.00 28.24 169 GLU A C 1
ATOM 1288 O O . GLU A 1 169 ? 33.344 -30.542 22.587 1.00 29.57 169 GLU A O 1
ATOM 1294 N N . PRO A 1 170 ? 34.431 -29.931 24.491 1.00 26.35 170 PRO A N 1
ATOM 1295 C CA . PRO A 1 170 ? 34.292 -31.278 24.967 1.00 30.03 170 PRO A CA 1
ATOM 1296 C C . PRO A 1 170 ? 32.850 -31.529 25.272 1.00 29.22 170 PRO A C 1
ATOM 1297 O O . PRO A 1 170 ? 32.167 -30.651 25.842 1.00 25.96 170 PRO A O 1
ATOM 1301 N N . VAL A 1 171 ? 32.379 -32.678 24.800 1.00 30.54 171 VAL A N 1
ATOM 1302 C CA . VAL A 1 171 ? 30.955 -33.000 24.823 1.00 27.83 171 VAL A CA 1
ATOM 1303 C C . VAL A 1 171 ? 30.475 -33.039 26.261 1.00 31.87 171 VAL A C 1
ATOM 1304 O O . VAL A 1 171 ? 29.330 -32.586 26.576 1.00 30.47 171 VAL A O 1
ATOM 1308 N N . TRP A 1 172 ? 31.319 -33.508 27.175 1.00 29.61 172 TRP A N 1
ATOM 1309 C CA . TRP A 1 172 ? 30.909 -33.516 28.635 1.00 31.99 172 TRP A CA 1
ATOM 1310 C C . TRP A 1 172 ? 30.680 -32.111 29.254 1.00 33.07 172 TRP A C 1
ATOM 1311 O O . TRP A 1 172 ? 30.171 -31.972 30.344 1.00 31.13 172 TRP A O 1
ATOM 1322 N N . ALA A 1 173 ? 31.137 -31.054 28.562 1.00 30.14 173 ALA A N 1
ATOM 1323 C CA . ALA A 1 173 ? 30.909 -29.653 28.981 1.00 30.20 173 ALA A CA 1
ATOM 1324 C C . ALA A 1 173 ? 29.756 -28.955 28.271 1.00 27.86 173 ALA A C 1
ATOM 1325 O O . ALA A 1 173 ? 29.500 -27.794 28.573 1.00 26.85 173 ALA A O 1
ATOM 1327 N N . ILE A 1 174 ? 29.112 -29.617 27.306 1.00 28.03 174 ILE A N 1
ATOM 1328 C CA . ILE A 1 174 ? 28.045 -28.942 26.515 1.00 29.03 174 ILE A CA 1
ATOM 1329 C C . ILE A 1 174 ? 26.712 -29.022 27.243 1.00 32.01 174 ILE A C 1
ATOM 1330 O O . ILE A 1 174 ? 26.195 -30.105 27.442 1.00 32.17 174 ILE A O 1
ATOM 1335 N N . GLY A 1 175 ? 26.166 -27.876 27.644 1.00 28.99 175 GLY A N 1
ATOM 1336 C CA . GLY A 1 175 ? 24.897 -27.881 28.387 1.00 29.00 175 GLY A CA 1
ATOM 1337 C C . GLY A 1 175 ? 24.840 -28.623 29.721 1.00 34.50 175 GLY A C 1
ATOM 1338 O O . GLY A 1 175 ? 23.758 -28.808 30.267 1.00 31.40 175 GLY A O 1
ATOM 1339 N N . THR A 1 176 ? 25.972 -29.033 30.281 1.00 30.90 176 THR A N 1
ATOM 1340 C CA . THR A 1 176 ? 25.950 -29.872 31.492 1.00 32.88 176 THR A CA 1
ATOM 1341 C C . THR A 1 176 ? 26.214 -29.023 32.709 1.00 37.28 176 THR A C 1
ATOM 1342 O O . THR A 1 176 ? 26.195 -29.504 33.829 1.00 36.12 176 THR A O 1
ATOM 1346 N N . GLY A 1 177 ? 26.534 -27.765 32.484 1.00 35.22 177 GLY A N 1
ATOM 1347 C CA . GLY A 1 177 ? 27.085 -26.916 33.541 1.00 40.16 177 GLY A CA 1
ATOM 1348 C C . GLY A 1 177 ? 28.475 -27.355 33.991 1.00 38.48 177 GLY A C 1
ATOM 1349 O O . GLY A 1 177 ? 28.949 -26.882 34.992 1.00 45.39 177 GLY A O 1
ATOM 1350 N N . LYS A 1 178 ? 29.164 -28.245 33.280 1.00 40.96 178 LYS A N 1
ATOM 1351 C CA . LYS A 1 178 ? 30.522 -28.596 33.718 1.00 40.34 178 LYS A CA 1
ATOM 1352 C C . LYS A 1 178 ? 31.582 -28.030 32.748 1.00 39.40 178 LYS A C 1
ATOM 1353 O O . LYS A 1 178 ? 32.013 -28.685 31.811 1.00 37.70 178 LYS A O 1
ATOM 1359 N N . VAL A 1 179 ? 31.984 -26.796 32.993 1.00 34.85 179 VAL A N 1
ATOM 1360 C CA . VAL A 1 179 ? 32.979 -26.156 32.159 1.00 34.07 179 VAL A CA 1
ATOM 1361 C C . VAL A 1 179 ? 34.360 -26.805 32.394 1.00 32.31 179 VAL A C 1
ATOM 1362 O O . VAL A 1 179 ? 34.651 -27.208 33.501 1.00 27.87 179 VAL A O 1
ATOM 1366 N N . ALA A 1 180 ? 35.190 -26.962 31.354 1.00 36.96 180 ALA A N 1
ATOM 1367 C CA . ALA A 1 180 ? 36.626 -27.317 31.529 1.00 30.37 180 ALA A CA 1
ATOM 1368 C C . ALA A 1 180 ? 37.369 -26.292 32.395 1.00 33.00 180 ALA A C 1
ATOM 1369 O O . ALA A 1 180 ? 37.153 -25.036 32.235 1.00 30.82 180 ALA A O 1
ATOM 1371 N N . THR A 1 181 ? 38.297 -26.731 33.269 1.00 27.62 181 THR A N 1
ATOM 1372 C CA . THR A 1 181 ? 39.110 -25.731 33.958 1.00 28.09 181 THR A CA 1
ATOM 1373 C C . THR A 1 181 ? 40.017 -25.107 32.930 1.00 29.72 181 THR A C 1
ATOM 1374 O O . THR A 1 181 ? 40.324 -25.693 31.892 1.00 30.76 181 THR A O 1
ATOM 1378 N N . PRO A 1 182 ? 40.509 -23.911 33.222 1.00 28.27 182 PRO A N 1
ATOM 1379 C CA . PRO A 1 182 ? 41.495 -23.341 32.375 1.00 27.94 182 PRO A CA 1
ATOM 1380 C C . PRO A 1 182 ? 42.661 -24.301 32.102 1.00 28.56 182 PRO A C 1
ATOM 1381 O O . PRO A 1 182 ? 43.101 -24.409 30.968 1.00 24.61 182 PRO A O 1
ATOM 1385 N N . SER A 1 183 ? 43.123 -25.080 33.058 1.00 25.28 183 SER A N 1
ATOM 1386 C CA . SER A 1 183 ? 44.297 -25.943 32.728 1.00 27.28 183 SER A CA 1
ATOM 1387 C C . SER A 1 183 ? 43.907 -26.996 31.810 1.00 23.81 183 SER A C 1
ATOM 1388 O O . SER A 1 183 ? 44.690 -27.356 30.980 1.00 24.31 183 SER A O 1
ATOM 1391 N N . GLN A 1 184 ? 42.767 -27.610 32.064 1.00 27.07 184 GLN A N 1
ATOM 1392 C CA . GLN A 1 184 ? 42.274 -28.698 31.208 1.00 25.33 184 GLN A CA 1
ATOM 1393 C C . GLN A 1 184 ? 42.078 -28.265 29.752 1.00 26.09 184 GLN A C 1
ATOM 1394 O O . GLN A 1 184 ? 42.340 -29.013 28.820 1.00 23.07 184 GLN A O 1
ATOM 1400 N N . ALA A 1 185 ? 41.508 -27.089 29.583 1.00 26.00 185 ALA A N 1
ATOM 1401 C CA . ALA A 1 185 ? 41.317 -26.540 28.246 1.00 23.87 185 ALA A CA 1
ATOM 1402 C C . ALA A 1 185 ? 42.639 -26.210 27.601 1.00 27.45 185 ALA A C 1
ATOM 1403 O O . ALA A 1 185 ? 42.896 -26.568 26.442 1.00 27.25 185 ALA A O 1
ATOM 1405 N N . GLN A 1 186 ? 43.540 -25.546 28.347 1.00 24.97 186 GLN A N 1
ATOM 1406 C CA . GLN A 1 186 ? 44.836 -25.182 27.796 1.00 24.55 186 GLN A CA 1
ATOM 1407 C C . GLN A 1 186 ? 45.571 -26.400 27.308 1.00 26.57 186 GLN A C 1
ATOM 1408 O O . GLN A 1 186 ? 46.190 -26.428 26.248 1.00 23.61 186 GLN A O 1
ATOM 1414 N N . GLU A 1 187 ? 45.588 -27.398 28.132 1.00 27.67 187 GLU A N 1
ATOM 1415 C CA . GLU A 1 187 ? 46.291 -28.615 27.738 1.00 31.39 187 GLU A CA 1
ATOM 1416 C C . GLU A 1 187 ? 45.771 -29.235 26.419 1.00 26.44 187 GLU A C 1
ATOM 1417 O O . GLU A 1 187 ? 46.564 -29.659 25.536 1.00 24.23 187 GLU A O 1
ATOM 1423 N N . VAL A 1 188 ? 44.460 -29.258 26.227 1.00 24.18 188 VAL A N 1
ATOM 1424 C CA . VAL A 1 188 ? 43.956 -29.745 24.930 1.00 22.62 188 VAL A CA 1
ATOM 1425 C C . VAL A 1 188 ? 44.204 -28.719 23.789 1.00 22.51 188 VAL A C 1
ATOM 1426 O O . VAL A 1 188 ? 44.520 -29.104 22.687 1.00 30.07 188 VAL A O 1
ATOM 1430 N N . HIS A 1 189 ? 44.053 -27.411 24.040 1.00 22.38 189 HIS A N 1
ATOM 1431 C CA . HIS A 1 189 ? 44.344 -26.408 22.988 1.00 22.36 189 HIS A CA 1
ATOM 1432 C C . HIS A 1 189 ? 45.811 -26.514 22.549 1.00 23.31 189 HIS A C 1
ATOM 1433 O O . HIS A 1 189 ? 46.191 -26.403 21.336 1.00 23.20 189 HIS A O 1
ATOM 1440 N N . SER A 1 190 ? 46.673 -26.727 23.534 1.00 22.76 190 SER A N 1
ATOM 1441 C CA . SER A 1 190 ? 48.084 -26.871 23.206 1.00 28.08 190 SER A CA 1
ATOM 1442 C C . SER A 1 190 ? 48.287 -28.039 22.264 1.00 24.33 190 SER A C 1
ATOM 1443 O O . SER A 1 190 ? 49.036 -27.926 21.265 1.00 29.60 190 SER A O 1
ATOM 1446 N N . PHE A 1 191 ? 47.659 -29.156 22.606 1.00 26.86 191 PHE A N 1
ATOM 1447 C CA . PHE A 1 191 ? 47.655 -30.344 21.752 1.00 26.06 191 PHE A CA 1
ATOM 1448 C C . PHE A 1 191 ? 47.067 -30.129 20.345 1.00 27.04 191 PHE A C 1
ATOM 1449 O O . PHE A 1 191 ? 47.653 -30.603 19.327 1.00 26.88 191 PHE A O 1
ATOM 1457 N N . ILE A 1 192 ? 45.928 -29.451 20.273 1.00 23.49 192 ILE A N 1
ATOM 1458 C CA . ILE A 1 192 ? 45.313 -29.170 18.982 1.00 23.08 192 ILE A CA 1
ATOM 1459 C C . ILE A 1 192 ? 46.266 -28.340 18.129 1.00 24.54 192 ILE A C 1
ATOM 1460 O O . ILE A 1 192 ? 46.502 -28.639 16.965 1.00 24.79 192 ILE A O 1
ATOM 1465 N N . ARG A 1 193 ? 46.738 -27.253 18.687 1.00 27.38 193 ARG A N 1
ATOM 1466 C CA . ARG A 1 193 ? 47.710 -26.437 17.924 1.00 28.52 193 ARG A CA 1
ATOM 1467 C C . ARG A 1 193 ? 48.947 -27.234 17.420 1.00 27.00 193 ARG A C 1
ATOM 1468 O O . ARG A 1 193 ? 49.320 -27.075 16.249 1.00 33.21 193 ARG A O 1
ATOM 1476 N N . LYS A 1 194 ? 49.525 -28.089 18.278 1.00 24.51 194 LYS A N 1
ATOM 1477 C CA . LYS A 1 194 ? 50.638 -29.026 17.943 1.00 26.46 194 LYS A CA 1
ATOM 1478 C C . LYS A 1 194 ? 50.232 -29.903 16.755 1.00 28.39 194 LYS A C 1
ATOM 1479 O O . LYS A 1 194 ? 50.966 -29.964 15.764 1.00 29.36 194 LYS A O 1
ATOM 1482 N N . GLU A 1 195 ? 49.007 -30.463 16.775 1.00 30.11 195 GLU A N 1
ATOM 1483 C CA . GLU A 1 195 ? 48.498 -31.251 15.649 1.00 27.63 195 GLU A CA 1
ATOM 1484 C C . GLU A 1 195 ? 48.463 -30.455 14.344 1.00 27.47 195 GLU A C 1
ATOM 1485 O O . GLU A 1 195 ? 48.776 -30.967 13.297 1.00 27.42 195 GLU A O 1
ATOM 1491 N N . ILE A 1 196 ? 47.984 -29.252 14.406 1.00 26.65 196 ILE A N 1
ATOM 1492 C CA . ILE A 1 196 ? 47.981 -28.360 13.236 1.00 28.94 196 ILE A CA 1
ATOM 1493 C C . ILE A 1 196 ? 49.393 -28.133 12.724 1.00 28.41 196 ILE A C 1
ATOM 1494 O O . ILE A 1 196 ? 49.662 -28.261 11.533 1.00 28.36 196 ILE A O 1
ATOM 1499 N N . SER A 1 197 ? 50.292 -27.849 13.643 1.00 31.78 197 SER A N 1
ATOM 1500 C CA . SER A 1 197 ? 51.689 -27.633 13.289 1.00 34.47 197 SER A CA 1
ATOM 1501 C C . SER A 1 197 ? 52.322 -28.811 12.581 1.00 38.07 197 SER A C 1
ATOM 1502 O O . SER A 1 197 ? 53.353 -28.652 11.907 1.00 38.92 197 SER A O 1
ATOM 1505 N N . GLY A 1 198 ? 51.726 -29.993 12.713 1.00 35.37 198 GLY A N 1
ATOM 1506 C CA . GLY A 1 198 ? 52.298 -31.204 12.143 1.00 38.42 198 GLY A CA 1
ATOM 1507 C C . GLY A 1 198 ? 51.602 -31.616 10.867 1.00 36.03 198 GLY A C 1
ATOM 1508 O O . GLY A 1 198 ? 51.916 -32.630 10.313 1.00 39.34 198 GLY A O 1
ATOM 1509 N N . LEU A 1 199 ? 50.639 -30.836 10.382 1.00 35.30 199 LEU A N 1
ATOM 1510 C CA . LEU A 1 199 ? 49.901 -31.271 9.209 1.00 34.59 199 LEU A CA 1
ATOM 1511 C C . LEU A 1 199 ? 50.751 -31.293 7.928 1.00 37.96 199 LEU A C 1
ATOM 1512 O O . LEU A 1 199 ? 50.387 -31.956 6.993 1.00 42.33 199 LEU A O 1
ATOM 1517 N N . PHE A 1 200 ? 51.817 -30.503 7.834 1.00 42.16 200 PHE A N 1
ATOM 1518 C CA . PHE A 1 200 ? 52.673 -30.513 6.624 1.00 38.18 200 PHE A CA 1
ATOM 1519 C C . PHE A 1 200 ? 53.935 -29.711 6.903 1.00 41.05 200 PHE A C 1
ATOM 1520 O O . PHE A 1 200 ? 53.975 -28.977 7.869 1.00 32.02 200 PHE A O 1
ATOM 1528 N N . VAL A 1 201 ? 54.995 -29.879 6.100 1.00 38.35 201 VAL A N 1
ATOM 1529 C CA . VAL A 1 201 ? 56.254 -29.182 6.373 1.00 36.72 201 VAL A CA 1
ATOM 1530 C C . VAL A 1 201 ? 55.920 -27.704 6.317 1.00 35.29 201 VAL A C 1
ATOM 1531 O O . VAL A 1 201 ? 55.193 -27.281 5.450 1.00 33.13 201 VAL A O 1
ATOM 1535 N N . GLY A 1 202 ? 56.416 -26.945 7.282 1.00 38.02 202 GLY A N 1
ATOM 1536 C CA . GLY A 1 202 ? 56.198 -25.520 7.362 1.00 43.69 202 GLY A CA 1
ATOM 1537 C C . GLY A 1 202 ? 54.995 -25.142 8.203 1.00 35.75 202 GLY A C 1
ATOM 1538 O O . GLY A 1 202 ? 54.843 -23.973 8.586 1.00 45.35 202 GLY A O 1
ATOM 1539 N N . ALA A 1 203 ? 54.162 -26.120 8.520 1.00 38.24 203 ALA A N 1
ATOM 1540 C CA . ALA A 1 203 ? 52.896 -25.828 9.244 1.00 32.34 203 ALA A CA 1
ATOM 1541 C C . ALA A 1 203 ? 53.085 -25.040 10.509 1.00 35.11 203 ALA A C 1
ATOM 1542 O O . ALA A 1 203 ? 52.191 -24.287 10.878 1.00 31.74 203 ALA A O 1
ATOM 1544 N N A SER A 1 204 ? 54.215 -25.185 11.198 0.50 34.48 204 SER A N 1
ATOM 1545 N N B SER A 1 204 ? 54.216 -25.203 11.202 0.50 34.14 204 SER A N 1
ATOM 1546 C CA A SER A 1 204 ? 54.356 -24.522 12.504 0.50 36.20 204 SER A CA 1
ATOM 1547 C CA B SER A 1 204 ? 54.380 -24.496 12.484 0.50 35.63 204 SER A CA 1
ATOM 1548 C C A SER A 1 204 ? 54.393 -23.021 12.320 0.50 40.49 204 SER A C 1
ATOM 1549 C C B SER A 1 204 ? 54.716 -23.058 12.248 0.50 37.76 204 SER A C 1
ATOM 1550 O O A SER A 1 204 ? 53.936 -22.237 13.184 0.50 38.23 204 SER A O 1
ATOM 1551 O O B SER A 1 204 ? 54.902 -22.304 13.191 0.50 37.82 204 SER A O 1
ATOM 1556 N N A SER A 1 205 ? 54.841 -22.630 11.129 0.50 40.56 205 SER A N 1
ATOM 1557 N N B SER A 1 205 ? 54.764 -22.654 10.983 0.50 38.06 205 SER A N 1
ATOM 1558 C CA A SER A 1 205 ? 54.854 -21.240 10.733 0.50 38.25 205 SER A CA 1
ATOM 1559 C CA B SER A 1 205 ? 54.848 -21.247 10.683 0.50 35.95 205 SER A CA 1
ATOM 1560 C C A SER A 1 205 ? 53.452 -20.656 10.570 0.50 38.79 205 SER A C 1
ATOM 1561 C C B SER A 1 205 ? 53.465 -20.658 10.450 0.50 37.67 205 SER A C 1
ATOM 1562 O O A SER A 1 205 ? 53.312 -19.427 10.592 0.50 37.59 205 SER A O 1
ATOM 1563 O O B SER A 1 205 ? 53.356 -19.439 10.268 0.50 36.29 205 SER A O 1
ATOM 1568 N N . ILE A 1 206 ? 52.433 -21.516 10.426 1.00 35.33 206 ILE A N 1
ATOM 1569 C CA . ILE A 1 206 ? 51.011 -21.066 10.284 1.00 38.45 206 ILE A CA 1
ATOM 1570 C C . ILE A 1 206 ? 50.121 -21.401 11.495 1.00 33.82 206 ILE A C 1
ATOM 1571 O O . ILE A 1 206 ? 49.108 -20.768 11.724 1.00 31.10 206 ILE A O 1
ATOM 1575 N N . SER A 1 207 ? 50.487 -22.399 12.254 1.00 31.03 207 SER A N 1
ATOM 1576 C CA . SER A 1 207 ? 49.697 -22.828 13.392 1.00 34.27 207 SER A CA 1
ATOM 1577 C C . SER A 1 207 ? 49.580 -21.765 14.496 1.00 33.55 207 SER A C 1
ATOM 1578 O O . SER A 1 207 ? 48.594 -21.739 15.215 1.00 33.29 207 SER A O 1
ATOM 1581 N N . GLU A 1 208 ? 50.538 -20.870 14.658 1.00 30.48 208 GLU A N 1
ATOM 1582 C CA . GLU A 1 208 ? 50.316 -19.795 15.661 1.00 32.55 208 GLU A CA 1
ATOM 1583 C C . GLU A 1 208 ? 49.305 -18.750 15.264 1.00 30.20 208 GLU A C 1
ATOM 1584 O O . GLU A 1 208 ? 48.900 -17.918 16.072 1.00 30.72 208 GLU A O 1
ATOM 1590 N N . SER A 1 209 ? 48.866 -18.770 14.017 1.00 31.63 209 SER A N 1
ATOM 1591 C CA . SER A 1 209 ? 47.943 -17.746 13.576 1.00 31.16 209 SER A CA 1
ATOM 1592 C C . SER A 1 209 ? 46.474 -18.160 13.738 1.00 29.14 209 SER A C 1
ATOM 1593 O O . SER A 1 209 ? 45.567 -17.390 13.478 1.00 29.77 209 SER A O 1
ATOM 1596 N N . ILE A 1 210 ? 46.233 -19.445 13.934 1.00 30.02 210 ILE A N 1
ATOM 1597 C CA . ILE A 1 210 ? 44.845 -19.981 13.900 1.00 25.36 210 ILE A CA 1
ATOM 1598 C C . ILE A 1 210 ? 44.223 -19.729 15.283 1.00 24.43 210 ILE A C 1
ATOM 1599 O O . ILE A 1 210 ? 44.805 -20.071 16.330 1.00 27.20 210 ILE A O 1
ATOM 1603 N N . SER A 1 211 ? 43.050 -19.121 15.307 1.00 28.53 211 SER A N 1
ATOM 1604 C CA . SER A 1 211 ? 42.291 -18.956 16.538 1.00 24.85 211 SER A CA 1
ATOM 1605 C C . SER A 1 211 ? 41.704 -20.299 16.979 1.00 25.40 211 SER A C 1
ATOM 1606 O O . SER A 1 211 ? 41.172 -21.034 16.189 1.00 23.12 211 SER A O 1
ATOM 1609 N N . ILE A 1 212 ? 41.881 -20.648 18.235 1.00 24.38 212 ILE A N 1
ATOM 1610 C CA . ILE A 1 212 ? 41.294 -21.842 18.780 1.00 23.44 212 ILE A CA 1
ATOM 1611 C C . ILE A 1 212 ? 40.466 -21.435 19.980 1.00 21.90 212 ILE A C 1
ATOM 1612 O O . ILE A 1 212 ? 41.002 -21.149 21.064 1.00 23.80 212 ILE A O 1
ATOM 1617 N N . LEU A 1 213 ? 39.160 -21.515 19.799 1.00 22.47 213 LEU A N 1
ATOM 1618 C CA . LEU A 1 213 ? 38.200 -21.121 20.820 1.00 20.35 213 LEU A CA 1
ATOM 1619 C C . LEU A 1 213 ? 37.799 -22.272 21.760 1.00 20.06 213 LEU A C 1
ATOM 1620 O O . LEU A 1 213 ? 37.777 -23.409 21.352 1.00 20.82 213 LEU A O 1
ATOM 1625 N N . TYR A 1 214 ? 37.439 -21.984 22.973 1.00 20.19 214 TYR A N 1
ATOM 1626 C CA . TYR A 1 214 ? 36.972 -23.011 23.894 1.00 19.45 214 TYR A CA 1
ATOM 1627 C C . TYR A 1 214 ? 35.476 -22.893 23.948 1.00 19.49 214 TYR A C 1
ATOM 1628 O O . TYR A 1 214 ? 34.972 -21.775 24.046 1.00 19.74 214 TYR A O 1
ATOM 1637 N N . GLY A 1 215 ? 34.767 -24.015 23.926 1.00 22.50 215 GLY A N 1
ATOM 1638 C CA . GLY A 1 215 ? 33.340 -23.998 24.188 1.00 27.24 215 GLY A CA 1
ATOM 1639 C C . GLY A 1 215 ? 32.858 -25.104 25.102 1.00 28.64 215 GLY A C 1
ATOM 1640 O O . GLY A 1 215 ? 33.443 -26.154 25.147 1.00 30.91 215 GLY A O 1
ATOM 1641 N N . GLY A 1 216 ? 31.757 -24.854 25.788 1.00 29.96 216 GLY A N 1
ATOM 1642 C CA . GLY A 1 216 ? 31.191 -25.800 26.691 1.00 31.98 216 GLY A CA 1
ATOM 1643 C C . GLY A 1 216 ? 31.007 -25.176 28.050 1.00 29.36 216 GLY A C 1
ATOM 1644 O O . GLY A 1 216 ? 31.943 -25.127 28.829 1.00 29.86 216 GLY A O 1
ATOM 1645 N N . SER A 1 217 ? 29.783 -24.724 28.350 1.00 28.86 217 SER A N 1
ATOM 1646 C CA . SER A 1 217 ? 29.505 -24.106 29.615 1.00 30.31 217 SER A CA 1
ATOM 1647 C C . SER A 1 217 ? 30.312 -22.842 29.925 1.00 27.43 217 SER A C 1
ATOM 1648 O O . SER A 1 217 ? 30.540 -22.534 31.079 1.00 29.26 217 SER A O 1
ATOM 1651 N N . VAL A 1 218 ? 30.685 -22.086 28.894 1.00 23.11 218 VAL A N 1
ATOM 1652 C CA . VAL A 1 218 ? 31.277 -20.772 29.056 1.00 25.19 218 VAL A CA 1
ATOM 1653 C C . VAL A 1 218 ? 30.211 -19.783 29.590 1.00 25.25 218 VAL A C 1
ATOM 1654 O O . VAL A 1 218 ? 29.058 -19.816 29.173 1.00 27.10 218 VAL A O 1
ATOM 1658 N N . LYS A 1 219 ? 30.637 -18.896 30.493 1.00 27.50 219 LYS A N 1
ATOM 1659 C CA . LYS A 1 219 ? 29.731 -17.975 31.172 1.00 30.69 219 LYS A CA 1
ATOM 1660 C C . LYS A 1 219 ? 30.546 -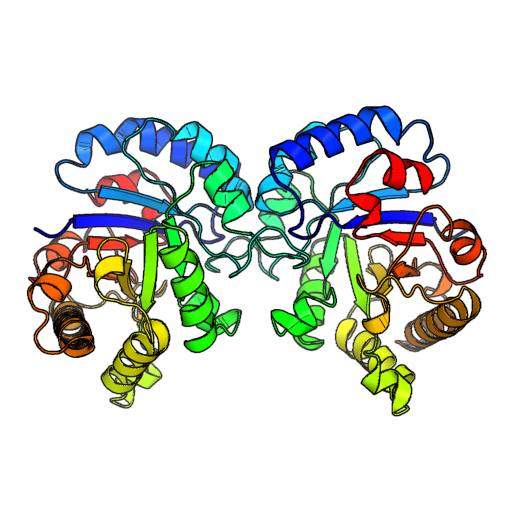16.776 31.570 1.00 27.40 219 LYS A C 1
ATOM 1661 O O . LYS A 1 219 ? 31.787 -16.831 31.553 1.00 32.61 219 LYS A O 1
ATOM 1665 N N . PRO A 1 220 ? 29.872 -15.689 31.946 1.00 28.44 220 PRO A N 1
ATOM 1666 C CA . PRO A 1 220 ? 30.654 -14.559 32.375 1.00 31.50 220 PRO A CA 1
ATOM 1667 C C . PRO A 1 220 ? 31.611 -14.819 33.528 1.00 32.43 220 PRO A C 1
ATOM 1668 O O . PRO A 1 220 ? 32.695 -14.277 33.534 1.00 33.07 220 PRO A O 1
ATOM 1672 N N . ASP A 1 221 ? 31.235 -15.677 34.461 1.00 32.29 221 ASP A N 1
ATOM 1673 C CA . ASP A 1 221 ? 32.038 -15.831 35.674 1.00 34.40 221 ASP A CA 1
ATOM 1674 C C . ASP A 1 221 ? 33.189 -16.811 35.410 1.00 36.22 221 ASP A C 1
ATOM 1675 O O . ASP A 1 221 ? 34.048 -16.994 36.250 1.00 29.84 221 ASP A O 1
ATOM 1680 N N . ASN A 1 222 ? 33.275 -17.397 34.215 1.00 30.96 222 ASN A N 1
ATOM 1681 C CA . ASN A 1 222 ? 34.464 -18.187 33.900 1.00 28.99 222 ASN A CA 1
ATOM 1682 C C . ASN A 1 222 ? 35.262 -17.844 32.642 1.00 28.07 222 ASN A C 1
ATOM 1683 O O . ASN A 1 222 ? 36.386 -18.382 32.453 1.00 30.15 222 ASN A O 1
ATOM 1688 N N . ILE A 1 223 ? 34.795 -16.926 31.820 1.00 27.77 223 ILE A N 1
ATOM 1689 C CA . ILE A 1 223 ? 35.485 -16.670 30.575 1.00 28.65 223 ILE A CA 1
ATOM 1690 C C . ILE A 1 223 ? 36.867 -16.042 30.731 1.00 30.30 223 ILE A C 1
ATOM 1691 O O . ILE A 1 223 ? 37.780 -16.400 30.018 1.00 31.81 223 ILE A O 1
ATOM 1696 N N . GLN A 1 224 ? 37.072 -15.153 31.700 1.00 27.84 224 GLN A N 1
ATOM 1697 C CA . GLN A 1 224 ? 38.329 -14.405 31.760 1.00 28.31 224 GLN A CA 1
ATOM 1698 C C . GLN A 1 224 ? 39.487 -15.320 32.018 1.00 25.59 224 GLN A C 1
ATOM 1699 O O . GLN A 1 224 ? 40.529 -15.191 31.383 1.00 28.22 224 GLN A O 1
ATOM 1705 N N . ASP A 1 225 ? 39.306 -16.288 32.909 1.00 29.72 225 ASP A N 1
ATOM 1706 C CA . ASP A 1 225 ? 40.377 -17.209 33.241 1.00 30.26 225 ASP A CA 1
ATOM 1707 C C . ASP A 1 225 ? 40.686 -18.132 32.104 1.00 32.02 225 ASP A C 1
ATOM 1708 O O . ASP A 1 225 ? 41.845 -18.513 31.904 1.00 28.66 225 ASP A O 1
ATOM 1713 N N . LEU A 1 226 ? 39.668 -18.509 31.336 1.00 27.54 226 LEU A N 1
ATOM 1714 C CA . LEU A 1 226 ? 39.968 -19.307 30.131 1.00 28.85 226 LEU A CA 1
ATOM 1715 C C . LEU A 1 226 ? 40.839 -18.505 29.154 1.00 26.75 226 LEU A C 1
ATOM 1716 O O . LEU A 1 226 ? 41.869 -19.006 28.642 1.00 27.19 226 LEU A O 1
ATOM 1721 N N . LEU A 1 227 ? 40.443 -17.260 28.898 1.00 30.44 227 LEU A N 1
ATOM 1722 C CA . LEU A 1 227 ? 41.109 -16.428 27.878 1.00 28.83 227 LEU A CA 1
ATOM 1723 C C . LEU A 1 227 ? 42.559 -16.120 28.187 1.00 28.26 227 LEU A C 1
ATOM 1724 O O . LEU A 1 227 ? 43.373 -15.919 27.257 1.00 29.64 227 LEU A O 1
ATOM 1729 N N . LYS A 1 228 ? 42.874 -16.094 29.478 1.00 29.06 228 LYS A N 1
ATOM 1730 C CA . LYS A 1 228 ? 44.233 -15.932 29.954 1.00 31.67 228 LYS A CA 1
ATOM 1731 C C . LYS A 1 228 ? 45.150 -17.030 29.450 1.00 32.28 228 LYS A C 1
ATOM 1732 O O . LYS A 1 228 ? 46.340 -16.818 29.406 1.00 28.31 228 LYS A O 1
ATOM 1737 N N . GLU A 1 229 ? 44.653 -18.224 29.105 1.00 26.91 229 GLU A N 1
ATOM 1738 C CA . GLU A 1 229 ? 45.557 -19.334 28.797 1.00 25.65 229 GLU A CA 1
ATOM 1739 C C . GLU A 1 229 ? 46.162 -19.082 27.425 1.00 27.50 229 GLU A C 1
ATOM 1740 O O . GLU A 1 229 ? 45.506 -18.489 26.527 1.00 28.61 229 GLU A O 1
ATOM 1746 N N . LYS A 1 230 ? 47.379 -19.548 27.249 1.00 26.71 230 LYS A N 1
ATOM 1747 C CA . LYS A 1 230 ? 48.208 -19.192 26.080 1.00 27.87 230 LYS A CA 1
ATOM 1748 C C . LYS A 1 230 ? 47.570 -19.601 24.751 1.00 27.14 230 LYS A C 1
ATOM 1749 O O . LYS A 1 230 ? 47.674 -18.899 23.749 1.00 25.75 230 LYS A O 1
ATOM 1753 N N . ASP A 1 231 ? 46.938 -20.766 24.718 1.00 25.37 231 ASP A N 1
ATOM 1754 C CA . ASP A 1 231 ? 46.390 -21.274 23.473 1.00 25.87 231 ASP A CA 1
ATOM 1755 C C . ASP A 1 231 ? 44.868 -21.197 23.310 1.00 25.40 231 ASP A C 1
ATOM 1756 O O . ASP A 1 231 ? 44.277 -21.826 22.408 1.00 23.97 231 ASP A O 1
ATOM 1761 N N . ILE A 1 232 ? 44.229 -20.484 24.189 1.00 24.49 232 ILE A N 1
ATOM 1762 C CA . ILE A 1 232 ? 42.823 -20.266 24.135 1.00 24.45 232 ILE A CA 1
ATOM 1763 C C . ILE A 1 232 ? 42.552 -18.879 23.629 1.00 27.31 232 ILE A C 1
ATOM 1764 O O . ILE A 1 232 ? 42.844 -17.894 24.296 1.00 26.72 232 ILE A O 1
ATOM 1769 N N . ASP A 1 233 ? 41.950 -18.806 22.464 1.00 24.41 233 ASP A N 1
ATOM 1770 C CA . ASP A 1 233 ? 41.794 -17.549 21.740 1.00 22.86 233 ASP A CA 1
ATOM 1771 C C . ASP A 1 233 ? 40.358 -17.026 21.748 1.00 25.17 233 ASP A C 1
ATOM 1772 O O . ASP A 1 233 ? 40.017 -16.140 20.982 1.00 29.57 233 ASP A O 1
ATOM 1777 N N . GLY A 1 234 ? 39.489 -17.515 22.639 1.00 24.65 234 GLY A N 1
ATOM 1778 C CA . GLY A 1 234 ? 38.158 -17.013 22.665 1.00 23.88 234 GLY A CA 1
ATOM 1779 C C . GLY A 1 234 ? 37.231 -18.068 23.159 1.00 23.34 234 GLY A C 1
ATOM 1780 O O . GLY A 1 234 ? 37.631 -19.130 23.691 1.00 23.61 234 GLY A O 1
ATOM 1781 N N . GLY A 1 235 ? 35.992 -17.782 22.980 1.00 22.27 235 GLY A N 1
ATOM 1782 C CA . GLY A 1 235 ? 34.957 -18.626 23.427 1.00 20.11 235 GLY A CA 1
ATOM 1783 C C . GLY A 1 235 ? 33.870 -18.838 22.449 1.00 24.22 235 GLY A C 1
ATOM 1784 O O . GLY A 1 235 ? 33.527 -17.933 21.660 1.00 24.40 235 GLY A O 1
ATOM 1785 N N . LEU A 1 236 ? 33.354 -20.072 22.415 1.00 23.99 236 LEU A N 1
ATOM 1786 C CA . LEU A 1 236 ? 32.133 -20.370 21.688 1.00 22.27 236 LEU A CA 1
ATOM 1787 C C . LEU A 1 236 ? 31.077 -20.709 22.719 1.00 24.10 236 LEU A C 1
ATOM 1788 O O . LEU A 1 236 ? 31.213 -21.692 23.394 1.00 23.55 236 LEU A O 1
ATOM 1793 N N . VAL A 1 237 ? 30.005 -19.912 22.772 1.00 20.68 237 VAL A N 1
ATOM 1794 C CA . VAL A 1 237 ? 29.132 -19.848 23.910 1.00 21.61 237 VAL A CA 1
ATOM 1795 C C . VAL A 1 237 ? 27.737 -20.191 23.560 1.00 19.00 237 VAL A C 1
ATOM 1796 O O . VAL A 1 237 ? 27.150 -19.617 22.643 1.00 19.59 237 VAL A O 1
ATOM 1800 N N . GLY A 1 238 ? 27.185 -21.175 24.245 1.00 21.29 238 GLY A N 1
ATOM 1801 C CA . GLY A 1 238 ? 25.842 -21.613 23.935 1.00 23.89 238 GLY A CA 1
ATOM 1802 C C . GLY A 1 238 ? 24.760 -20.858 24.732 1.00 26.60 238 GLY A C 1
ATOM 1803 O O . GLY A 1 238 ? 24.318 -19.759 24.397 1.00 23.12 238 GLY A O 1
ATOM 1804 N N . GLY A 1 239 ? 24.295 -21.536 25.781 1.00 27.31 239 GLY A N 1
ATOM 1805 C CA . GLY A 1 239 ? 23.272 -21.002 26.637 1.00 27.54 239 GLY A CA 1
ATOM 1806 C C . GLY A 1 239 ? 23.477 -19.556 27.094 1.00 24.41 239 GLY A C 1
ATOM 1807 O O . GLY A 1 239 ? 22.558 -18.726 27.009 1.00 21.45 239 GLY A O 1
ATOM 1808 N N . ALA A 1 240 ? 24.665 -19.216 27.536 1.00 25.24 240 ALA A N 1
ATOM 1809 C CA . ALA A 1 240 ? 24.930 -17.862 28.055 1.00 27.79 240 ALA A CA 1
ATOM 1810 C C . ALA A 1 240 ? 24.920 -16.815 26.969 1.00 27.02 240 ALA A C 1
ATOM 1811 O O . ALA A 1 240 ? 24.848 -15.600 27.280 1.00 27.84 240 ALA A O 1
ATOM 1813 N N . SER A 1 241 ? 24.944 -17.229 25.699 1.00 20.10 241 SER A N 1
ATOM 1814 C CA . SER A 1 241 ? 24.834 -16.258 24.640 1.00 19.01 241 SER A CA 1
ATOM 1815 C C . SER A 1 241 ? 23.442 -15.879 24.301 1.00 22.12 241 SER A C 1
ATOM 1816 O O . SER A 1 241 ? 23.220 -14.955 23.500 1.00 23.80 241 SER A O 1
ATOM 1819 N N . GLN A 1 242 ? 22.473 -16.549 24.876 1.00 23.73 242 GLN A N 1
ATOM 1820 C CA . GLN A 1 242 ? 21.112 -16.445 24.348 1.00 25.19 242 GLN A CA 1
ATOM 1821 C C . GLN A 1 242 ? 20.262 -15.386 25.053 1.00 24.42 242 GLN A C 1
ATOM 1822 O O . GLN A 1 242 ? 19.114 -15.208 24.727 1.00 24.66 242 GLN A O 1
ATOM 1828 N N . LYS A 1 243 ? 20.875 -14.662 25.966 1.00 25.39 243 LYS A N 1
ATOM 1829 C CA . LYS A 1 243 ? 20.261 -13.481 26.593 1.00 26.29 243 LYS A CA 1
ATOM 1830 C C . LYS A 1 243 ? 21.250 -12.344 26.606 1.00 23.53 243 LYS A C 1
ATOM 1831 O O . LYS A 1 243 ? 22.467 -12.542 26.839 1.00 22.70 243 LYS A O 1
ATOM 1834 N N . ILE A 1 244 ? 20.753 -11.129 26.429 1.00 24.56 244 ILE A N 1
ATOM 1835 C CA . ILE A 1 244 ? 21.685 -10.050 26.246 1.00 25.19 244 ILE A CA 1
ATOM 1836 C C . ILE A 1 244 ? 22.542 -9.876 27.498 1.00 25.23 244 ILE A C 1
ATOM 1837 O O . ILE A 1 244 ? 23.711 -9.594 27.397 1.00 23.21 244 ILE A O 1
ATOM 1842 N N . SER A 1 245 ? 21.996 -10.031 28.690 1.00 25.25 245 SER A N 1
ATOM 1843 C CA . SER A 1 245 ? 22.803 -9.608 29.860 1.00 27.54 245 SER A CA 1
ATOM 1844 C C . SER A 1 245 ? 24.006 -10.538 30.046 1.00 28.92 245 SER A C 1
ATOM 1845 O O . SER A 1 245 ? 25.078 -10.106 30.353 1.00 30.01 245 SER A O 1
ATOM 1848 N N . SER A 1 246 ? 23.822 -11.839 29.831 1.00 27.65 246 SER A N 1
ATOM 1849 C CA . SER A 1 246 ? 24.986 -12.770 29.907 1.00 27.58 246 SER A CA 1
ATOM 1850 C C . SER A 1 246 ? 25.893 -12.677 28.693 1.00 25.37 246 SER A C 1
ATOM 1851 O O . SER A 1 246 ? 27.078 -12.813 28.843 1.00 27.66 246 SER A O 1
ATOM 1854 N N . PHE A 1 247 ? 25.365 -12.381 27.501 1.00 23.01 247 PHE A N 1
ATOM 1855 C CA . PHE A 1 247 ? 26.287 -12.253 26.373 1.00 23.49 247 PHE A CA 1
ATOM 1856 C C . PHE A 1 247 ? 27.226 -11.038 26.586 1.00 25.47 247 PHE A C 1
ATOM 1857 O O . PHE A 1 247 ? 28.454 -11.113 26.451 1.00 23.71 247 PHE A O 1
ATOM 1865 N N . ALA A 1 248 ? 26.647 -9.922 26.981 1.00 25.16 248 ALA A N 1
ATOM 1866 C CA . ALA A 1 248 ? 27.430 -8.712 27.196 1.00 27.26 248 ALA A CA 1
ATOM 1867 C C . ALA A 1 248 ? 28.426 -8.856 28.324 1.00 28.18 248 ALA A C 1
ATOM 1868 O O . ALA A 1 248 ? 29.512 -8.295 28.269 1.00 28.37 248 ALA A O 1
ATOM 1870 N N . GLY A 1 249 ? 28.106 -9.699 29.300 1.00 31.10 249 GLY A N 1
ATOM 1871 C CA . GLY A 1 249 ? 28.988 -9.973 30.434 1.00 30.08 249 GLY A CA 1
ATOM 1872 C C . GLY A 1 249 ? 30.217 -10.794 30.120 1.00 30.75 249 GLY A C 1
ATOM 1873 O O . GLY A 1 249 ? 31.102 -10.997 30.990 1.00 31.91 249 GLY A O 1
ATOM 1874 N N . LEU A 1 250 ? 30.312 -11.274 28.881 1.00 27.09 250 LEU A N 1
ATOM 1875 C CA . LEU A 1 250 ? 31.444 -11.958 28.392 1.00 24.41 250 LEU A CA 1
ATOM 1876 C C . LEU A 1 250 ? 32.515 -11.001 27.888 1.00 25.78 250 LEU A C 1
ATOM 1877 O O . LEU A 1 250 ? 33.665 -11.397 27.689 1.00 30.03 250 LEU A O 1
ATOM 1882 N N . PHE A 1 251 ? 32.134 -9.757 27.620 1.00 29.88 251 PHE A N 1
ATOM 1883 C CA . PHE A 1 251 ? 33.032 -8.818 27.003 1.00 34.50 251 PHE A CA 1
ATOM 1884 C C . PHE A 1 251 ? 33.786 -7.966 28.015 1.00 42.88 251 PHE A C 1
ATOM 1885 O O . PHE A 1 251 ? 34.848 -7.443 27.636 1.00 42.03 251 PHE A O 1
ATOM 1894 N N . ALA B 1 2 ? -14.076 -37.857 -0.822 1.00 62.50 2 ALA B N 1
ATOM 1895 C CA . ALA B 1 2 ? -13.444 -36.527 -1.073 1.00 60.21 2 ALA B CA 1
ATOM 1896 C C . ALA B 1 2 ? -11.947 -36.667 -0.801 1.00 58.37 2 ALA B C 1
ATOM 1897 O O . ALA B 1 2 ? -11.555 -37.112 0.285 1.00 53.09 2 ALA B O 1
ATOM 1898 N N . ARG B 1 3 ? -11.148 -36.310 -1.809 1.00 53.88 3 ARG B N 1
ATOM 1899 C CA . ARG B 1 3 ? -9.676 -36.214 -1.747 1.00 51.80 3 ARG B CA 1
ATOM 1900 C C . ARG B 1 3 ? -9.238 -34.889 -2.290 1.00 42.46 3 ARG B C 1
ATOM 1901 O O . ARG B 1 3 ? -9.698 -34.517 -3.365 1.00 38.17 3 ARG B O 1
ATOM 1909 N N . LYS B 1 4 ? -8.305 -34.211 -1.630 1.00 36.39 4 LYS B N 1
ATOM 1910 C CA . LYS B 1 4 ? -7.819 -32.919 -2.220 1.00 36.94 4 LYS B CA 1
ATOM 1911 C C . LYS B 1 4 ? -6.902 -33.222 -3.422 1.00 35.84 4 LYS B C 1
ATOM 1912 O O . LYS B 1 4 ? -6.137 -34.208 -3.379 1.00 39.60 4 LYS B O 1
ATOM 1915 N N . THR B 1 5 ? -6.998 -32.422 -4.492 1.00 29.95 5 THR B N 1
ATOM 1916 C CA . THR B 1 5 ? -5.992 -32.444 -5.589 1.00 31.68 5 THR B CA 1
ATOM 1917 C C . THR B 1 5 ? -4.996 -31.337 -5.267 1.00 29.46 5 THR B C 1
ATOM 1918 O O . THR B 1 5 ? -5.424 -30.196 -5.027 1.00 32.90 5 THR B O 1
ATOM 1922 N N . ILE B 1 6 ? -3.695 -31.663 -5.227 1.00 27.97 6 ILE B N 1
ATOM 1923 C CA . ILE B 1 6 ? -2.678 -30.739 -4.696 1.00 24.59 6 ILE B CA 1
ATOM 1924 C C . ILE B 1 6 ? -1.571 -30.589 -5.683 1.00 23.56 6 ILE B C 1
ATOM 1925 O O . ILE B 1 6 ? -1.145 -31.557 -6.217 1.00 25.62 6 ILE B O 1
ATOM 1930 N N . ILE B 1 7 ? -1.153 -29.368 -5.956 1.00 22.01 7 ILE B N 1
ATOM 1931 C CA . ILE B 1 7 ? 0.016 -29.159 -6.776 1.00 23.38 7 ILE B CA 1
ATOM 1932 C C . ILE B 1 7 ? 0.970 -28.439 -5.904 1.00 20.91 7 ILE B C 1
ATOM 1933 O O . ILE B 1 7 ? 0.699 -27.326 -5.426 1.00 23.11 7 ILE B O 1
ATOM 1938 N N . ALA B 1 8 ? 2.064 -29.107 -5.620 1.00 23.60 8 ALA B N 1
ATOM 1939 C CA . ALA B 1 8 ? 3.041 -28.591 -4.670 1.00 22.34 8 ALA B CA 1
ATOM 1940 C C . ALA B 1 8 ? 4.362 -28.388 -5.415 1.00 22.93 8 ALA B C 1
ATOM 1941 O O . ALA B 1 8 ? 4.779 -29.268 -6.187 1.00 24.41 8 ALA B O 1
ATOM 1943 N N . GLY B 1 9 ? 5.005 -27.255 -5.127 1.00 22.45 9 GLY B N 1
ATOM 1944 C CA . GLY B 1 9 ? 6.323 -26.898 -5.666 1.00 20.16 9 GLY B CA 1
ATOM 1945 C C . GLY B 1 9 ? 7.379 -27.036 -4.601 1.00 22.18 9 GLY B C 1
ATOM 1946 O O . GLY B 1 9 ? 7.228 -26.417 -3.530 1.00 23.57 9 GLY B O 1
ATOM 1947 N N . ASN B 1 10 ? 8.430 -27.801 -4.899 1.00 18.60 10 ASN B N 1
ATOM 1948 C CA . ASN B 1 10 ? 9.568 -27.977 -3.990 1.00 18.82 10 ASN B CA 1
ATOM 1949 C C . ASN B 1 10 ? 10.738 -27.167 -4.620 1.00 21.14 10 ASN B C 1
ATOM 1950 O O . ASN B 1 10 ? 11.248 -27.543 -5.719 1.00 23.33 10 ASN B O 1
ATOM 1955 N N . TRP B 1 11 ? 11.050 -26.045 -3.998 1.00 19.19 11 TRP B N 1
ATOM 1956 C CA . TRP B 1 11 ? 12.179 -25.108 -4.492 1.00 24.01 11 TRP B CA 1
ATOM 1957 C C . TRP B 1 11 ? 13.535 -25.632 -4.117 1.00 21.38 11 TRP B C 1
ATOM 1958 O O . TRP B 1 11 ? 14.597 -25.105 -4.519 1.00 23.34 11 TRP B O 1
ATOM 1969 N N . LYS B 1 12 ? 13.528 -26.709 -3.331 1.00 19.12 12 LYS B N 1
ATOM 1970 C CA . LYS B 1 12 ? 14.772 -27.326 -2.930 1.00 18.63 12 LYS B CA 1
ATOM 1971 C C . LYS B 1 12 ? 15.801 -26.273 -2.493 1.00 20.93 12 LYS B C 1
ATOM 1972 O O . LYS B 1 12 ? 15.438 -25.386 -1.724 1.00 18.49 12 LYS B O 1
ATOM 1978 N N . MET B 1 13 ? 17.071 -26.437 -2.863 1.00 20.47 13 MET B N 1
ATOM 1979 C CA . MET B 1 13 ? 18.132 -25.499 -2.576 1.00 21.62 13 MET B CA 1
ATOM 1980 C C . MET B 1 13 ? 18.521 -24.800 -3.869 1.00 21.10 13 MET B C 1
ATOM 1981 O O . MET B 1 13 ? 19.688 -24.428 -4.070 1.00 21.90 13 MET B O 1
ATOM 1986 N N . ASN B 1 14 ? 17.570 -24.668 -4.768 1.00 21.47 14 ASN B N 1
ATOM 1987 C CA . ASN B 1 14 ? 17.830 -24.225 -6.158 1.00 23.27 14 ASN B CA 1
ATOM 1988 C C . ASN B 1 14 ? 17.749 -22.713 -6.377 1.00 24.57 14 ASN B C 1
ATOM 1989 O O . ASN B 1 14 ? 18.320 -22.239 -7.387 1.00 20.13 14 ASN B O 1
ATOM 1994 N N . LEU B 1 15 ? 17.135 -21.961 -5.467 1.00 22.90 15 LEU B N 1
ATOM 1995 C CA . LEU B 1 15 ? 16.926 -20.545 -5.676 1.00 21.51 15 LEU B CA 1
ATOM 1996 C C . LEU B 1 15 ? 17.701 -19.612 -4.793 1.00 25.40 15 LEU B C 1
ATOM 1997 O O . LEU B 1 15 ? 17.853 -19.883 -3.632 1.00 22.71 15 LEU B O 1
ATOM 2002 N N . SER B 1 16 ? 18.087 -18.463 -5.325 1.00 21.28 16 SER B N 1
ATOM 2003 C CA . SER B 1 16 ? 18.497 -17.310 -4.540 1.00 22.74 16 SER B CA 1
ATOM 2004 C C . SER B 1 16 ? 17.334 -16.688 -3.848 1.00 21.03 16 SER B C 1
ATOM 2005 O O . SER B 1 16 ? 16.153 -16.939 -4.196 1.00 23.88 16 SER B O 1
ATOM 2008 N N . LEU B 1 17 ? 17.611 -15.880 -2.836 1.00 21.79 17 LEU B N 1
ATOM 2009 C CA . LEU B 1 17 ? 16.569 -15.153 -2.179 1.00 22.67 17 LEU B CA 1
ATOM 2010 C C . LEU B 1 17 ? 15.807 -14.221 -3.146 1.00 29.04 17 LEU B C 1
ATOM 2011 O O . LEU B 1 17 ? 14.592 -14.121 -3.123 1.00 21.65 17 LEU B O 1
ATOM 2016 N N . LYS B 1 18 ? 16.566 -13.604 -4.036 1.00 28.33 18 LYS B N 1
ATOM 2017 C CA . LYS B 1 18 ? 15.956 -12.643 -4.968 1.00 31.78 18 LYS B CA 1
ATOM 2018 C C . LYS B 1 18 ? 14.977 -13.449 -5.867 1.00 26.53 18 LYS B C 1
ATOM 2019 O O . LYS B 1 18 ? 13.883 -13.013 -6.083 1.00 26.07 18 LYS B O 1
ATOM 2025 N N . GLU B 1 19 ? 15.376 -14.635 -6.322 1.00 26.81 19 GLU B N 1
ATOM 2026 C CA . GLU B 1 19 ? 14.469 -15.504 -7.101 1.00 26.04 19 GLU B CA 1
ATOM 2027 C C . GLU B 1 19 ? 13.278 -15.977 -6.318 1.00 27.83 19 GLU B C 1
ATOM 2028 O O . GLU B 1 19 ? 12.162 -15.987 -6.834 1.00 22.35 19 GLU B O 1
ATOM 2034 N N . ALA B 1 20 ? 13.508 -16.390 -5.063 1.00 24.31 20 ALA B N 1
ATOM 2035 C CA . ALA B 1 20 ? 12.413 -16.869 -4.277 1.00 21.26 20 ALA B CA 1
ATOM 2036 C C . ALA B 1 20 ? 11.399 -15.808 -4.043 1.00 23.96 20 ALA B C 1
ATOM 2037 O O . ALA B 1 20 ? 10.189 -16.089 -4.066 1.00 22.70 20 ALA B O 1
ATOM 2039 N N . VAL B 1 21 ? 11.852 -14.585 -3.753 1.00 25.56 21 VAL B N 1
ATOM 2040 C CA . VAL B 1 21 ? 10.951 -13.421 -3.472 1.00 26.77 21 VAL B CA 1
ATOM 2041 C C . VAL B 1 21 ? 10.131 -13.049 -4.734 1.00 27.90 21 VAL B C 1
ATOM 2042 O O . VAL B 1 21 ? 8.935 -12.803 -4.658 1.00 26.97 21 VAL B O 1
ATOM 2046 N N . PHE B 1 22 ? 10.773 -13.046 -5.894 1.00 28.87 22 PHE B N 1
ATOM 2047 C CA . PHE B 1 22 ? 10.072 -12.757 -7.125 1.00 26.25 22 PHE B CA 1
ATOM 2048 C C . PHE B 1 22 ? 9.026 -13.805 -7.473 1.00 26.53 22 PHE B C 1
ATOM 2049 O O . PHE B 1 22 ? 7.928 -13.515 -8.024 1.00 27.85 22 PHE B O 1
ATOM 2057 N N . LEU B 1 23 ? 9.421 -15.064 -7.270 1.00 24.78 23 LEU B N 1
ATOM 2058 C CA . LEU B 1 23 ? 8.562 -16.154 -7.468 1.00 24.62 23 LEU B CA 1
ATOM 2059 C C . LEU B 1 23 ? 7.342 -16.097 -6.582 1.00 22.56 23 LEU B C 1
ATOM 2060 O O . LEU B 1 23 ? 6.248 -16.340 -7.054 1.00 24.01 23 LEU B O 1
ATOM 2065 N N . ALA B 1 24 ? 7.521 -15.815 -5.293 1.00 23.30 24 ALA B N 1
ATOM 2066 C CA . ALA B 1 24 ? 6.406 -15.674 -4.404 1.00 22.11 24 ALA B CA 1
ATOM 2067 C C . ALA B 1 24 ? 5.438 -14.584 -4.790 1.00 24.92 24 ALA B C 1
ATOM 2068 O O . ALA B 1 24 ? 4.216 -14.816 -4.730 1.00 24.52 24 ALA B O 1
ATOM 2070 N N . HIS B 1 25 ? 5.967 -13.417 -5.161 1.00 26.79 25 HIS B N 1
ATOM 2071 C CA . HIS B 1 25 ? 5.099 -12.293 -5.615 1.00 29.29 25 HIS B CA 1
ATOM 2072 C C . HIS B 1 25 ? 4.365 -12.696 -6.883 1.00 26.96 25 HIS B C 1
ATOM 2073 O O . HIS B 1 25 ? 3.172 -12.455 -6.972 1.00 29.96 25 HIS B O 1
ATOM 2080 N N . SER B 1 26 ? 5.057 -13.391 -7.811 1.00 28.54 26 SER B N 1
ATOM 2081 C CA . SER B 1 26 ? 4.428 -13.800 -9.038 1.00 26.39 26 SER B CA 1
ATOM 2082 C C . SER B 1 26 ? 3.354 -14.839 -8.811 1.00 33.87 26 SER B C 1
ATOM 2083 O O . SER B 1 26 ? 2.250 -14.811 -9.397 1.00 26.74 26 SER B O 1
ATOM 2086 N N . ILE B 1 27 ? 3.659 -15.792 -7.938 1.00 30.48 27 ILE B N 1
ATOM 2087 C CA . ILE B 1 27 ? 2.689 -16.794 -7.557 1.00 28.12 27 ILE B CA 1
ATOM 2088 C C . ILE B 1 27 ? 1.450 -16.183 -6.931 1.00 29.03 27 ILE B C 1
ATOM 2089 O O . ILE B 1 27 ? 0.337 -16.586 -7.270 1.00 29.37 27 ILE B O 1
ATOM 2094 N N . ARG B 1 28 ? 1.621 -15.250 -5.988 1.00 32.77 28 ARG B N 1
ATOM 2095 C CA . ARG B 1 28 ? 0.456 -14.624 -5.318 1.00 33.52 28 ARG B CA 1
ATOM 2096 C C . ARG B 1 28 ? -0.449 -13.914 -6.314 1.00 34.95 28 ARG B C 1
ATOM 2097 O O . ARG B 1 28 ? -1.699 -14.011 -6.257 1.00 33.93 28 ARG B O 1
ATOM 2105 N N . GLU B 1 29 ? 0.200 -13.302 -7.283 1.00 37.60 29 GLU B N 1
ATOM 2106 C CA . GLU B 1 29 ? -0.500 -12.503 -8.283 1.00 40.77 29 GLU B CA 1
ATOM 2107 C C . GLU B 1 29 ? -1.285 -13.458 -9.187 1.00 40.23 29 GLU B C 1
ATOM 2108 O O . GLU B 1 29 ? -2.418 -13.168 -9.431 1.00 45.20 29 GLU B O 1
ATOM 2110 N N . LYS B 1 30 ? -0.701 -14.581 -9.647 1.00 37.39 30 LYS B N 1
ATOM 2111 C CA . LYS B 1 30 ? -1.255 -15.408 -10.753 1.00 36.21 30 LYS B CA 1
ATOM 2112 C C . LYS B 1 30 ? -1.997 -16.708 -10.336 1.00 36.83 30 LYS B C 1
ATOM 2113 O O . LYS B 1 30 ? -2.972 -17.088 -10.947 1.00 32.27 30 LYS B O 1
ATOM 2115 N N . ILE B 1 31 ? -1.581 -17.395 -9.265 1.00 33.35 31 ILE B N 1
ATOM 2116 C CA . ILE B 1 31 ? -2.110 -18.777 -9.012 1.00 30.44 31 ILE B CA 1
ATOM 2117 C C . ILE B 1 31 ? -3.504 -18.850 -8.367 1.00 29.58 31 ILE B C 1
ATOM 2118 O O . ILE B 1 31 ? -4.322 -19.616 -8.809 1.00 33.84 31 ILE B O 1
ATOM 2123 N N . PRO B 1 32 ? -3.801 -18.009 -7.355 1.00 36.31 32 PRO B N 1
ATOM 2124 C CA . PRO B 1 32 ? -5.135 -18.127 -6.778 1.00 37.49 32 PRO B CA 1
ATOM 2125 C C . PRO B 1 32 ? -6.247 -18.071 -7.848 1.00 42.05 32 PRO B C 1
ATOM 2126 O O . PRO B 1 32 ? -7.264 -18.770 -7.746 1.00 42.49 32 PRO B O 1
ATOM 2130 N N . SER B 1 33 ? -6.053 -17.260 -8.872 1.00 41.35 33 SER B N 1
ATOM 2131 C CA . SER B 1 33 ? -7.132 -17.049 -9.838 1.00 44.81 33 SER B CA 1
ATOM 2132 C C . SER B 1 33 ? -7.281 -18.254 -10.773 1.00 45.11 33 SER B C 1
ATOM 2133 O O . SER B 1 33 ? -8.363 -18.424 -11.353 1.00 40.05 33 SER B O 1
ATOM 2136 N N . ILE B 1 34 ? -6.215 -19.056 -10.961 1.00 34.73 34 ILE B N 1
ATOM 2137 C CA . ILE B 1 34 ? -6.297 -20.236 -11.817 1.00 34.26 34 ILE B CA 1
ATOM 2138 C C . ILE B 1 34 ? -6.303 -21.593 -11.074 1.00 37.06 34 ILE B C 1
ATOM 2139 O O . ILE B 1 34 ? -6.207 -22.622 -11.703 1.00 37.68 34 ILE B O 1
ATOM 2144 N N . SER B 1 35 ? -6.372 -21.618 -9.755 1.00 36.58 35 SER B N 1
ATOM 2145 C CA . SER B 1 35 ? -6.103 -22.891 -9.068 1.00 40.03 35 SER B CA 1
ATOM 2146 C C . SER B 1 35 ? -7.344 -23.790 -9.011 1.00 45.26 35 SER B C 1
ATOM 2147 O O . SER B 1 35 ? -7.243 -25.069 -8.978 1.00 36.19 35 SER B O 1
ATOM 2150 N N . LYS B 1 36 ? -8.514 -23.119 -9.072 1.00 42.04 36 LYS B N 1
ATOM 2151 C CA . LYS B 1 36 ? -9.797 -23.770 -9.308 1.00 45.42 36 LYS B CA 1
ATOM 2152 C C . LYS B 1 36 ? -10.102 -24.621 -8.085 1.00 39.24 36 LYS B C 1
ATOM 2153 O O . LYS B 1 36 ? -10.176 -24.097 -6.999 1.00 42.21 36 LYS B O 1
ATOM 2155 N N . ASP B 1 37 ? -10.250 -25.920 -8.230 1.00 41.43 37 ASP B N 1
ATOM 2156 C CA . ASP B 1 37 ? -10.525 -26.794 -7.084 1.00 47.37 37 ASP B CA 1
ATOM 2157 C C . ASP B 1 37 ? -9.222 -27.278 -6.400 1.00 44.46 37 ASP B C 1
ATOM 2158 O O . ASP B 1 37 ? -9.324 -27.978 -5.404 1.00 45.81 37 ASP B O 1
ATOM 2162 N N . LYS B 1 38 ? -8.044 -26.985 -6.977 1.00 36.81 38 LYS B N 1
ATOM 2163 C CA . LYS B 1 38 ? -6.779 -27.536 -6.500 1.00 31.17 38 LYS B CA 1
ATOM 2164 C C . LYS B 1 38 ? -6.163 -26.740 -5.403 1.00 33.76 38 LYS B C 1
ATOM 2165 O O . LYS B 1 38 ? -6.307 -25.522 -5.337 1.00 39.55 38 LYS B O 1
ATOM 2171 N N . VAL B 1 39 ? -5.458 -27.430 -4.524 1.00 27.29 39 VAL B N 1
ATOM 2172 C CA . VAL B 1 39 ? -4.685 -26.765 -3.506 1.00 30.95 39 VAL B CA 1
ATOM 2173 C C . VAL B 1 39 ? -3.292 -26.446 -4.067 1.00 26.57 39 VAL B C 1
ATOM 2174 O O . VAL B 1 39 ? -2.677 -27.304 -4.719 1.00 30.28 39 VAL B O 1
ATOM 2178 N N . SER B 1 40 ? -2.806 -25.246 -3.851 1.00 27.17 40 SER B N 1
ATOM 2179 C CA . SER B 1 40 ? -1.451 -24.896 -4.313 1.00 26.03 40 SER B CA 1
ATOM 2180 C C . SER B 1 40 ? -0.570 -24.798 -3.061 1.00 27.66 40 SER B C 1
ATOM 2181 O O . SER B 1 40 ? -1.006 -24.345 -1.984 1.00 28.87 40 SER B O 1
ATOM 2184 N N . MET B 1 41 ? 0.669 -25.215 -3.223 1.00 24.96 41 MET B N 1
ATOM 2185 C CA . MET B 1 41 ? 1.563 -25.301 -2.099 1.00 22.98 41 MET B CA 1
ATOM 2186 C C . MET B 1 41 ? 2.988 -25.053 -2.599 1.00 20.06 41 MET B C 1
ATOM 2187 O O . MET B 1 41 ? 3.356 -25.467 -3.687 1.00 22.90 41 MET B O 1
ATOM 2192 N N . VAL B 1 42 ? 3.821 -24.427 -1.776 1.00 21.81 42 VAL B N 1
ATOM 2193 C CA . VAL B 1 42 ? 5.214 -24.183 -2.109 1.00 21.59 42 VAL B CA 1
ATOM 2194 C C . VAL B 1 42 ? 6.098 -24.382 -0.875 1.00 20.16 42 VAL B C 1
ATOM 2195 O O . VAL B 1 42 ? 5.620 -24.185 0.282 1.00 21.14 42 VAL B O 1
ATOM 2199 N N . PHE B 1 43 ? 7.297 -24.886 -1.153 1.00 20.38 43 PHE B N 1
ATOM 2200 C CA . PHE B 1 43 ? 8.290 -25.260 -0.129 1.00 20.46 43 PHE B CA 1
ATOM 2201 C C . PHE B 1 43 ? 9.582 -24.557 -0.475 1.00 19.49 43 PHE B C 1
ATOM 2202 O O . PHE B 1 43 ? 10.420 -25.138 -1.153 1.00 19.92 43 PHE B O 1
ATOM 2210 N N . PRO B 1 44 ? 9.756 -23.337 0.036 1.00 18.75 44 PRO B N 1
ATOM 2211 C CA . PRO B 1 44 ? 10.937 -22.578 -0.169 1.00 20.83 44 PRO B CA 1
ATOM 2212 C C . PRO B 1 44 ? 12.031 -23.083 0.704 1.00 20.46 44 PRO B C 1
ATOM 2213 O O . PRO B 1 44 ? 11.709 -23.742 1.707 1.00 21.73 44 PRO B O 1
ATOM 2217 N N . SER B 1 45 ? 13.282 -22.722 0.417 1.00 19.21 45 SER B N 1
ATOM 2218 C CA . SER B 1 45 ? 14.448 -23.034 1.338 1.00 18.92 45 SER B CA 1
ATOM 2219 C C . SER B 1 45 ? 14.212 -22.412 2.699 1.00 20.08 45 SER B C 1
ATOM 2220 O O . SER B 1 45 ? 13.592 -21.350 2.835 1.00 20.25 45 SER B O 1
ATOM 2223 N N . THR B 1 46 ? 14.716 -23.054 3.736 1.00 19.15 46 THR B N 1
ATOM 2224 C CA . THR B 1 46 ? 14.391 -22.545 5.094 1.00 20.38 46 THR B CA 1
ATOM 2225 C C . THR B 1 46 ? 14.872 -21.122 5.311 1.00 22.46 46 THR B C 1
ATOM 2226 O O . THR B 1 46 ? 14.251 -20.373 6.017 1.00 18.68 46 THR B O 1
ATOM 2230 N N . LEU B 1 47 ? 16.017 -20.795 4.753 1.00 20.46 47 LEU B N 1
ATOM 2231 C CA . LEU B 1 47 ? 16.558 -19.419 4.834 1.00 20.28 47 LEU B CA 1
ATOM 2232 C C . LEU B 1 47 ? 15.575 -18.292 4.306 1.00 21.91 47 LEU B C 1
ATOM 2233 O O . LEU B 1 47 ? 15.702 -17.118 4.690 1.00 19.62 47 LEU B O 1
ATOM 2238 N N . HIS B 1 48 ? 14.660 -18.666 3.421 1.00 18.51 48 HIS B N 1
ATOM 2239 C CA . HIS B 1 48 ? 13.693 -17.754 2.747 1.00 20.02 48 HIS B CA 1
ATOM 2240 C C . HIS B 1 48 ? 12.298 -17.908 3.240 1.00 22.26 48 HIS B C 1
ATOM 2241 O O . HIS B 1 48 ? 11.373 -17.224 2.768 1.00 21.04 48 HIS B O 1
ATOM 2248 N N . LEU B 1 49 ? 12.094 -18.771 4.203 1.00 21.08 49 LEU B N 1
ATOM 2249 C CA . LEU B 1 49 ? 10.705 -19.075 4.578 1.00 20.88 49 LEU B CA 1
ATOM 2250 C C . LEU B 1 49 ? 9.968 -17.958 5.227 1.00 22.35 49 LEU B C 1
ATOM 2251 O O . LEU B 1 49 ? 8.801 -17.832 5.012 1.00 23.94 49 LEU B O 1
ATOM 2256 N N . GLU B 1 50 ? 10.630 -17.200 6.096 1.00 24.35 50 GLU B N 1
ATOM 2257 C CA . GLU B 1 50 ? 9.971 -16.056 6.734 1.00 22.40 50 GLU B CA 1
ATOM 2258 C C . GLU B 1 50 ? 9.541 -15.021 5.705 1.00 23.39 50 GLU B C 1
ATOM 2259 O O . GLU B 1 50 ? 8.376 -14.577 5.660 1.00 22.74 50 GLU B O 1
ATOM 2265 N N . ASN B 1 51 ? 10.481 -14.687 4.847 1.00 22.92 51 ASN B N 1
ATOM 2266 C CA . ASN B 1 51 ? 10.196 -13.778 3.731 1.00 26.99 51 ASN B CA 1
ATOM 2267 C C . ASN B 1 51 ? 9.010 -14.245 2.904 1.00 27.00 51 ASN B C 1
ATOM 2268 O O . ASN B 1 51 ? 8.017 -13.551 2.773 1.00 27.87 51 ASN B O 1
ATOM 2273 N N . VAL B 1 52 ? 9.092 -15.452 2.351 1.00 26.04 52 VAL B N 1
ATOM 2274 C CA . VAL B 1 52 ? 8.060 -15.985 1.479 1.00 24.59 52 VAL B CA 1
ATOM 2275 C C . VAL B 1 52 ? 6.689 -16.180 2.187 1.00 26.37 52 VAL B C 1
ATOM 2276 O O . VAL B 1 52 ? 5.611 -15.880 1.606 1.00 25.10 52 VAL B O 1
ATOM 2280 N N . SER B 1 53 ? 6.717 -16.668 3.424 1.00 24.96 53 SER B N 1
ATOM 2281 C CA . SER B 1 53 ? 5.536 -16.765 4.261 1.00 29.08 53 SER B CA 1
ATOM 2282 C C . SER B 1 53 ? 4.819 -15.362 4.419 1.00 29.82 53 SER B C 1
ATOM 2283 O O . SER B 1 53 ? 3.570 -15.271 4.265 1.00 26.64 53 SER B O 1
ATOM 2286 N N . LYS B 1 54 ? 5.579 -14.303 4.690 1.00 30.11 54 LYS B N 1
ATOM 2287 C CA . LYS B 1 54 ? 4.971 -12.945 4.768 1.00 34.12 54 LYS B CA 1
ATOM 2288 C C . LYS B 1 54 ? 4.375 -12.543 3.430 1.00 32.76 54 LYS B C 1
ATOM 2289 O O . LYS B 1 54 ? 3.259 -12.113 3.419 1.00 29.99 54 LYS B O 1
ATOM 2292 N N . ILE B 1 55 ? 5.056 -12.797 2.312 1.00 30.82 55 ILE B N 1
ATOM 2293 C CA . ILE B 1 55 ? 4.515 -12.480 0.981 1.00 30.18 55 ILE B CA 1
ATOM 2294 C C . ILE B 1 55 ? 3.216 -13.197 0.710 1.00 31.58 55 ILE B C 1
ATOM 2295 O O . ILE B 1 55 ? 2.267 -12.630 0.116 1.00 28.53 55 ILE B O 1
ATOM 2300 N N . LEU B 1 56 ? 3.147 -14.465 1.087 1.00 30.00 56 LEU B N 1
ATOM 2301 C CA . LEU B 1 56 ? 1.959 -15.278 0.779 1.00 27.44 56 LEU B CA 1
ATOM 2302 C C . LEU B 1 56 ? 0.875 -15.281 1.832 1.00 26.93 56 LEU B C 1
ATOM 2303 O O . LEU B 1 56 ? -0.189 -15.853 1.622 1.00 29.61 56 LEU B O 1
ATOM 2308 N N . GLU B 1 57 ? 1.077 -14.568 2.921 1.00 30.73 57 GLU B N 1
ATOM 2309 C CA . GLU B 1 57 ? 0.112 -14.581 4.006 1.00 33.72 57 GLU B CA 1
ATOM 2310 C C . GLU B 1 57 ? -1.258 -14.048 3.507 1.00 37.53 57 GLU B C 1
ATOM 2311 O O . GLU B 1 57 ? -1.321 -12.985 2.878 1.00 35.05 57 GLU B O 1
ATOM 2316 N N . GLY B 1 58 ? -2.324 -14.776 3.818 1.00 37.72 58 GLY B N 1
ATOM 2317 C CA . GLY B 1 58 ? -3.674 -14.378 3.487 1.00 35.43 58 GLY B CA 1
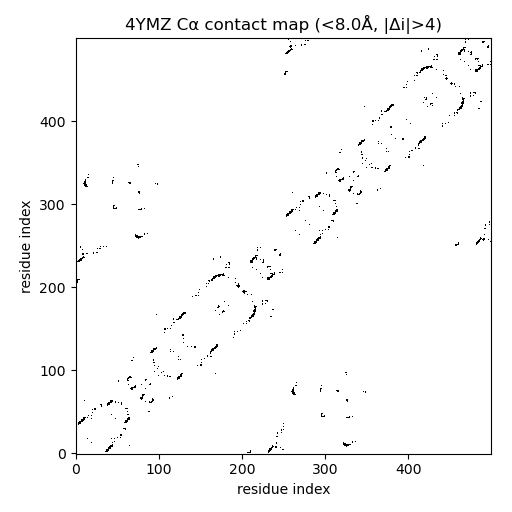ATOM 2318 C C . GLY B 1 58 ? -4.048 -14.802 2.085 1.00 39.05 58 GLY B C 1
ATOM 2319 O O . GLY B 1 58 ? -5.222 -14.712 1.731 1.00 38.35 58 GLY B O 1
ATOM 2320 N N . SER B 1 59 ? -3.078 -15.269 1.277 1.00 37.46 59 SER B N 1
ATOM 2321 C CA . SER B 1 59 ? -3.393 -15.876 0.014 1.00 36.14 59 SER B CA 1
ATOM 2322 C C . SER B 1 59 ? -3.885 -17.319 0.240 1.00 35.37 59 SER B C 1
ATOM 2323 O O . SER B 1 59 ? -3.776 -17.909 1.298 1.00 36.58 59 SER B O 1
ATOM 2326 N N . SER B 1 60 ? -4.427 -17.913 -0.776 1.00 34.53 60 SER B N 1
ATOM 2327 C CA . SER B 1 60 ? -4.790 -19.327 -0.656 1.00 32.07 60 SER B CA 1
ATOM 2328 C C . SER B 1 60 ? -3.584 -20.289 -0.915 1.00 28.55 60 SER B C 1
ATOM 2329 O O . SER B 1 60 ? -3.776 -21.444 -0.890 1.00 29.03 60 SER B O 1
ATOM 2332 N N . VAL B 1 61 ? -2.398 -19.780 -1.268 1.00 27.78 61 VAL B N 1
ATOM 2333 C CA . VAL B 1 61 ? -1.166 -20.576 -1.505 1.00 28.43 61 VAL B CA 1
ATOM 2334 C C . VAL B 1 61 ? -0.518 -20.958 -0.191 1.00 28.94 61 VAL B C 1
ATOM 2335 O O . VAL B 1 61 ? -0.148 -20.086 0.623 1.00 30.27 61 VAL B O 1
ATOM 2339 N N . ILE B 1 62 ? -0.421 -22.263 0.053 1.00 25.31 62 ILE B N 1
ATOM 2340 C CA . ILE B 1 62 ? 0.119 -22.780 1.320 1.00 23.91 62 ILE B CA 1
ATOM 2341 C C . ILE B 1 62 ? 1.636 -22.834 1.247 1.00 22.79 62 ILE B C 1
ATOM 2342 O O . ILE B 1 62 ? 2.215 -23.219 0.253 1.00 23.44 62 ILE B O 1
ATOM 2347 N N . VAL B 1 63 ? 2.292 -22.450 2.305 1.00 21.94 63 VAL B N 1
ATOM 2348 C CA . VAL B 1 63 ? 3.768 -22.546 2.397 1.00 23.43 63 VAL B CA 1
ATOM 2349 C C . VAL B 1 63 ? 4.199 -23.669 3.347 1.00 24.01 63 VAL B C 1
ATOM 2350 O O . VAL B 1 63 ? 3.695 -23.744 4.462 1.00 24.48 63 VAL B O 1
ATOM 2354 N N . GLY B 1 64 ? 5.111 -24.532 2.941 1.00 19.41 64 GLY B N 1
ATOM 2355 C CA . GLY B 1 64 ? 5.566 -25.555 3.843 1.00 21.34 64 GLY B CA 1
ATOM 2356 C C . GLY B 1 64 ? 7.090 -25.545 3.975 1.00 19.73 64 GLY B C 1
ATOM 2357 O O . GLY B 1 64 ? 7.756 -24.880 3.176 1.00 23.93 64 GLY B O 1
ATOM 2358 N N . ALA B 1 65 ? 7.622 -26.212 5.005 1.00 19.75 65 ALA B N 1
ATOM 2359 C CA . ALA B 1 65 ? 9.059 -26.369 5.153 1.00 21.38 65 ALA B CA 1
ATOM 2360 C C . ALA B 1 65 ? 9.551 -27.649 4.565 1.00 22.44 65 ALA B C 1
ATOM 2361 O O . ALA B 1 65 ? 8.896 -28.629 4.599 1.00 19.52 65 ALA B O 1
ATOM 2363 N N . GLN B 1 66 ? 10.785 -27.623 4.092 1.00 19.39 66 GLN B N 1
ATOM 2364 C CA . GLN B 1 66 ? 11.414 -28.768 3.499 1.00 18.75 66 GLN B CA 1
ATOM 2365 C C . GLN B 1 66 ? 11.943 -29.763 4.473 1.00 17.12 66 GLN B C 1
ATOM 2366 O O . GLN B 1 66 ? 12.212 -30.881 4.087 1.00 19.41 66 GLN B O 1
ATOM 2372 N N . ASN B 1 67 ? 12.150 -29.367 5.729 1.00 20.10 67 ASN B N 1
ATOM 2373 C CA . ASN B 1 67 ? 12.639 -30.311 6.717 1.00 17.59 67 ASN B CA 1
ATOM 2374 C C . ASN B 1 67 ? 12.508 -29.667 8.098 1.00 19.47 67 ASN B C 1
ATOM 2375 O O . ASN B 1 67 ? 12.318 -28.458 8.218 1.00 22.09 67 ASN B O 1
ATOM 2380 N N . CYS B 1 68 ? 12.601 -30.493 9.140 1.00 18.42 68 CYS B N 1
ATOM 2381 C CA . CYS B 1 68 ? 12.670 -29.999 10.498 1.00 20.66 68 CYS B CA 1
ATOM 2382 C C . CYS B 1 68 ? 13.248 -31.091 11.364 1.00 21.66 68 CYS B C 1
ATOM 2383 O O . CYS B 1 68 ? 13.543 -32.197 10.855 1.00 22.01 68 CYS B O 1
ATOM 2386 N N . TYR B 1 69 ? 13.454 -30.797 12.644 1.00 20.94 69 TYR B N 1
ATOM 2387 C CA . TYR B 1 69 ? 13.926 -31.768 13.642 1.00 19.47 69 TYR B CA 1
ATOM 2388 C C . TYR B 1 69 ? 12.772 -32.074 14.663 1.00 21.83 69 TYR B C 1
ATOM 2389 O O . TYR B 1 69 ? 11.908 -31.267 14.821 1.00 22.97 69 TYR B O 1
ATOM 2398 N N . HIS B 1 70 ? 12.713 -33.278 15.256 1.00 21.11 70 HIS B N 1
ATOM 2399 C CA . HIS B 1 70 ? 11.575 -33.678 16.104 1.00 21.72 70 HIS B CA 1
ATOM 2400 C C . HIS B 1 70 ? 11.726 -33.192 17.533 1.00 25.61 70 HIS B C 1
ATOM 2401 O O . HIS B 1 70 ? 11.840 -33.985 18.445 1.00 22.93 70 HIS B O 1
ATOM 2408 N N . SER B 1 71 ? 11.779 -31.882 17.705 1.00 20.69 71 SER B N 1
ATOM 2409 C CA . SER B 1 71 ? 11.937 -31.238 18.985 1.00 22.77 71 SER B CA 1
ATOM 2410 C C . SER B 1 71 ? 11.390 -29.796 18.932 1.00 24.47 71 SER B C 1
ATOM 2411 O O . SER B 1 71 ? 11.576 -29.067 17.943 1.00 21.23 71 SER B O 1
ATOM 2414 N N . GLY B 1 72 ? 10.798 -29.405 20.054 1.00 23.77 72 GLY B N 1
ATOM 2415 C CA . GLY B 1 72 ? 10.546 -28.061 20.435 1.00 23.46 72 GLY B CA 1
ATOM 2416 C C . GLY B 1 72 ? 11.878 -27.366 20.644 1.00 24.61 72 GLY B C 1
ATOM 2417 O O . GLY B 1 72 ? 12.918 -27.987 20.509 1.00 23.56 72 GLY B O 1
ATOM 2418 N N . LEU B 1 73 ? 11.859 -26.085 20.961 1.00 22.16 73 LEU B N 1
ATOM 2419 C CA . LEU B 1 73 ? 13.099 -25.282 21.079 1.00 21.78 73 LEU B CA 1
ATOM 2420 C C . LEU B 1 73 ? 14.064 -26.001 22.006 1.00 22.25 73 LEU B C 1
ATOM 2421 O O . LEU B 1 73 ? 13.684 -26.426 23.100 1.00 20.72 73 LEU B O 1
ATOM 2426 N N . ALA B 1 74 ? 15.306 -26.147 21.596 1.00 19.78 74 ALA B N 1
ATOM 2427 C CA . ALA B 1 74 ? 16.265 -26.958 22.298 1.00 20.80 74 ALA B CA 1
ATOM 2428 C C . ALA B 1 74 ? 17.658 -26.772 21.659 1.00 23.22 74 ALA B C 1
ATOM 2429 O O . ALA B 1 74 ? 17.830 -26.095 20.573 1.00 23.01 74 ALA B O 1
ATOM 2431 N N . ALA B 1 75 ? 18.614 -27.501 22.219 1.00 19.71 75 ALA B N 1
ATOM 2432 C CA . ALA B 1 75 ? 20.019 -27.393 21.824 1.00 22.01 75 ALA B CA 1
ATOM 2433 C C . ALA B 1 75 ? 20.373 -28.375 20.659 1.00 23.47 75 ALA B C 1
ATOM 2434 O O . ALA B 1 75 ? 20.921 -29.505 20.855 1.00 23.99 75 ALA B O 1
ATOM 2436 N N . PHE B 1 76 ? 19.953 -28.011 19.431 1.00 19.55 76 PHE B N 1
ATOM 2437 C CA . PHE B 1 76 ? 20.250 -28.845 18.215 1.00 21.10 76 PHE B CA 1
ATOM 2438 C C . PHE B 1 76 ? 20.771 -27.999 17.097 1.00 20.04 76 PHE B C 1
ATOM 2439 O O . PHE B 1 76 ? 19.973 -27.499 16.258 1.00 19.19 76 PHE B O 1
ATOM 2447 N N . THR B 1 77 ? 22.121 -27.747 17.186 1.00 20.81 77 THR B N 1
ATOM 2448 C CA . THR B 1 77 ? 22.752 -26.826 16.318 1.00 19.48 77 THR B CA 1
ATOM 2449 C C . THR B 1 77 ? 22.483 -27.167 14.856 1.00 16.48 77 THR B C 1
ATOM 2450 O O . THR B 1 77 ? 22.666 -28.332 14.466 1.00 18.04 77 THR B O 1
ATOM 2454 N N . GLY B 1 78 ? 22.079 -26.209 14.045 1.00 16.69 78 GLY B N 1
ATOM 2455 C CA . GLY B 1 78 ? 21.817 -26.429 12.585 1.00 16.58 78 GLY B CA 1
ATOM 2456 C C . GLY B 1 78 ? 20.412 -26.862 12.236 1.00 18.18 78 GLY B C 1
ATOM 2457 O O . GLY B 1 78 ? 19.962 -26.877 11.081 1.00 18.65 78 GLY B O 1
ATOM 2458 N N . GLU B 1 79 ? 19.650 -27.238 13.241 1.00 17.22 79 GLU B N 1
ATOM 2459 C CA . GLU B 1 79 ? 18.273 -27.702 12.985 1.00 20.67 79 GLU B CA 1
ATOM 2460 C C . GLU B 1 79 ? 17.204 -26.626 13.175 1.00 19.73 79 GLU B C 1
ATOM 2461 O O . GLU B 1 79 ? 17.350 -25.694 13.950 1.00 22.15 79 GLU B O 1
ATOM 2467 N N . THR B 1 80 ? 16.047 -26.863 12.520 1.00 17.82 80 THR B N 1
ATOM 2468 C CA . THR B 1 80 ? 14.826 -26.019 12.584 1.00 16.57 80 THR B CA 1
ATOM 2469 C C . THR B 1 80 ? 13.713 -26.777 13.398 1.00 17.87 80 THR B C 1
ATOM 2470 O O . THR B 1 80 ? 13.446 -27.947 13.175 1.00 19.91 80 THR B O 1
ATOM 2474 N N . SER B 1 81 ? 13.069 -26.083 14.304 1.00 17.94 81 SER B N 1
ATOM 2475 C CA . SER B 1 81 ? 12.076 -26.649 15.186 1.00 17.97 81 SER B CA 1
ATOM 2476 C C . SER B 1 81 ? 10.708 -26.361 14.634 1.00 16.62 81 SER B C 1
ATOM 2477 O O . SER B 1 81 ? 10.430 -25.235 14.211 1.00 19.39 81 SER B O 1
ATOM 2480 N N . PRO B 1 82 ? 9.804 -27.297 14.752 1.00 20.18 82 PRO B N 1
ATOM 2481 C CA . PRO B 1 82 ? 8.406 -26.923 14.475 1.00 20.28 82 PRO B CA 1
ATOM 2482 C C . PRO B 1 82 ? 7.886 -25.792 15.264 1.00 19.84 82 PRO B C 1
ATOM 2483 O O . PRO B 1 82 ? 7.028 -25.097 14.715 1.00 19.80 82 PRO B O 1
ATOM 2487 N N . ASP B 1 83 ? 8.371 -25.554 16.477 1.00 20.14 83 ASP B N 1
ATOM 2488 C CA . ASP B 1 83 ? 7.984 -24.356 17.244 1.00 24.52 83 ASP B CA 1
ATOM 2489 C C . ASP B 1 83 ? 8.311 -23.084 16.478 1.00 24.21 83 ASP B C 1
ATOM 2490 O O . ASP B 1 83 ? 7.545 -22.097 16.460 1.00 22.47 83 ASP B O 1
ATOM 2495 N N . GLN B 1 84 ? 9.450 -23.092 15.829 1.00 21.97 84 GLN B N 1
ATOM 2496 C CA . GLN B 1 84 ? 9.862 -21.921 15.033 1.00 22.44 84 GLN B CA 1
ATOM 2497 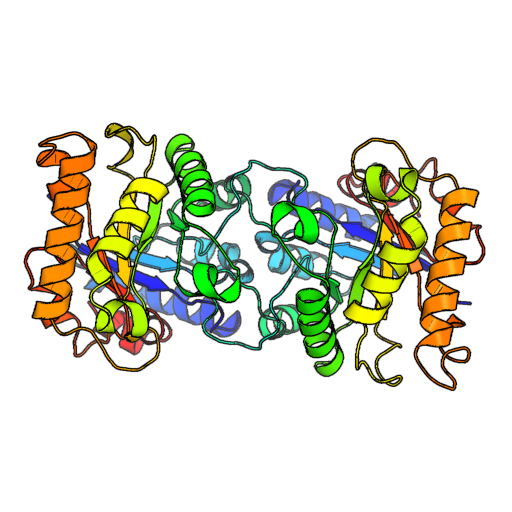C C . GLN B 1 84 ? 9.044 -21.745 13.774 1.00 25.17 84 GLN B C 1
ATOM 2498 O O . GLN B 1 84 ? 8.796 -20.615 13.316 1.00 22.15 84 GLN B O 1
ATOM 2504 N N . LEU B 1 85 ? 8.756 -22.856 13.102 1.00 20.21 85 LEU B N 1
ATOM 2505 C CA . LEU B 1 85 ? 7.817 -22.811 11.972 1.00 20.09 85 LEU B CA 1
ATOM 2506 C C . LEU B 1 85 ? 6.400 -22.374 12.283 1.00 22.52 85 LEU B C 1
ATOM 2507 O O . LEU B 1 85 ? 5.822 -21.545 11.553 1.00 22.97 85 LEU B O 1
ATOM 2512 N N . LYS B 1 86 ? 5.828 -22.853 13.382 1.00 22.58 86 LYS B N 1
ATOM 2513 C CA . LYS B 1 86 ? 4.445 -22.531 13.726 1.00 24.84 86 LYS B CA 1
ATOM 2514 C C . LYS B 1 86 ? 4.376 -21.009 13.965 1.00 25.48 86 LYS B C 1
ATOM 2515 O O . LYS B 1 86 ? 3.441 -20.359 13.582 1.00 25.50 86 LYS B O 1
ATOM 2519 N N . GLU B 1 87 ? 5.430 -20.449 14.537 1.00 26.46 87 GLU B N 1
ATOM 2520 C CA . GLU B 1 87 ? 5.491 -19.003 14.854 1.00 27.30 87 GLU B CA 1
ATOM 2521 C C . GLU B 1 87 ? 5.316 -18.146 13.647 1.00 27.91 87 GLU B C 1
ATOM 2522 O O . GLU B 1 87 ? 4.712 -17.078 13.749 1.00 24.16 87 GLU B O 1
ATOM 2528 N N . ILE B 1 88 ? 5.938 -18.517 12.520 1.00 25.36 88 ILE B N 1
ATOM 2529 C CA . ILE B 1 88 ? 5.761 -17.810 11.277 1.00 26.72 88 ILE B CA 1
ATOM 2530 C C . ILE B 1 88 ? 4.637 -18.237 10.339 1.00 27.11 88 ILE B C 1
ATOM 2531 O O . ILE B 1 88 ? 4.597 -17.861 9.166 1.00 29.06 88 ILE B O 1
ATOM 2536 N N . GLY B 1 89 ? 3.809 -19.122 10.836 1.00 25.70 89 GLY B N 1
ATOM 2537 C CA . GLY B 1 89 ? 2.550 -19.535 10.219 1.00 26.90 89 GLY B CA 1
ATOM 2538 C C . GLY B 1 89 ? 2.769 -20.688 9.259 1.00 27.39 89 GLY B C 1
ATOM 2539 O O . GLY B 1 89 ? 1.911 -20.986 8.462 1.00 31.52 89 GLY B O 1
ATOM 2540 N N . VAL B 1 90 ? 3.911 -21.352 9.330 1.00 24.30 90 VAL B N 1
ATOM 2541 C CA . VAL B 1 90 ? 4.167 -22.518 8.483 1.00 23.47 90 VAL B CA 1
ATOM 2542 C C . VAL B 1 90 ? 3.773 -23.769 9.205 1.00 26.92 90 VAL B C 1
ATOM 2543 O O . VAL B 1 90 ? 4.325 -24.110 10.289 1.00 29.46 90 VAL B O 1
ATOM 2547 N N . LYS B 1 91 ? 2.786 -24.451 8.648 1.00 26.94 91 LYS B N 1
ATOM 2548 C CA . LYS B 1 91 ? 2.134 -25.596 9.326 1.00 27.46 91 LYS B CA 1
ATOM 2549 C C . LYS B 1 91 ? 2.213 -26.898 8.532 1.00 27.41 91 LYS B C 1
ATOM 2550 O O . LYS B 1 91 ? 1.610 -27.877 8.954 1.00 29.37 91 LYS B O 1
ATOM 2553 N N . VAL B 1 92 ? 2.904 -26.885 7.382 1.00 22.80 92 VAL B N 1
ATOM 2554 C CA . VAL B 1 92 ? 3.115 -28.052 6.574 1.00 23.77 92 VAL B CA 1
ATOM 2555 C C . VAL B 1 92 ? 4.605 -28.296 6.543 1.00 24.10 92 VAL B C 1
ATOM 2556 O O . VAL B 1 92 ? 5.389 -27.346 6.358 1.00 25.05 92 VAL B O 1
ATOM 2560 N N . VAL B 1 93 ? 5.025 -29.540 6.790 1.00 21.63 93 VAL B N 1
ATOM 2561 C CA . VAL B 1 93 ? 6.416 -29.905 6.744 1.00 19.71 93 VAL B CA 1
ATOM 2562 C C . VAL B 1 93 ? 6.587 -31.157 5.892 1.00 21.36 93 VAL B C 1
ATOM 2563 O O . VAL B 1 93 ? 5.950 -32.168 6.125 1.00 19.55 93 VAL B O 1
ATOM 2567 N N . MET B 1 94 ? 7.569 -31.130 5.010 1.00 21.10 94 MET B N 1
ATOM 2568 C CA . MET B 1 94 ? 7.946 -32.307 4.224 1.00 20.94 94 MET B CA 1
ATOM 2569 C C . MET B 1 94 ? 8.912 -33.200 4.980 1.00 19.96 94 MET B C 1
ATOM 2570 O O . MET B 1 94 ? 9.832 -32.713 5.667 1.00 19.40 94 MET B O 1
ATOM 2575 N N . VAL B 1 95 ? 8.750 -34.520 4.819 1.00 19.26 95 VAL B N 1
ATOM 2576 C CA . VAL B 1 95 ? 9.595 -35.498 5.485 1.00 18.19 95 VAL B CA 1
ATOM 2577 C C . VAL B 1 95 ? 9.933 -36.571 4.480 1.00 19.37 95 VAL B C 1
ATOM 2578 O O . VAL B 1 95 ? 9.047 -37.009 3.772 1.00 21.63 95 VAL B O 1
ATOM 2582 N N . GLY B 1 96 ? 11.191 -37.023 4.539 1.00 20.08 96 GLY B N 1
ATOM 2583 C CA . GLY B 1 96 ? 11.694 -38.232 3.849 1.00 21.10 96 GLY B CA 1
ATOM 2584 C C . GLY B 1 96 ? 11.948 -37.977 2.363 1.00 20.96 96 GLY B C 1
ATOM 2585 O O . GLY B 1 96 ? 11.925 -38.892 1.524 1.00 20.56 96 GLY B O 1
ATOM 2586 N N . HIS B 1 97 ? 12.054 -36.729 1.965 1.00 21.48 97 HIS B N 1
ATOM 2587 C CA . HIS B 1 97 ? 12.481 -36.470 0.588 1.00 19.99 97 HIS B CA 1
ATOM 2588 C C . HIS B 1 97 ? 13.713 -37.302 0.213 1.00 18.86 97 HIS B C 1
ATOM 2589 O O . HIS B 1 97 ? 14.607 -37.525 1.067 1.00 20.10 97 HIS B O 1
ATOM 2596 N N . SER B 1 98 ? 13.733 -37.802 -1.026 1.00 20.73 98 SER B N 1
ATOM 2597 C CA . SER B 1 98 ? 14.820 -38.627 -1.510 1.00 23.28 98 SER B CA 1
ATOM 2598 C C . SER B 1 98 ? 16.232 -38.085 -1.261 1.00 23.95 98 SER B C 1
ATOM 2599 O O . SER B 1 98 ? 17.168 -38.819 -0.783 1.00 24.39 98 SER B O 1
ATOM 2602 N N . GLU B 1 99 ? 16.418 -36.800 -1.521 1.00 23.86 99 GLU B N 1
ATOM 2603 C CA . GLU B 1 99 ? 17.704 -36.136 -1.277 1.00 21.57 99 GLU B CA 1
ATOM 2604 C C . GLU B 1 99 ? 18.127 -36.163 0.188 1.00 22.50 99 GLU B C 1
ATOM 2605 O O . GLU B 1 99 ? 19.310 -36.312 0.459 1.00 25.67 99 GLU B O 1
ATOM 2611 N N . ARG B 1 100 ? 17.177 -36.161 1.124 1.00 22.96 100 ARG B N 1
ATOM 2612 C CA . ARG B 1 100 ? 17.498 -36.280 2.523 1.00 22.30 100 ARG B CA 1
ATOM 2613 C C . ARG B 1 100 ? 17.814 -37.737 2.903 1.00 24.98 100 ARG B C 1
ATOM 2614 O O . ARG B 1 100 ? 18.784 -37.986 3.625 1.00 23.05 100 ARG B O 1
ATOM 2622 N N . ARG B 1 101 ? 17.025 -38.696 2.390 1.00 20.92 101 ARG B N 1
ATOM 2623 C CA . ARG B 1 101 ? 17.356 -40.075 2.543 1.00 24.26 101 ARG B CA 1
ATOM 2624 C C . ARG B 1 101 ? 18.727 -40.409 2.048 1.00 23.56 101 ARG B C 1
ATOM 2625 O O . ARG B 1 101 ? 19.517 -41.059 2.750 1.00 23.25 101 ARG B O 1
ATOM 2633 N N . GLN B 1 102 ? 19.051 -39.986 0.855 1.00 22.16 102 GLN B N 1
ATOM 2634 C CA . GLN B 1 102 ? 20.317 -40.393 0.235 1.00 25.19 102 GLN B CA 1
ATOM 2635 C C . GLN B 1 102 ? 21.558 -39.626 0.704 1.00 26.92 102 GLN B C 1
ATOM 2636 O O . GLN B 1 102 ? 22.568 -40.213 0.912 1.00 27.28 102 GLN B O 1
ATOM 2642 N N . PHE B 1 103 ? 21.472 -38.294 0.776 1.00 24.79 103 PHE B N 1
ATOM 2643 C CA . PHE B 1 103 ? 22.600 -37.435 0.957 1.00 22.86 103 PHE B CA 1
ATOM 2644 C C . PHE B 1 103 ? 22.714 -37.000 2.391 1.00 22.81 103 PHE B C 1
ATOM 2645 O O . PHE B 1 103 ? 23.806 -36.710 2.808 1.00 23.13 103 PHE B O 1
ATOM 2653 N N . LEU B 1 104 ? 21.614 -37.061 3.178 1.00 22.84 104 LEU B N 1
ATOM 2654 C CA . LEU B 1 104 ? 21.729 -36.779 4.597 1.00 23.70 104 LEU B CA 1
ATOM 2655 C C . LEU B 1 104 ? 21.472 -37.977 5.480 1.00 24.67 104 LEU B C 1
ATOM 2656 O O . LEU B 1 104 ? 21.373 -37.866 6.738 1.00 24.16 104 LEU B O 1
ATOM 2661 N N . GLY B 1 105 ? 21.304 -39.114 4.824 1.00 22.44 105 GLY B N 1
ATOM 2662 C CA . GLY B 1 105 ? 21.289 -40.404 5.479 1.00 24.02 105 GLY B CA 1
ATOM 2663 C C . GLY B 1 105 ? 20.008 -40.617 6.329 1.00 25.78 105 GLY B C 1
ATOM 2664 O O . GLY B 1 105 ? 20.085 -41.289 7.302 1.00 26.88 105 GLY B O 1
ATOM 2665 N N . GLU B 1 106 ? 18.881 -40.012 5.981 1.00 21.92 106 GLU B N 1
ATOM 2666 C CA . GLU B 1 106 ? 17.684 -40.105 6.843 1.00 25.42 106 GLU B CA 1
ATOM 2667 C C . GLU B 1 106 ? 16.987 -41.458 6.625 1.00 27.68 106 GLU B C 1
ATOM 2668 O O . GLU B 1 106 ? 16.571 -41.752 5.495 1.00 25.30 106 GLU B O 1
ATOM 2674 N N . SER B 1 107 ? 16.781 -42.214 7.709 1.00 25.86 107 SER B N 1
ATOM 2675 C CA . SER B 1 107 ? 16.204 -43.549 7.629 1.00 24.12 107 SER B CA 1
ATOM 2676 C C . SER B 1 107 ? 14.673 -43.437 7.796 1.00 23.32 107 SER B C 1
ATOM 2677 O O . SER B 1 107 ? 14.147 -42.392 8.276 1.00 21.51 107 SER B O 1
ATOM 2680 N N . ASN B 1 108 ? 13.970 -44.559 7.638 1.00 22.28 108 ASN B N 1
ATOM 2681 C CA . ASN B 1 108 ? 12.571 -44.585 7.892 1.00 21.25 108 ASN B CA 1
ATOM 2682 C C . ASN B 1 108 ? 12.203 -44.308 9.378 1.00 23.59 108 ASN B C 1
ATOM 2683 O O . ASN B 1 108 ? 11.209 -43.693 9.659 1.00 24.57 108 ASN B O 1
ATOM 2688 N N . PHE B 1 109 ? 13.054 -44.756 10.285 1.00 23.70 109 PHE B N 1
ATOM 2689 C CA . PHE B 1 109 ? 12.902 -44.549 11.728 1.00 27.51 109 PHE B CA 1
ATOM 2690 C C . PHE B 1 109 ? 13.041 -43.082 12.102 1.00 23.67 109 PHE B C 1
ATOM 2691 O O . PHE B 1 109 ? 12.232 -42.567 12.904 1.00 26.23 109 PHE B O 1
ATOM 2699 N N . PHE B 1 110 ? 14.017 -42.393 11.511 1.00 22.40 110 PHE B N 1
ATOM 2700 C CA . PHE B 1 110 ? 14.188 -40.945 11.721 1.00 22.60 110 PHE B CA 1
ATOM 2701 C C . PHE B 1 110 ? 12.964 -40.260 11.133 1.00 20.49 110 PHE B C 1
ATOM 2702 O O . PHE B 1 110 ? 12.401 -39.422 11.765 1.00 20.51 110 PHE B O 1
ATOM 2710 N N . CYS B 1 111 ? 12.504 -40.664 9.927 1.00 19.95 111 CYS B N 1
ATOM 2711 C CA . CYS B 1 111 ? 11.321 -40.116 9.402 1.00 18.40 111 CYS B CA 1
ATOM 2712 C C . CYS B 1 111 ? 10.120 -40.269 10.408 1.00 20.82 111 CYS B C 1
ATOM 2713 O O . CYS B 1 111 ? 9.356 -39.349 10.626 1.00 20.80 111 CYS B O 1
ATOM 2716 N N . ASN B 1 112 ? 9.906 -41.491 10.878 1.00 21.29 112 ASN B N 1
ATOM 2717 C CA . ASN B 1 112 ? 8.804 -41.784 11.836 1.00 20.24 112 ASN B CA 1
ATOM 2718 C C . ASN B 1 112 ? 8.840 -40.799 13.039 1.00 19.40 112 ASN B C 1
ATOM 2719 O O . ASN B 1 112 ? 7.798 -40.318 13.505 1.00 21.12 112 ASN B O 1
ATOM 2724 N N . ASP B 1 113 ? 10.033 -40.560 13.610 1.00 22.77 113 ASP B N 1
ATOM 2725 C CA . ASP B 1 113 ? 10.198 -39.614 14.743 1.00 22.73 113 ASP B CA 1
ATOM 2726 C C . ASP B 1 113 ? 9.749 -38.265 14.335 1.00 23.97 113 ASP B C 1
ATOM 2727 O O . ASP B 1 113 ? 9.024 -37.584 15.075 1.00 20.48 113 ASP B O 1
ATOM 2732 N N . LYS B 1 114 ? 10.111 -37.841 13.117 1.00 22.09 114 LYS B N 1
ATOM 2733 C CA . LYS B 1 114 ? 9.648 -36.566 12.684 1.00 22.64 114 LYS B CA 1
ATOM 2734 C C . LYS B 1 114 ? 8.158 -36.534 12.492 1.00 19.14 114 LYS B C 1
ATOM 2735 O O . LYS B 1 114 ? 7.473 -35.627 12.968 1.00 20.42 114 LYS B O 1
ATOM 2741 N N . ILE B 1 115 ? 7.629 -37.539 11.819 1.00 20.13 115 ILE B N 1
ATOM 2742 C CA . ILE B 1 115 ? 6.172 -37.540 11.526 1.00 21.25 115 ILE B CA 1
ATOM 2743 C C . ILE B 1 115 ? 5.292 -37.550 12.762 1.00 23.11 115 ILE B C 1
ATOM 2744 O O . ILE B 1 115 ? 4.333 -36.764 12.905 1.00 20.58 115 ILE B O 1
ATOM 2749 N N . ARG B 1 116 ? 5.695 -38.357 13.711 1.00 23.63 116 ARG B N 1
ATOM 2750 C CA . ARG B 1 116 ? 4.916 -38.429 14.959 1.00 24.83 116 ARG B CA 1
ATOM 2751 C C . ARG B 1 116 ? 4.948 -37.112 15.691 1.00 25.94 116 ARG B C 1
ATOM 2752 O O . ARG B 1 116 ? 3.905 -36.594 16.109 1.00 24.94 116 ARG B O 1
ATOM 2760 N N . PHE B 1 117 ? 6.115 -36.489 15.771 1.00 22.69 117 PHE B N 1
ATOM 2761 C CA . PHE B 1 117 ? 6.212 -35.211 16.458 1.00 22.28 117 PHE B CA 1
ATOM 2762 C C . PHE B 1 117 ? 5.286 -34.167 15.801 1.00 22.89 117 PHE B C 1
ATOM 2763 O O . PHE B 1 117 ? 4.551 -33.411 16.481 1.00 21.11 117 PHE B O 1
ATOM 2771 N N . LEU B 1 118 ? 5.304 -34.121 14.466 1.00 20.28 118 LEU B N 1
ATOM 2772 C CA . LEU B 1 118 ? 4.629 -33.093 13.726 1.00 20.25 118 LEU B CA 1
ATOM 2773 C C . LEU B 1 118 ? 3.124 -33.350 13.826 1.00 21.19 118 LEU B C 1
ATOM 2774 O O . LEU B 1 118 ? 2.333 -32.427 14.113 1.00 23.64 118 LEU B O 1
ATOM 2779 N N . LEU B 1 119 ? 2.712 -34.596 13.638 1.00 22.03 119 LEU B N 1
ATOM 2780 C CA . LEU B 1 119 ? 1.255 -34.894 13.676 1.00 23.54 119 LEU B CA 1
ATOM 2781 C C . LEU B 1 119 ? 0.720 -34.677 15.074 1.00 25.52 119 LEU B C 1
ATOM 2782 O O . LEU B 1 119 ? -0.306 -34.016 15.233 1.00 25.58 119 LEU B O 1
ATOM 2787 N N . LYS B 1 120 ? 1.434 -35.142 16.082 1.00 27.20 120 LYS B N 1
ATOM 2788 C CA . LYS B 1 120 ? 1.013 -34.896 17.465 1.00 27.92 120 LYS B CA 1
ATOM 2789 C C . LYS B 1 120 ? 0.829 -33.429 17.737 1.00 32.67 120 LYS B C 1
ATOM 2790 O O . LYS B 1 120 ? 0.035 -33.087 18.604 1.00 35.36 120 LYS B O 1
ATOM 2795 N N . ASN B 1 121 ? 1.670 -32.560 17.123 1.00 25.76 121 ASN B N 1
ATOM 2796 C CA . ASN B 1 121 ? 1.634 -31.120 17.359 1.00 29.62 121 ASN B CA 1
ATOM 2797 C C . ASN B 1 121 ? 0.849 -30.352 16.285 1.00 27.23 121 ASN B C 1
ATOM 2798 O O . ASN B 1 121 ? 1.077 -29.176 16.097 1.00 25.28 121 ASN B O 1
ATOM 2803 N N . GLU B 1 122 ? -0.081 -31.049 15.646 1.00 26.55 122 GLU B N 1
ATOM 2804 C CA . GLU B 1 122 ? -1.101 -30.484 14.765 1.00 28.15 122 GLU B CA 1
ATOM 2805 C C . GLU B 1 122 ? -0.511 -29.892 13.484 1.00 28.23 122 GLU B C 1
ATOM 2806 O O . GLU B 1 122 ? -1.106 -29.035 12.863 1.00 26.21 122 GLU B O 1
ATOM 2811 N N . PHE B 1 123 ? 0.659 -30.363 13.072 1.00 24.84 123 PHE B N 1
ATOM 2812 C CA . PHE B 1 123 ? 1.139 -30.009 11.729 1.00 24.69 123 PHE B CA 1
ATOM 2813 C C . PHE B 1 123 ? 0.546 -30.924 10.706 1.00 24.54 123 PHE B C 1
ATOM 2814 O O . PHE B 1 123 ? 0.074 -32.013 11.016 1.00 22.80 123 PHE B O 1
ATOM 2822 N N . THR B 1 124 ? 0.575 -30.469 9.462 1.00 24.33 124 THR B N 1
ATOM 2823 C CA . THR B 1 124 ? 0.349 -31.308 8.287 1.00 24.83 124 THR B CA 1
ATOM 2824 C C . THR B 1 124 ? 1.695 -31.774 7.767 1.00 25.28 124 THR B C 1
ATOM 2825 O O . THR B 1 124 ? 2.710 -30.988 7.735 1.00 22.27 124 THR B O 1
ATOM 2829 N N . VAL B 1 125 ? 1.739 -33.056 7.364 1.00 22.32 125 VAL B N 1
ATOM 2830 C CA . VAL B 1 125 ? 2.993 -33.705 6.937 1.00 22.38 125 VAL B CA 1
ATOM 2831 C C . VAL B 1 125 ? 2.859 -34.228 5.534 1.00 21.69 125 VAL B C 1
ATOM 2832 O O . VAL B 1 125 ? 1.839 -34.747 5.204 1.00 17.99 125 VAL B O 1
ATOM 2836 N N . LEU B 1 126 ? 3.853 -33.924 4.707 1.00 20.97 126 LEU B N 1
ATOM 2837 C CA . LEU B 1 126 ? 3.974 -34.484 3.369 1.00 22.36 126 LEU B CA 1
ATOM 2838 C C . LEU B 1 126 ? 5.153 -35.418 3.403 1.00 20.74 126 LEU B C 1
ATOM 2839 O O . LEU B 1 126 ? 6.340 -34.987 3.416 1.00 18.62 126 LEU B O 1
ATOM 2844 N N . TYR B 1 127 ? 4.846 -36.727 3.395 1.00 18.68 127 TYR B N 1
ATOM 2845 C CA . TYR B 1 127 ? 5.831 -37.757 3.607 1.00 17.63 127 TYR B CA 1
ATOM 2846 C C . TYR B 1 127 ? 6.105 -38.369 2.201 1.00 19.60 127 TYR B C 1
ATOM 2847 O O . TYR B 1 127 ? 5.173 -38.765 1.472 1.00 18.81 127 TYR B O 1
ATOM 2856 N N . CYS B 1 128 ? 7.391 -38.391 1.838 1.00 19.99 128 CYS B N 1
ATOM 2857 C CA . CYS B 1 128 ? 7.862 -38.873 0.550 1.00 18.83 128 CYS B CA 1
ATOM 2858 C C . CYS B 1 128 ? 8.306 -40.298 0.691 1.00 19.56 128 CYS B C 1
ATOM 2859 O O . CYS B 1 128 ? 9.025 -40.657 1.638 1.00 18.97 128 CYS B O 1
ATOM 2862 N N . VAL B 1 129 ? 7.973 -41.097 -0.315 1.00 21.21 129 VAL B N 1
ATOM 2863 C CA . VAL B 1 129 ? 8.466 -42.464 -0.412 1.00 19.71 129 VAL B CA 1
ATOM 2864 C C . VAL B 1 129 ? 8.884 -42.702 -1.893 1.00 23.72 129 VAL B C 1
ATOM 2865 O O . VAL B 1 129 ? 8.500 -41.966 -2.784 1.00 23.87 129 VAL B O 1
ATOM 2869 N N . GLY B 1 130 ? 9.640 -43.747 -2.145 1.00 21.98 130 GLY B N 1
ATOM 2870 C CA . GLY B 1 130 ? 10.139 -43.988 -3.505 1.00 21.44 130 GLY B CA 1
ATOM 2871 C C . GLY B 1 130 ? 11.283 -44.921 -3.511 1.00 21.06 130 GLY B C 1
ATOM 2872 O O . GLY B 1 130 ? 12.156 -44.888 -2.641 1.00 21.72 130 GLY B O 1
ATOM 2873 N N . GLU B 1 131 ? 11.331 -45.711 -4.609 1.00 23.68 131 GLU B N 1
ATOM 2874 C CA . GLU B 1 131 ? 12.459 -46.598 -4.862 1.00 22.19 131 GLU B CA 1
ATOM 2875 C C . GLU B 1 131 ? 13.493 -46.088 -5.834 1.00 19.90 131 GLU B C 1
ATOM 2876 O O . GLU B 1 131 ? 13.206 -45.273 -6.704 1.00 21.28 131 GLU B O 1
ATOM 2882 N N . THR B 1 132 ? 14.678 -46.635 -5.730 1.00 23.78 132 THR B N 1
ATOM 2883 C CA . THR B 1 132 ? 15.776 -46.278 -6.692 1.00 22.81 132 THR B CA 1
ATOM 2884 C C . THR B 1 132 ? 15.697 -47.106 -7.958 1.00 26.32 132 THR B C 1
ATOM 2885 O O . THR B 1 132 ? 14.969 -48.091 -8.020 1.00 24.60 132 THR B O 1
ATOM 2889 N N . LEU B 1 133 ? 16.484 -46.727 -8.979 1.00 27.15 133 LEU B N 1
ATOM 2890 C CA . LEU B 1 133 ? 16.556 -47.544 -10.206 1.00 31.54 133 LEU B CA 1
ATOM 2891 C C . LEU B 1 133 ? 16.941 -48.980 -9.889 1.00 29.43 133 LEU B C 1
ATOM 2892 O O . LEU B 1 133 ? 16.261 -49.904 -10.398 1.00 29.64 133 LEU B O 1
ATOM 2897 N N . SER B 1 134 ? 17.949 -49.193 -9.022 1.00 30.12 134 SER B N 1
ATOM 2898 C CA . SER B 1 134 ? 18.432 -50.524 -8.716 1.00 32.11 134 SER B CA 1
ATOM 2899 C C . SER B 1 134 ? 17.384 -51.306 -8.005 1.00 33.75 134 SER B C 1
ATOM 2900 O O . SER B 1 134 ? 17.253 -52.515 -8.235 1.00 33.99 134 SER B O 1
ATOM 2903 N N . GLU B 1 135 ? 16.648 -50.655 -7.116 1.00 32.19 135 GLU B N 1
ATOM 2904 C CA . GLU B 1 135 ? 15.557 -51.357 -6.409 1.00 26.50 135 GLU B CA 1
ATOM 2905 C C . GLU B 1 135 ? 14.441 -51.783 -7.363 1.00 27.55 135 GLU B C 1
ATOM 2906 O O . GLU B 1 135 ? 13.924 -52.918 -7.299 1.00 28.62 135 GLU B O 1
ATOM 2912 N N . ARG B 1 136 ? 14.085 -50.903 -8.276 1.00 26.05 136 ARG B N 1
ATOM 2913 C CA . ARG B 1 136 ? 13.080 -51.207 -9.295 1.00 26.87 136 ARG B CA 1
ATOM 2914 C C . ARG B 1 136 ? 13.520 -52.390 -10.197 1.00 33.20 136 ARG B C 1
ATOM 2915 O O . ARG B 1 136 ? 12.766 -53.360 -10.463 1.00 30.99 136 ARG B O 1
ATOM 2923 N N . GLU B 1 137 ? 14.763 -52.312 -10.610 1.00 31.43 137 GLU B N 1
ATOM 2924 C CA . GLU B 1 137 ? 15.363 -53.344 -11.513 1.00 35.18 137 GLU B CA 1
ATOM 2925 C C . GLU B 1 137 ? 15.628 -54.688 -10.857 1.00 33.58 137 GLU B C 1
ATOM 2926 O O . GLU B 1 137 ? 15.668 -55.691 -11.524 1.00 37.02 137 GLU B O 1
ATOM 2932 N N . SER B 1 138 ? 15.729 -54.739 -9.543 1.00 32.47 138 SER B N 1
ATOM 2933 C CA . SER B 1 138 ? 15.854 -56.002 -8.853 1.00 33.02 138 SER B CA 1
ATOM 2934 C C . SER B 1 138 ? 14.500 -56.496 -8.243 1.00 34.03 138 SER B C 1
ATOM 2935 O O . SER B 1 138 ? 14.466 -57.415 -7.467 1.00 32.43 138 SER B O 1
ATOM 2938 N N . GLY B 1 139 ? 13.377 -55.907 -8.657 1.00 27.17 139 GLY B N 1
ATOM 2939 C CA . GLY B 1 139 ? 12.091 -56.355 -8.250 1.00 28.69 139 GLY B CA 1
ATOM 2940 C C . GLY B 1 139 ? 11.788 -56.064 -6.753 1.00 29.04 139 GLY B C 1
ATOM 2941 O O . GLY B 1 139 ? 10.973 -56.750 -6.200 1.00 27.35 139 GLY B O 1
ATOM 2942 N N . LYS B 1 140 ? 12.469 -55.042 -6.161 1.00 26.26 140 LYS B N 1
ATOM 2943 C CA . LYS B 1 140 ? 12.359 -54.628 -4.745 1.00 29.07 140 LYS B CA 1
ATOM 2944 C C . LYS B 1 140 ? 11.387 -53.459 -4.534 1.00 27.15 140 LYS B C 1
ATOM 2945 O O . LYS B 1 140 ? 11.196 -53.011 -3.370 1.00 30.61 140 LYS B O 1
ATOM 2951 N N . THR B 1 141 ? 10.723 -53.007 -5.592 1.00 25.90 141 THR B N 1
ATOM 2952 C CA . THR B 1 141 ? 9.915 -51.824 -5.471 1.00 26.06 141 THR B CA 1
ATOM 2953 C C . THR B 1 141 ? 8.922 -51.901 -4.303 1.00 27.32 141 THR B C 1
ATOM 2954 O O . THR B 1 141 ? 8.784 -50.939 -3.450 1.00 25.81 141 THR B O 1
ATOM 2958 N N . LEU B 1 142 ? 8.243 -53.042 -4.218 1.00 25.47 142 LEU B N 1
ATOM 2959 C CA . LEU B 1 142 ? 7.216 -53.232 -3.216 1.00 24.05 142 LEU B CA 1
ATOM 2960 C C . LEU B 1 142 ? 7.761 -53.375 -1.811 1.00 24.09 142 LEU B C 1
ATOM 2961 O O . LEU B 1 142 ? 7.158 -52.861 -0.831 1.00 23.30 142 LEU B O 1
ATOM 2966 N N . GLU B 1 143 ? 8.863 -54.094 -1.679 1.00 23.94 143 GLU B N 1
ATOM 2967 C CA . GLU B 1 143 ? 9.516 -54.230 -0.404 1.00 25.07 143 GLU B CA 1
ATOM 2968 C C . GLU B 1 143 ? 9.961 -52.856 0.237 1.00 24.29 143 GLU B C 1
ATOM 2969 O O . GLU B 1 143 ? 9.768 -52.546 1.447 1.00 28.02 143 GLU B O 1
ATOM 2975 N N . VAL B 1 144 ? 10.539 -52.038 -0.601 1.00 23.45 144 VAL B N 1
ATOM 2976 C CA . VAL B 1 144 ? 10.973 -50.674 -0.255 1.00 23.96 144 VAL B CA 1
ATOM 2977 C C . VAL B 1 144 ? 9.793 -49.830 0.152 1.00 24.95 144 VAL B C 1
ATOM 2978 O O . VAL B 1 144 ? 9.789 -49.210 1.251 1.00 24.90 144 VAL B O 1
ATOM 2982 N N . LEU B 1 145 ? 8.778 -49.789 -0.691 1.00 18.90 145 LEU B N 1
ATOM 2983 C CA . LEU B 1 145 ? 7.660 -48.897 -0.451 1.00 21.87 145 LEU B CA 1
ATOM 2984 C C . LEU B 1 145 ? 6.861 -49.351 0.782 1.00 27.93 145 LEU B C 1
ATOM 2985 O O . LEU B 1 145 ? 6.530 -48.537 1.669 1.00 24.01 145 LEU B O 1
ATOM 2990 N N . SER B 1 146 ? 6.652 -50.661 0.872 1.00 22.03 146 SER B N 1
ATOM 2991 C CA . SER B 1 146 ? 6.042 -51.266 2.075 1.00 24.38 146 SER B CA 1
ATOM 2992 C C . SER B 1 146 ? 6.724 -50.876 3.328 1.00 22.01 146 SER B C 1
ATOM 2993 O O . SER B 1 146 ? 6.053 -50.449 4.282 1.00 29.19 146 SER B O 1
ATOM 2996 N N . SER B 1 147 ? 8.037 -51.009 3.340 1.00 25.33 147 SER B N 1
ATOM 2997 C CA . SER B 1 147 ? 8.943 -50.634 4.440 1.00 28.08 147 SER B CA 1
ATOM 2998 C C . SER B 1 147 ? 8.855 -49.158 4.760 1.00 25.00 147 SER B C 1
ATOM 2999 O O . SER B 1 147 ? 8.650 -48.766 5.893 1.00 20.43 147 SER B O 1
ATOM 3002 N N . GLN B 1 148 ? 8.928 -48.344 3.729 1.00 22.56 148 GLN B N 1
ATOM 3003 C CA . GLN B 1 148 ? 8.802 -46.860 3.967 1.00 23.20 148 GLN B CA 1
ATOM 3004 C C . GLN B 1 148 ? 7.527 -46.446 4.617 1.00 22.77 148 GLN B C 1
ATOM 3005 O O . GLN B 1 148 ? 7.538 -45.566 5.534 1.00 20.25 148 GLN B O 1
ATOM 3011 N N . ILE B 1 149 ? 6.425 -47.112 4.238 1.00 19.52 149 ILE B N 1
ATOM 3012 C CA . ILE B 1 149 ? 5.116 -46.758 4.736 1.00 24.07 149 ILE B CA 1
ATOM 3013 C C . ILE B 1 149 ? 4.965 -47.341 6.142 1.00 22.86 149 ILE B C 1
ATOM 3014 O O . ILE B 1 149 ? 4.556 -46.644 7.081 1.00 26.54 149 ILE B O 1
ATOM 3019 N N . ARG B 1 150 ? 5.287 -48.612 6.297 1.00 24.05 150 ARG B N 1
ATOM 3020 C CA . ARG B 1 150 ? 4.970 -49.273 7.569 1.00 22.99 150 ARG B CA 1
ATOM 3021 C C . ARG B 1 150 ? 5.886 -48.756 8.654 1.00 22.92 150 ARG B C 1
ATOM 3022 O O . ARG B 1 150 ? 5.444 -48.477 9.790 1.00 24.84 150 ARG B O 1
ATOM 3030 N N . GLU B 1 151 ? 7.158 -48.618 8.359 1.00 21.47 151 GLU B N 1
ATOM 3031 C CA . GLU B 1 151 ? 8.075 -48.078 9.326 1.00 25.81 151 GLU B CA 1
ATOM 3032 C C . GLU B 1 151 ? 7.927 -46.559 9.430 1.00 23.34 151 GLU B C 1
ATOM 3033 O O . GLU B 1 151 ? 7.931 -46.045 10.557 1.00 22.14 151 GLU B O 1
ATOM 3039 N N . GLY B 1 152 ? 7.681 -45.851 8.314 1.00 20.30 152 GLY B N 1
ATOM 3040 C CA . GLY B 1 152 ? 7.534 -44.407 8.461 1.00 20.19 152 GLY B CA 1
ATOM 3041 C C . GLY B 1 152 ? 6.349 -44.004 9.277 1.00 21.06 152 GLY B C 1
ATOM 3042 O O . GLY B 1 152 ? 6.409 -43.004 9.991 1.00 23.74 152 GLY B O 1
ATOM 3043 N N . LEU B 1 153 ? 5.262 -44.778 9.157 1.00 21.02 153 LEU B N 1
ATOM 3044 C CA . LEU B 1 153 ? 4.019 -44.417 9.699 1.00 21.21 153 LEU B CA 1
ATOM 3045 C C . LEU B 1 153 ? 3.655 -45.307 10.960 1.00 23.22 153 LEU B C 1
ATOM 3046 O O . LEU B 1 153 ? 2.535 -45.214 11.423 1.00 28.36 153 LEU B O 1
ATOM 3051 N N . LYS B 1 154 ? 4.633 -46.019 11.526 1.00 24.95 154 LYS B N 1
ATOM 3052 C CA . LYS B 1 154 ? 4.463 -46.835 12.708 1.00 24.44 154 LYS B CA 1
ATOM 3053 C C . LYS B 1 154 ? 3.902 -46.026 13.860 1.00 26.21 154 LYS B C 1
ATOM 3054 O O . LYS B 1 154 ? 4.358 -44.934 14.195 1.00 24.97 154 LYS B O 1
ATOM 3057 N N . GLY B 1 155 ? 2.866 -46.551 14.488 1.00 25.38 155 GLY B N 1
ATOM 3058 C CA . GLY B 1 155 ? 2.513 -46.014 15.767 1.00 24.79 155 GLY B CA 1
ATOM 3059 C C . GLY B 1 155 ? 1.658 -44.759 15.657 1.00 25.91 155 GLY B C 1
ATOM 3060 O O . GLY B 1 155 ? 1.337 -44.158 16.667 1.00 33.86 155 GLY B O 1
ATOM 3061 N N . ILE B 1 156 ? 1.251 -44.391 14.436 1.00 24.35 156 ILE B N 1
ATOM 3062 C CA . ILE B 1 156 ? 0.390 -43.229 14.192 1.00 25.81 156 ILE B CA 1
ATOM 3063 C C . ILE B 1 156 ? -1.091 -43.674 14.080 1.00 26.83 156 ILE B C 1
ATOM 3064 O O . ILE B 1 156 ? -1.423 -44.488 13.226 1.00 25.57 156 ILE B O 1
ATOM 3069 N N . ASP B 1 157 ? -1.956 -43.130 14.922 1.00 25.75 157 ASP B N 1
ATOM 3070 C CA . ASP B 1 157 ? -3.381 -43.545 14.970 1.00 28.89 157 ASP B CA 1
ATOM 3071 C C . ASP B 1 157 ? -4.051 -42.929 13.773 1.00 27.10 157 ASP B C 1
ATOM 3072 O O . ASP B 1 157 ? -3.594 -41.923 13.279 1.00 23.96 157 ASP B O 1
ATOM 3077 N N . SER B 1 158 ? -5.139 -43.513 13.358 1.00 23.07 158 SER B N 1
ATOM 3078 C CA . SER B 1 158 ? -5.868 -43.120 12.172 1.00 23.89 158 SER B CA 1
ATOM 3079 C C . SER B 1 158 ? -6.427 -41.763 12.231 1.00 23.69 158 SER B C 1
ATOM 3080 O O . SER B 1 158 ? -6.648 -41.142 11.186 1.00 25.41 158 SER B O 1
ATOM 3083 N N . VAL B 1 159 ? -6.706 -41.250 13.440 1.00 23.49 159 VAL B N 1
ATOM 3084 C CA . VAL B 1 159 ? -7.303 -39.915 13.491 1.00 23.78 159 VAL B CA 1
ATOM 3085 C C . VAL B 1 159 ? -6.268 -38.868 12.965 1.00 27.02 159 VAL B C 1
ATOM 3086 O O . VAL B 1 159 ? -6.652 -37.817 12.518 1.00 24.79 159 VAL B O 1
ATOM 3090 N N . PHE B 1 160 ? -4.976 -39.183 13.002 1.00 23.44 160 PHE B N 1
ATOM 3091 C CA . PHE B 1 160 ? -3.989 -38.168 12.535 1.00 25.82 160 PHE B CA 1
ATOM 3092 C C . PHE B 1 160 ? -3.877 -38.138 11.016 1.00 24.53 160 PHE B C 1
ATOM 3093 O O . PHE B 1 160 ? -3.368 -37.166 10.474 1.00 26.52 160 PHE B O 1
ATOM 3101 N N . PHE B 1 161 ? -4.476 -39.115 10.310 1.00 25.73 161 PHE B N 1
ATOM 3102 C CA . PHE B 1 161 ? -4.252 -39.243 8.903 1.00 24.41 161 PHE B CA 1
ATOM 3103 C C . PHE B 1 161 ? -4.918 -38.163 8.072 1.00 26.84 161 PHE B C 1
ATOM 3104 O O . PHE B 1 161 ? -4.473 -37.956 6.945 1.00 25.60 161 PHE B O 1
ATOM 3112 N N . SER B 1 162 ? -5.878 -37.423 8.634 1.00 26.13 162 SER B N 1
ATOM 3113 C CA . SER B 1 162 ? -6.426 -36.278 7.943 1.00 26.96 162 SER B CA 1
ATOM 3114 C C . SER B 1 162 ? -5.365 -35.183 7.701 1.00 26.32 162 SER B C 1
ATOM 3115 O O . SER B 1 162 ? -5.611 -34.313 6.912 1.00 26.55 162 SER B O 1
ATOM 3118 N N . ASN B 1 163 ? -4.274 -35.169 8.467 1.00 23.23 163 ASN B N 1
ATOM 3119 C CA . ASN B 1 163 ? -3.195 -34.226 8.316 1.00 25.12 163 ASN B CA 1
ATOM 3120 C C . ASN B 1 163 ? -1.957 -34.812 7.629 1.00 25.09 163 ASN B C 1
ATOM 3121 O O . ASN B 1 163 ? -0.855 -34.261 7.714 1.00 26.32 163 ASN B O 1
ATOM 3126 N N . LEU B 1 164 ? -2.117 -35.971 7.002 1.00 26.09 164 LEU B N 1
ATOM 3127 C CA . LEU B 1 164 ? -1.021 -36.596 6.292 1.00 23.62 164 LEU B CA 1
ATOM 3128 C C . LEU B 1 164 ? -1.333 -36.556 4.796 1.00 27.61 164 LEU B C 1
ATOM 3129 O O . LEU B 1 164 ? -2.462 -36.829 4.392 1.00 25.47 164 LEU B O 1
ATOM 3134 N N . ILE B 1 165 ? -0.284 -36.246 4.030 1.00 22.72 165 ILE B N 1
ATOM 3135 C CA . ILE B 1 165 ? -0.239 -36.262 2.560 1.00 22.44 165 ILE B CA 1
ATOM 3136 C C . ILE B 1 165 ? 0.949 -37.120 2.151 1.00 20.13 165 ILE B C 1
ATOM 3137 O O . ILE B 1 165 ? 1.984 -37.109 2.776 1.00 21.04 165 ILE B O 1
ATOM 3142 N N . LEU B 1 166 ? 0.810 -37.947 1.139 1.00 19.46 166 LEU B N 1
ATOM 3143 C CA . LEU B 1 166 ? 1.909 -38.747 0.677 1.00 21.54 166 LEU B CA 1
ATOM 3144 C C . LEU B 1 166 ? 2.328 -38.298 -0.713 1.00 22.19 166 LEU B C 1
ATOM 3145 O O . LEU B 1 166 ? 1.482 -37.753 -1.456 1.00 19.28 166 LEU B O 1
ATOM 3150 N N . ALA B 1 167 ? 3.616 -38.543 -0.986 1.00 22.41 167 ALA B N 1
ATOM 3151 C CA . ALA B 1 167 ? 4.238 -38.361 -2.350 1.00 25.52 167 ALA B CA 1
ATOM 3152 C C . ALA B 1 167 ? 5.061 -39.528 -2.693 1.00 20.68 167 ALA B C 1
ATOM 3153 O O . ALA B 1 167 ? 5.914 -39.933 -1.951 1.00 23.70 167 ALA B O 1
ATOM 3155 N N . TYR B 1 168 ? 4.767 -40.079 -3.885 1.00 22.19 168 TYR B N 1
ATOM 3156 C CA . TYR B 1 168 ? 5.557 -41.120 -4.495 1.00 19.68 168 TYR B CA 1
ATOM 3157 C C . TYR B 1 168 ? 6.510 -40.495 -5.496 1.00 22.43 168 TYR B C 1
ATOM 3158 O O . TYR B 1 168 ? 6.096 -39.891 -6.449 1.00 23.83 168 TYR B O 1
ATOM 3167 N N . GLU B 1 169 ? 7.781 -40.609 -5.206 1.00 23.62 169 GLU B N 1
ATOM 3168 C CA . GLU B 1 169 ? 8.789 -40.014 -6.104 1.00 27.28 169 GLU B CA 1
ATOM 3169 C C . GLU B 1 169 ? 9.822 -41.047 -6.304 1.00 25.65 169 GLU B C 1
ATOM 3170 O O . GLU B 1 169 ? 10.799 -41.105 -5.550 1.00 26.71 169 GLU B O 1
ATOM 3176 N N . PRO B 1 170 ? 9.696 -41.800 -7.378 1.00 25.74 170 PRO B N 1
ATOM 3177 C CA . PRO B 1 170 ? 10.743 -42.756 -7.652 1.00 27.49 170 PRO B CA 1
ATOM 3178 C C . PRO B 1 170 ? 12.090 -42.062 -7.941 1.00 24.13 170 PRO B C 1
ATOM 3179 O O . PRO B 1 170 ? 12.110 -41.049 -8.634 1.00 25.90 170 PRO B O 1
ATOM 3183 N N . VAL B 1 171 ? 13.149 -42.531 -7.351 1.00 24.57 171 VAL B N 1
ATOM 3184 C CA . VAL B 1 171 ? 14.428 -41.813 -7.415 1.00 27.27 171 VAL B CA 1
ATOM 3185 C C . VAL B 1 171 ? 14.930 -41.708 -8.841 1.00 29.38 171 VAL B C 1
ATOM 3186 O O . VAL B 1 171 ? 15.496 -40.685 -9.244 1.00 29.57 171 VAL B O 1
ATOM 3190 N N . TRP B 1 172 ? 14.681 -42.738 -9.637 1.00 30.88 172 TRP B N 1
ATOM 3191 C CA . TRP B 1 172 ? 14.983 -42.710 -11.065 1.00 32.59 172 TRP B CA 1
ATOM 3192 C C . TRP B 1 172 ? 14.306 -41.593 -11.885 1.00 32.97 172 TRP B C 1
ATOM 3193 O O . TRP B 1 172 ? 14.667 -41.353 -13.013 1.00 32.86 172 TRP B O 1
ATOM 3204 N N . ALA B 1 173 ? 13.299 -40.936 -11.319 1.00 31.33 173 ALA B N 1
ATOM 3205 C CA . ALA B 1 173 ? 12.605 -39.827 -11.991 1.00 29.23 173 ALA B CA 1
ATOM 3206 C C . ALA B 1 173 ? 12.946 -38.430 -11.471 1.00 25.62 173 ALA B C 1
ATOM 3207 O O . ALA B 1 173 ? 12.397 -37.428 -11.938 1.00 25.48 173 ALA B O 1
ATOM 3209 N N . ILE B 1 174 ? 13.769 -38.367 -10.430 1.00 27.63 174 ILE B N 1
ATOM 3210 C CA . ILE B 1 174 ? 13.999 -37.114 -9.765 1.00 26.65 174 ILE B CA 1
ATOM 3211 C C . ILE B 1 174 ? 15.143 -36.423 -10.515 1.00 25.20 174 ILE B C 1
ATOM 3212 O O . ILE B 1 174 ? 16.289 -36.875 -10.488 1.00 26.22 174 ILE B O 1
ATOM 3217 N N . GLY B 1 175 ? 14.795 -35.362 -11.246 1.00 29.54 175 GLY B N 1
ATOM 3218 C CA . GLY B 1 175 ? 15.800 -34.531 -11.871 1.00 31.80 175 GLY B CA 1
ATOM 3219 C C . GLY B 1 175 ? 16.439 -35.128 -13.120 1.00 36.37 175 GLY B C 1
ATOM 3220 O O . GLY B 1 175 ? 17.312 -34.512 -13.689 1.00 32.52 175 GLY B O 1
ATOM 3221 N N . THR B 1 176 ? 16.022 -36.323 -13.508 1.00 31.98 176 THR B N 1
ATOM 3222 C CA . THR B 1 176 ? 16.595 -37.033 -14.625 1.00 36.91 176 THR B CA 1
ATOM 3223 C C . THR B 1 176 ? 15.850 -36.744 -15.921 1.00 35.22 176 THR B C 1
ATOM 3224 O O . THR B 1 176 ? 16.308 -37.112 -16.946 1.00 39.18 176 THR B O 1
ATOM 3228 N N . GLY B 1 177 ? 14.687 -36.126 -15.881 1.00 39.11 177 GLY B N 1
ATOM 3229 C CA . GLY B 1 177 ? 13.883 -35.972 -17.077 1.00 41.92 177 GLY B CA 1
ATOM 3230 C C . GLY B 1 177 ? 13.093 -37.215 -17.446 1.00 44.19 177 GLY B C 1
ATOM 3231 O O . GLY B 1 177 ? 12.373 -37.177 -18.428 1.00 49.53 177 GLY B O 1
ATOM 3232 N N . LYS B 1 178 ? 13.207 -38.298 -16.664 1.00 39.95 178 LYS B N 1
ATOM 3233 C CA . LYS B 1 178 ? 12.539 -39.595 -16.939 1.00 38.36 178 LYS B CA 1
ATOM 3234 C C . LYS B 1 178 ? 11.338 -39.779 -15.980 1.00 36.63 178 LYS B C 1
ATOM 3235 O O . LYS B 1 178 ? 11.424 -40.421 -14.922 1.00 40.37 178 LYS B O 1
ATOM 3239 N N . VAL B 1 179 ? 10.246 -39.159 -16.371 1.00 30.59 179 VAL B N 1
ATOM 3240 C CA . VAL B 1 179 ? 8.998 -39.212 -15.673 1.00 35.61 179 VAL B CA 1
ATOM 3241 C C . VAL B 1 179 ? 8.422 -40.613 -15.705 1.00 34.97 179 VAL B C 1
ATOM 3242 O O . VAL B 1 179 ? 8.525 -41.304 -16.736 1.00 31.99 179 VAL B O 1
ATOM 3246 N N . ALA B 1 180 ? 7.846 -41.060 -14.575 1.00 30.40 180 ALA B N 1
ATOM 3247 C CA . ALA B 1 180 ? 7.062 -42.293 -14.596 1.00 29.96 180 ALA B CA 1
ATOM 3248 C C . ALA B 1 180 ? 5.927 -42.092 -15.609 1.00 33.02 180 ALA B C 1
ATOM 3249 O O . ALA B 1 180 ? 5.304 -40.988 -15.686 1.00 28.27 180 ALA B O 1
ATOM 3251 N N . THR B 1 181 ? 5.625 -43.159 -16.362 1.00 31.27 181 THR B N 1
ATOM 3252 C CA . THR B 1 181 ? 4.414 -43.111 -17.154 1.00 29.07 181 THR B CA 1
ATOM 3253 C C . THR B 1 181 ? 3.181 -43.088 -16.238 1.00 32.74 181 THR B C 1
ATOM 3254 O O . THR B 1 181 ? 3.213 -43.544 -15.062 1.00 32.37 181 THR B O 1
ATOM 3258 N N . PRO B 1 182 ? 2.053 -42.615 -16.782 1.00 28.54 182 PRO B N 1
ATOM 3259 C CA . PRO B 1 182 ? 0.837 -42.788 -16.003 1.00 30.31 182 PRO B CA 1
ATOM 3260 C C . PRO B 1 182 ? 0.552 -44.182 -15.487 1.00 32.27 182 PRO B C 1
ATOM 3261 O O . PRO B 1 182 ? 0.227 -44.300 -14.310 1.00 32.77 182 PRO B O 1
ATOM 3265 N N . SER B 1 183 ? 0.697 -45.232 -16.275 1.00 28.87 183 SER B N 1
ATOM 3266 C CA . SER B 1 183 ? 0.468 -46.603 -15.750 1.00 31.66 183 SER B CA 1
ATOM 3267 C C . SER B 1 183 ? 1.400 -46.975 -14.716 1.00 30.39 183 SER B C 1
ATOM 3268 O O . SER B 1 183 ? 0.997 -47.619 -13.753 1.00 28.84 183 SER B O 1
ATOM 3271 N N . GLN B 1 184 ? 2.672 -46.639 -14.897 1.00 26.81 184 GLN B N 1
ATOM 3272 C CA . GLN B 1 184 ? 3.673 -47.014 -13.852 1.00 30.34 184 GLN B CA 1
ATOM 3273 C C . GLN B 1 184 ? 3.382 -46.354 -12.502 1.00 27.81 184 GLN B C 1
ATOM 3274 O O . GLN B 1 184 ? 3.577 -46.902 -11.444 1.00 28.01 184 GLN B O 1
ATOM 3280 N N . ALA B 1 185 ? 2.957 -45.115 -12.569 1.00 26.07 185 ALA B N 1
ATOM 3281 C CA . ALA B 1 185 ? 2.724 -44.340 -11.370 1.00 25.57 185 ALA B CA 1
ATOM 3282 C C . ALA B 1 185 ? 1.417 -44.820 -10.775 1.00 25.66 185 ALA B C 1
ATOM 3283 O O . ALA B 1 185 ? 1.317 -45.069 -9.562 1.00 25.18 185 ALA B O 1
ATOM 3285 N N . GLN B 1 186 ? 0.430 -45.019 -11.625 1.00 22.77 186 GLN B N 1
ATOM 3286 C CA . GLN B 1 186 ? -0.849 -45.492 -11.151 1.00 26.37 186 GLN B CA 1
ATOM 3287 C C . GLN B 1 186 ? -0.722 -46.831 -10.453 1.00 27.35 186 GLN B C 1
ATOM 3288 O O . GLN B 1 186 ? -1.380 -47.011 -9.411 1.00 24.84 186 GLN B O 1
ATOM 3294 N N . GLU B 1 187 ? 0.063 -47.764 -10.995 1.00 29.07 187 GLU B N 1
ATOM 3295 C CA . GLU B 1 187 ? 0.300 -49.059 -10.352 1.00 31.95 187 GLU B CA 1
ATOM 3296 C C . GLU B 1 187 ? 0.845 -48.954 -8.922 1.00 32.89 187 GLU B C 1
ATOM 3297 O O . GLU B 1 187 ? 0.423 -49.638 -8.000 1.00 27.72 187 GLU B O 1
ATOM 3303 N N . VAL B 1 188 ? 1.815 -48.089 -8.764 1.00 30.98 188 VAL B N 1
ATOM 3304 C CA . VAL B 1 188 ? 2.471 -47.886 -7.474 1.00 27.58 188 VAL B CA 1
ATOM 3305 C C . VAL B 1 188 ? 1.482 -47.208 -6.550 1.00 25.44 188 VAL B C 1
ATOM 3306 O O . VAL B 1 188 ? 1.400 -47.624 -5.409 1.00 27.25 188 VAL B O 1
ATOM 3310 N N . HIS B 1 189 ? 0.806 -46.156 -7.002 1.00 22.93 189 HIS B N 1
ATOM 3311 C CA . HIS B 1 189 ? -0.144 -45.411 -6.138 1.00 23.72 189 HIS B CA 1
ATOM 3312 C C . HIS B 1 189 ? -1.237 -46.337 -5.634 1.00 27.95 189 HIS B C 1
ATOM 3313 O O . HIS B 1 189 ? -1.597 -46.283 -4.462 1.00 24.90 189 HIS B O 1
ATOM 3320 N N . SER B 1 190 ? -1.697 -47.274 -6.473 1.00 25.74 190 SER B N 1
ATOM 3321 C CA . SER B 1 190 ? -2.741 -48.183 -6.030 1.00 30.23 190 SER B CA 1
ATOM 3322 C C . SER B 1 190 ? -2.196 -49.133 -4.932 1.00 23.14 190 SER B C 1
ATOM 3323 O O . SER B 1 190 ? -2.901 -49.338 -3.957 1.00 27.84 190 SER B O 1
ATOM 3326 N N . PHE B 1 191 ? -0.939 -49.603 -5.037 1.00 24.66 191 PHE B N 1
ATOM 3327 C CA . PHE B 1 191 ? -0.297 -50.372 -3.995 1.00 26.31 191 PHE B CA 1
ATOM 3328 C C . PHE B 1 191 ? -0.182 -49.575 -2.687 1.00 29.91 191 PHE B C 1
ATOM 3329 O O . PHE B 1 191 ? -0.523 -50.078 -1.568 1.00 24.26 191 PHE B O 1
ATOM 3337 N N . ILE B 1 192 ? 0.249 -48.314 -2.812 1.00 26.71 192 ILE B N 1
ATOM 3338 C CA . ILE B 1 192 ? 0.411 -47.469 -1.613 1.00 21.24 192 ILE B CA 1
ATOM 3339 C C . ILE B 1 192 ? -0.890 -47.288 -0.920 1.00 25.82 192 ILE B C 1
ATOM 3340 O O . ILE B 1 192 ? -0.956 -47.386 0.326 1.00 20.91 192 ILE B O 1
ATOM 3345 N N . ARG B 1 193 ? -1.930 -46.934 -1.693 1.00 24.58 193 ARG B N 1
ATOM 3346 C CA . ARG B 1 193 ? -3.265 -46.758 -1.136 1.00 25.79 193 ARG B CA 1
ATOM 3347 C C . ARG B 1 193 ? -3.738 -48.001 -0.356 1.00 29.83 193 ARG B C 1
ATOM 3348 O O . ARG B 1 193 ? -4.306 -47.860 0.753 1.00 30.11 193 ARG B O 1
ATOM 3356 N N . LYS B 1 194 ? -3.429 -49.187 -0.872 1.00 27.20 194 LYS B N 1
ATOM 3357 C CA . LYS B 1 194 ? -3.779 -50.483 -0.219 1.00 29.41 194 LYS B CA 1
ATOM 3358 C C . LYS B 1 194 ? -3.036 -50.656 1.113 1.00 29.59 194 LYS B C 1
ATOM 3359 O O . LYS B 1 194 ? -3.632 -51.104 2.121 1.00 29.10 194 LYS B O 1
ATOM 3362 N N . GLU B 1 195 ? -1.761 -50.252 1.129 1.00 27.96 195 GLU B N 1
ATOM 3363 C CA . GLU B 1 195 ? -0.928 -50.332 2.312 1.00 28.71 195 GLU B CA 1
ATOM 3364 C C . GLU B 1 195 ? -1.481 -49.429 3.400 1.00 28.35 195 GLU B C 1
ATOM 3365 O O . GLU B 1 195 ? -1.457 -49.792 4.595 1.00 26.21 195 GLU B O 1
ATOM 3371 N N . ILE B 1 196 ? -1.938 -48.248 2.999 1.00 27.12 196 ILE B N 1
ATOM 3372 C CA . ILE B 1 196 ? -2.508 -47.346 3.941 1.00 28.29 196 ILE B CA 1
ATOM 3373 C C . ILE B 1 196 ? -3.802 -47.967 4.543 1.00 29.72 196 ILE B C 1
ATOM 3374 O O . ILE B 1 196 ? -4.014 -47.893 5.748 1.00 28.04 196 ILE B O 1
ATOM 3379 N N . SER B 1 197 ? -4.676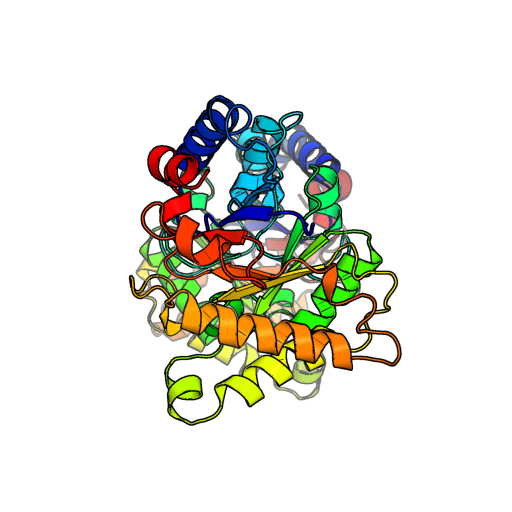 -48.488 3.697 1.00 30.09 197 SER B N 1
ATOM 3380 C CA . SER B 1 197 ? -5.866 -49.196 4.187 1.00 35.12 197 SER B CA 1
ATOM 3381 C C . SER B 1 197 ? -5.520 -50.306 5.199 1.00 31.78 197 SER B C 1
ATOM 3382 O O . SER B 1 197 ? -6.192 -50.483 6.251 1.00 29.31 197 SER B O 1
ATOM 3385 N N . GLY B 1 198 ? -4.487 -51.060 4.816 1.00 31.24 198 GLY B N 1
ATOM 3386 C CA . GLY B 1 198 ? -4.070 -52.210 5.536 1.00 28.03 198 GLY B CA 1
ATOM 3387 C C . GLY B 1 198 ? -3.384 -51.892 6.852 1.00 31.59 198 GLY B C 1
ATOM 3388 O O . GLY B 1 198 ? -3.337 -52.740 7.715 1.00 30.35 198 GLY B O 1
ATOM 3389 N N . LEU B 1 199 ? -2.928 -50.663 7.076 1.00 30.57 199 LEU B N 1
ATOM 3390 C CA . LEU B 1 199 ? -2.372 -50.332 8.385 1.00 29.13 199 LEU B CA 1
ATOM 3391 C C . LEU B 1 199 ? -3.368 -50.531 9.553 1.00 27.48 199 LEU B C 1
ATOM 3392 O O . LEU B 1 199 ? -2.952 -50.852 10.684 1.00 29.73 199 LEU B O 1
ATOM 3397 N N . PHE B 1 200 ? -4.636 -50.246 9.291 1.00 27.14 200 PHE B N 1
ATOM 3398 C CA . PHE B 1 200 ? -5.738 -50.278 10.349 1.00 30.43 200 PHE B CA 1
ATOM 3399 C C . PHE B 1 200 ? -6.749 -51.387 10.081 1.00 34.08 200 PHE B C 1
ATOM 3400 O O . PHE B 1 200 ? -7.709 -51.618 10.874 1.00 35.38 200 PHE B O 1
ATOM 3408 N N . VAL B 1 201 ? -6.480 -52.113 9.006 1.00 33.07 201 VAL B N 1
ATOM 3409 C CA . VAL B 1 201 ? -7.313 -53.238 8.545 1.00 34.42 201 VAL B CA 1
ATOM 3410 C C . VAL B 1 201 ? -8.698 -52.817 8.111 1.00 28.90 201 VAL B C 1
ATOM 3411 O O . VAL B 1 201 ? -9.614 -52.522 8.903 1.00 34.57 201 VAL B O 1
ATOM 3415 N N . GLY B 1 202 ? -8.786 -52.780 6.789 1.00 29.96 202 GLY B N 1
ATOM 3416 C CA . GLY B 1 202 ? -9.971 -52.405 6.036 1.00 30.67 202 GLY B CA 1
ATOM 3417 C C . GLY B 1 202 ? -10.366 -50.944 6.147 1.00 30.58 202 GLY B C 1
ATOM 3418 O O . GLY B 1 202 ? -11.556 -50.607 5.954 1.00 30.89 202 GLY B O 1
ATOM 3419 N N . ALA B 1 203 ? -9.412 -50.034 6.428 1.00 31.62 203 ALA B N 1
ATOM 3420 C CA . ALA B 1 203 ? -9.791 -48.610 6.669 1.00 27.84 203 ALA B CA 1
ATOM 3421 C C . ALA B 1 203 ? -9.929 -47.859 5.370 1.00 28.83 203 ALA B C 1
ATOM 3422 O O . ALA B 1 203 ? -9.118 -46.988 5.067 1.00 29.97 203 ALA B O 1
ATOM 3424 N N . SER B 1 204 ? -10.946 -48.227 4.584 1.00 28.37 204 SER B N 1
ATOM 3425 C CA . SER B 1 204 ? -11.201 -47.681 3.292 1.00 30.84 204 SER B CA 1
ATOM 3426 C C . SER B 1 204 ? -11.482 -46.192 3.334 1.00 29.94 204 SER B C 1
ATOM 3427 O O . SER B 1 204 ? -11.188 -45.465 2.346 1.00 30.23 204 SER B O 1
ATOM 3430 N N . SER B 1 205 ? -12.057 -45.716 4.427 1.00 26.58 205 SER B N 1
ATOM 3431 C CA . SER B 1 205 ? -12.343 -44.290 4.507 1.00 28.33 205 SER B CA 1
ATOM 3432 C C . SER B 1 205 ? -11.036 -43.534 4.681 1.00 31.10 205 SER B C 1
ATOM 3433 O O . SER B 1 205 ? -10.892 -42.481 4.108 1.00 27.14 205 SER B O 1
ATOM 3436 N N . ILE B 1 206 ? -10.083 -44.105 5.431 1.00 26.16 206 ILE B N 1
ATOM 3437 C CA . ILE B 1 206 ? -8.753 -43.487 5.593 1.00 28.66 206 ILE B CA 1
ATOM 3438 C C . ILE B 1 206 ? -7.968 -43.462 4.281 1.00 26.64 206 ILE B C 1
ATOM 3439 O O . ILE B 1 206 ? -7.417 -42.453 3.891 1.00 26.60 206 ILE B O 1
ATOM 3444 N N . SER B 1 207 ? -7.997 -44.566 3.576 1.00 24.23 207 SER B N 1
ATOM 3445 C CA . SER B 1 207 ? -7.119 -44.749 2.424 1.00 25.55 207 SER B CA 1
ATOM 3446 C C . SER B 1 207 ? -7.753 -43.960 1.275 1.00 25.97 207 SER B C 1
ATOM 3447 O O . SER B 1 207 ? -7.059 -43.351 0.445 1.00 32.18 207 SER B O 1
ATOM 3450 N N . GLU B 1 208 ? -9.081 -43.874 1.225 1.00 26.01 208 GLU B N 1
ATOM 3451 C CA . GLU B 1 208 ? -9.707 -43.141 0.129 1.00 27.72 208 GLU B CA 1
ATOM 3452 C C . GLU B 1 208 ? -9.658 -41.669 0.387 1.00 27.48 208 GLU B C 1
ATOM 3453 O O . GLU B 1 208 ? -9.800 -40.898 -0.574 1.00 28.30 208 GLU B O 1
ATOM 3459 N N . SER B 1 209 ? -9.481 -41.237 1.653 1.00 23.68 209 SER B N 1
ATOM 3460 C CA . SER B 1 209 ? -9.379 -39.772 1.903 1.00 25.49 209 SER B CA 1
ATOM 3461 C C . SER B 1 209 ? -7.968 -39.147 1.820 1.00 24.31 209 SER B C 1
ATOM 3462 O O . SER B 1 209 ? -7.860 -37.948 1.814 1.00 25.39 209 SER B O 1
ATOM 3465 N N . ILE B 1 210 ? -6.937 -39.961 1.732 1.00 22.34 210 ILE B N 1
ATOM 3466 C CA . ILE B 1 210 ? -5.561 -39.469 1.730 1.00 26.24 210 ILE B CA 1
ATOM 3467 C C . ILE B 1 210 ? -5.108 -39.098 0.303 1.00 28.67 210 ILE B C 1
ATOM 3468 O O . ILE B 1 210 ? -5.256 -39.886 -0.636 1.00 28.81 210 ILE B O 1
ATOM 3473 N N . SER B 1 211 ? -4.576 -37.888 0.141 1.00 24.27 211 SER B N 1
ATOM 3474 C CA . SER B 1 211 ? -3.952 -37.481 -1.147 1.00 23.53 211 SER B CA 1
ATOM 3475 C C . SER B 1 211 ? -2.659 -38.118 -1.271 1.00 23.07 211 SER B C 1
ATOM 3476 O O . SER B 1 211 ? -1.821 -38.053 -0.318 1.00 22.08 211 SER B O 1
ATOM 3479 N N . ILE B 1 212 ? -2.433 -38.761 -2.416 1.00 19.17 212 ILE B N 1
ATOM 3480 C CA . ILE B 1 212 ? -1.151 -39.337 -2.763 1.00 21.03 212 ILE B CA 1
ATOM 3481 C C . ILE B 1 212 ? -0.654 -38.712 -4.091 1.00 22.20 212 ILE B C 1
ATOM 3482 O O . ILE B 1 212 ? -1.229 -38.995 -5.148 1.00 22.02 212 ILE B O 1
ATOM 3487 N N . LEU B 1 213 ? 0.389 -37.876 -3.972 1.00 24.16 213 LEU B N 1
ATOM 3488 C CA . LEU B 1 213 ? 0.929 -37.085 -5.077 1.00 24.69 213 LEU B CA 1
ATOM 3489 C C . LEU B 1 213 ? 1.975 -37.834 -5.790 1.00 23.36 213 LEU B C 1
ATOM 3490 O O . LEU B 1 213 ? 2.722 -38.628 -5.210 1.00 21.24 213 LEU B O 1
ATOM 3495 N N . TYR B 1 214 ? 2.116 -37.547 -7.092 1.00 23.51 214 TYR B N 1
ATOM 3496 C CA . TYR B 1 214 ? 3.225 -38.090 -7.832 1.00 21.39 214 TYR B CA 1
ATOM 3497 C C . TYR B 1 214 ? 4.332 -37.026 -8.025 1.00 19.98 214 TYR B C 1
ATOM 3498 O O . TYR B 1 214 ? 4.059 -35.854 -8.231 1.00 19.22 214 TYR B O 1
ATOM 3507 N N . GLY B 1 215 ? 5.585 -37.426 -7.840 1.00 22.47 215 GLY B N 1
ATOM 3508 C CA . GLY B 1 215 ? 6.710 -36.529 -8.177 1.00 23.92 215 GLY B CA 1
ATOM 3509 C C . GLY B 1 215 ? 7.893 -37.208 -8.825 1.00 27.25 215 GLY B C 1
ATOM 3510 O O . GLY B 1 215 ? 8.111 -38.419 -8.701 1.00 28.40 215 GLY B O 1
ATOM 3511 N N . GLY B 1 216 ? 8.658 -36.431 -9.558 1.00 30.64 216 GLY B N 1
ATOM 3512 C CA . GLY B 1 216 ? 9.781 -36.955 -10.337 1.00 31.11 216 GLY B CA 1
ATOM 3513 C C . GLY B 1 216 ? 9.579 -36.550 -11.802 1.00 30.96 216 GLY B C 1
ATOM 3514 O O . GLY B 1 216 ? 8.916 -37.281 -12.573 1.00 29.86 216 GLY B O 1
ATOM 3515 N N . SER B 1 217 ? 10.198 -35.440 -12.204 1.00 28.77 217 SER B N 1
ATOM 3516 C CA . SER B 1 217 ? 10.065 -34.879 -13.559 1.00 28.02 217 SER B CA 1
ATOM 3517 C C . SER B 1 217 ? 8.670 -34.479 -14.030 1.00 28.27 217 SER B C 1
ATOM 3518 O O . SER B 1 217 ? 8.400 -34.496 -15.207 1.00 29.65 217 SER B O 1
ATOM 3521 N N . VAL B 1 218 ? 7.821 -34.050 -13.138 1.00 23.40 218 VAL B N 1
ATOM 3522 C CA . VAL B 1 218 ? 6.519 -33.554 -13.469 1.00 26.60 218 VAL B CA 1
ATOM 3523 C C . VAL B 1 218 ? 6.678 -32.185 -14.154 1.00 28.77 218 VAL B C 1
ATOM 3524 O O . VAL B 1 218 ? 7.429 -31.345 -13.697 1.00 27.31 218 VAL B O 1
ATOM 3528 N N . LYS B 1 219 ? 6.009 -32.010 -15.285 1.00 29.50 219 LYS B N 1
ATOM 3529 C CA . LYS B 1 219 ? 6.140 -30.771 -16.078 1.00 30.23 219 LYS B CA 1
ATOM 3530 C C . LYS B 1 219 ? 4.764 -30.438 -16.583 1.00 29.76 219 LYS B C 1
ATOM 3531 O O . LYS B 1 219 ? 3.889 -31.300 -16.559 1.00 27.68 219 LYS B O 1
ATOM 3535 N N . PRO B 1 220 ? 4.541 -29.185 -17.034 1.00 30.31 220 PRO B N 1
ATOM 3536 C CA . PRO B 1 220 ? 3.256 -28.829 -17.636 1.00 30.81 220 PRO B CA 1
ATOM 3537 C C . PRO B 1 220 ? 2.768 -29.800 -18.707 1.00 31.33 220 PRO B C 1
ATOM 3538 O O . PRO B 1 220 ? 1.603 -30.095 -18.744 1.00 29.55 220 PRO B O 1
ATOM 3542 N N . ASP B 1 221 ? 3.659 -30.385 -19.499 1.00 31.86 221 ASP B N 1
ATOM 3543 C CA . ASP B 1 221 ? 3.137 -31.179 -20.585 1.00 37.14 221 ASP B CA 1
ATOM 3544 C C . ASP B 1 221 ? 2.877 -32.634 -20.190 1.00 37.91 221 ASP B C 1
ATOM 3545 O O . ASP B 1 221 ? 2.429 -33.382 -21.016 1.00 37.78 221 ASP B O 1
ATOM 3550 N N . ASN B 1 222 ? 3.193 -33.044 -18.963 1.00 33.37 222 ASN B N 1
ATOM 3551 C CA . ASN B 1 222 ? 2.892 -34.421 -18.525 1.00 28.83 222 ASN B CA 1
ATOM 3552 C C . ASN B 1 222 ? 1.993 -34.553 -17.355 1.00 31.31 222 ASN B C 1
ATOM 3553 O O . ASN B 1 222 ? 1.514 -35.673 -17.078 1.00 35.71 222 ASN B O 1
ATOM 3558 N N . ILE B 1 223 ? 1.671 -33.439 -16.724 1.00 32.14 223 ILE B N 1
ATOM 3559 C CA . ILE B 1 223 ? 0.912 -33.499 -15.494 1.00 33.41 223 ILE B CA 1
ATOM 3560 C C . ILE B 1 223 ? -0.509 -34.014 -15.681 1.00 37.25 223 ILE B C 1
ATOM 3561 O O . ILE B 1 223 ? -1.052 -34.745 -14.828 1.00 30.46 223 ILE B O 1
ATOM 3566 N N . GLN B 1 224 ? -1.125 -33.617 -16.777 1.00 33.51 224 GLN B N 1
ATOM 3567 C CA . GLN B 1 224 ? -2.554 -33.867 -16.935 1.00 37.24 224 GLN B CA 1
ATOM 3568 C C . GLN B 1 224 ? -2.857 -35.354 -17.024 1.00 31.72 224 GLN B C 1
ATOM 3569 O O . GLN B 1 224 ? -3.838 -35.830 -16.394 1.00 35.20 224 GLN B O 1
ATOM 3575 N N . ASP B 1 225 ? -2.030 -36.056 -17.778 1.00 27.39 225 ASP B N 1
ATOM 3576 C CA . ASP B 1 225 ? -2.223 -37.493 -17.965 1.00 30.15 225 ASP B CA 1
ATOM 3577 C C . ASP B 1 225 ? -1.947 -38.237 -16.677 1.00 31.85 225 ASP B C 1
ATOM 3578 O O . ASP B 1 225 ? -2.509 -39.291 -16.461 1.00 26.59 225 ASP B O 1
ATOM 3583 N N . LEU B 1 226 ? -1.041 -37.716 -15.858 1.00 30.88 226 LEU B N 1
ATOM 3584 C CA . LEU B 1 226 ? -0.882 -38.276 -14.510 1.00 28.56 226 LEU B CA 1
ATOM 3585 C C . LEU B 1 226 ? -2.078 -38.063 -13.608 1.00 29.16 226 LEU B C 1
ATOM 3586 O O . LEU B 1 226 ? -2.579 -39.034 -12.961 1.00 27.17 226 LEU B O 1
ATOM 3591 N N . LEU B 1 227 ? -2.529 -36.817 -13.512 1.00 27.88 227 LEU B N 1
ATOM 3592 C CA . LEU B 1 227 ? -3.693 -36.462 -12.703 1.00 33.73 227 LEU B CA 1
ATOM 3593 C C . LEU B 1 227 ? -4.990 -37.254 -13.081 1.00 37.05 227 LEU B C 1
ATOM 3594 O O . LEU B 1 227 ? -5.796 -37.574 -12.201 1.00 40.83 227 LEU B O 1
ATOM 3597 N N . LYS B 1 228 ? -5.123 -37.653 -14.341 1.00 34.08 228 LYS B N 1
ATOM 3598 C CA . LYS B 1 228 ? -6.266 -38.438 -14.782 1.00 36.60 228 LYS B CA 1
ATOM 3599 C C . LYS B 1 228 ? -6.350 -39.796 -14.100 1.00 33.26 228 LYS B C 1
ATOM 3600 O O . LYS B 1 228 ? -7.422 -40.295 -13.986 1.00 33.90 228 LYS B O 1
ATOM 3603 N N . GLU B 1 229 ? -5.236 -40.383 -13.656 1.00 28.07 229 GLU B N 1
ATOM 3604 C CA . GLU B 1 229 ? -5.259 -41.705 -13.032 1.00 29.99 229 GLU B CA 1
ATOM 3605 C C . GLU B 1 229 ? -5.982 -41.641 -11.691 1.00 27.36 229 GLU B C 1
ATOM 3606 O O . GLU B 1 229 ? -5.871 -40.638 -10.952 1.00 27.74 229 GLU B O 1
ATOM 3612 N N . LYS B 1 230 ? -6.648 -42.748 -11.393 1.00 24.36 230 LYS B N 1
ATOM 3613 C CA . LYS B 1 230 ? -7.554 -42.927 -10.244 1.00 29.10 230 LYS B CA 1
ATOM 3614 C C . LYS B 1 230 ? -6.885 -42.647 -8.904 1.00 23.66 230 LYS B C 1
ATOM 3615 O O . LYS B 1 230 ? -7.461 -42.035 -8.029 1.00 28.04 230 LYS B O 1
ATOM 3620 N N . ASP B 1 231 ? -5.683 -43.136 -8.741 1.00 23.67 231 ASP B N 1
ATOM 3621 C CA . ASP B 1 231 ? -4.968 -43.033 -7.448 1.00 24.73 231 ASP B CA 1
ATOM 3622 C C . ASP B 1 231 ? -3.916 -41.975 -7.370 1.00 24.45 231 ASP B C 1
ATOM 3623 O O . ASP B 1 231 ? -3.253 -41.878 -6.351 1.00 25.33 231 ASP B O 1
ATOM 3628 N N . ILE B 1 232 ? -3.766 -41.170 -8.427 1.00 24.94 232 ILE B N 1
ATOM 3629 C CA . ILE B 1 232 ? -2.890 -39.974 -8.433 1.00 23.74 232 ILE B CA 1
ATOM 3630 C C . ILE B 1 232 ? -3.706 -38.700 -8.140 1.00 24.94 232 ILE B C 1
ATOM 3631 O O . ILE B 1 232 ? -4.524 -38.258 -8.972 1.00 27.28 232 ILE B O 1
ATOM 3636 N N . ASP B 1 233 ? -3.421 -38.058 -6.991 1.00 22.69 233 ASP B N 1
ATOM 3637 C CA . ASP B 1 233 ? -4.091 -36.904 -6.513 1.00 22.96 233 ASP B CA 1
ATOM 3638 C C . ASP B 1 233 ? -3.353 -35.573 -6.652 1.00 25.32 233 ASP B C 1
ATOM 3639 O O . ASP B 1 233 ? -3.785 -34.516 -6.122 1.00 25.66 233 ASP B O 1
ATOM 3644 N N . GLY B 1 234 ? -2.297 -35.575 -7.448 1.00 23.07 234 GLY B N 1
ATOM 3645 C CA . GLY B 1 234 ? -1.619 -34.356 -7.689 1.00 23.01 234 GLY B CA 1
ATOM 3646 C C . GLY B 1 234 ? -0.142 -34.555 -7.949 1.00 21.32 234 GLY B C 1
ATOM 3647 O O . GLY B 1 234 ? 0.350 -35.672 -8.189 1.00 22.64 234 GLY B O 1
ATOM 3648 N N . GLY B 1 235 ? 0.576 -33.430 -7.852 1.00 22.16 235 GLY B N 1
ATOM 3649 C CA . GLY B 1 235 ? 1.974 -33.430 -8.219 1.00 21.83 235 GLY B CA 1
ATOM 3650 C C . GLY B 1 235 ? 2.817 -32.756 -7.151 1.00 20.61 235 GLY B C 1
ATOM 3651 O O . GLY B 1 235 ? 2.406 -31.720 -6.543 1.00 21.92 235 GLY B O 1
ATOM 3652 N N . LEU B 1 236 ? 3.967 -33.384 -6.905 1.00 21.81 236 LEU B N 1
ATOM 3653 C CA . LEU B 1 236 ? 5.066 -32.771 -6.164 1.00 24.34 236 LEU B CA 1
ATOM 3654 C C . LEU B 1 236 ? 6.194 -32.470 -7.174 1.00 21.04 236 LEU B C 1
ATOM 3655 O O . LEU B 1 236 ? 6.773 -33.340 -7.684 1.00 28.24 236 LEU B O 1
ATOM 3660 N N . VAL B 1 237 ? 6.475 -31.201 -7.378 1.00 23.31 237 VAL B N 1
ATOM 3661 C CA . VAL B 1 237 ? 7.187 -30.700 -8.568 1.00 21.31 237 VAL B CA 1
ATOM 3662 C C . VAL B 1 237 ? 8.374 -29.896 -8.187 1.00 21.16 237 VAL B C 1
ATOM 3663 O O . VAL B 1 237 ? 8.281 -28.894 -7.422 1.00 20.71 237 VAL B O 1
ATOM 3667 N N . GLY B 1 238 ? 9.516 -30.336 -8.688 1.00 21.09 238 GLY B N 1
ATOM 3668 C CA . GLY B 1 238 ? 10.813 -29.720 -8.367 1.00 22.07 238 GLY B CA 1
ATOM 3669 C C . GLY B 1 238 ? 11.152 -28.609 -9.358 1.00 21.85 238 GLY B C 1
ATOM 3670 O O . GLY B 1 238 ? 10.676 -27.483 -9.290 1.00 20.65 238 GLY B O 1
ATOM 3671 N N . GLY B 1 239 ? 11.914 -28.978 -10.344 1.00 26.35 239 GLY B N 1
ATOM 3672 C CA . GLY B 1 239 ? 12.405 -28.017 -11.347 1.00 30.15 239 GLY B CA 1
ATOM 3673 C C . GLY B 1 239 ? 11.331 -27.196 -11.993 1.00 29.71 239 GLY B C 1
ATOM 3674 O O . GLY B 1 239 ? 11.426 -25.951 -12.089 1.00 26.88 239 GLY B O 1
ATOM 3675 N N . ALA B 1 240 ? 10.262 -27.816 -12.410 1.00 27.62 240 ALA B N 1
ATOM 3676 C CA . ALA B 1 240 ? 9.228 -27.012 -13.069 1.00 27.11 240 ALA B CA 1
ATOM 3677 C C . ALA B 1 240 ? 8.409 -26.119 -12.136 1.00 27.66 240 ALA B C 1
ATOM 3678 O O . ALA B 1 240 ? 7.669 -25.283 -12.596 1.00 29.21 240 ALA B O 1
ATOM 3680 N N . SER B 1 241 ? 8.564 -26.235 -10.803 1.00 23.62 241 SER B N 1
ATOM 3681 C CA . SER B 1 241 ? 7.840 -25.305 -9.937 1.00 20.60 241 SER B CA 1
ATOM 3682 C C . SER B 1 241 ? 8.617 -23.997 -9.734 1.00 21.28 241 SER B C 1
ATOM 3683 O O . SER B 1 241 ? 8.104 -23.082 -9.140 1.00 23.19 241 SER B O 1
ATOM 3686 N N . GLN B 1 242 ? 9.841 -23.940 -10.227 1.00 23.87 242 GLN B N 1
ATOM 3687 C CA . GLN B 1 242 ? 10.804 -22.942 -9.764 1.00 25.22 242 GLN B CA 1
ATOM 3688 C C . GLN B 1 242 ? 10.909 -21.657 -10.653 1.00 27.82 242 GLN B C 1
ATOM 3689 O O . GLN B 1 242 ? 11.737 -20.758 -10.358 1.00 32.15 242 GLN B O 1
ATOM 3695 N N . LYS B 1 243 ? 10.000 -21.549 -11.616 1.00 26.89 243 LYS B N 1
ATOM 3696 C CA . LYS B 1 243 ? 9.789 -20.356 -12.464 1.00 31.51 243 LYS B CA 1
ATOM 3697 C C . LYS B 1 243 ? 8.296 -20.190 -12.461 1.00 28.96 243 LYS B C 1
ATOM 3698 O O . LYS B 1 243 ? 7.578 -21.192 -12.593 1.00 28.87 243 LYS B O 1
ATOM 3701 N N . ILE B 1 244 ? 7.806 -18.958 -12.399 1.00 30.07 244 ILE B N 1
ATOM 3702 C CA . ILE B 1 244 ? 6.368 -18.789 -12.448 1.00 29.32 244 ILE B CA 1
ATOM 3703 C C . ILE B 1 244 ? 5.747 -19.418 -13.699 1.00 30.93 244 ILE B C 1
ATOM 3704 O O . ILE B 1 244 ? 4.682 -19.967 -13.586 1.00 34.03 244 ILE B O 1
ATOM 3709 N N . SER B 1 245 ? 6.350 -19.315 -14.880 1.00 32.04 245 SER B N 1
ATOM 3710 C CA . SER B 1 245 ? 5.583 -19.687 -16.084 1.00 33.96 245 SER B CA 1
ATOM 3711 C C . SER B 1 245 ? 5.328 -21.203 -16.120 1.00 31.89 245 SER B C 1
ATOM 3712 O O . SER B 1 245 ? 4.246 -21.604 -16.431 1.00 32.84 245 SER B O 1
ATOM 3715 N N . SER B 1 246 ? 6.335 -22.052 -15.851 1.00 32.28 246 SER B N 1
ATOM 3716 C CA . SER B 1 246 ? 6.053 -23.496 -15.758 1.00 29.27 246 SER B CA 1
ATOM 3717 C C . SER B 1 246 ? 5.213 -23.849 -14.521 1.00 30.41 246 SER B C 1
ATOM 3718 O O . SER B 1 246 ? 4.389 -24.707 -14.606 1.00 30.03 246 SER B O 1
ATOM 3721 N N . PHE B 1 247 ? 5.369 -23.167 -13.404 1.00 28.79 247 PHE B N 1
ATOM 3722 C CA . PHE B 1 247 ? 4.459 -23.431 -12.268 1.00 26.91 247 PHE B CA 1
ATOM 3723 C C . PHE B 1 247 ? 3.023 -23.118 -12.589 1.00 28.86 247 PHE B C 1
ATOM 3724 O O . PHE B 1 247 ? 2.165 -23.953 -12.352 1.00 26.00 247 PHE B O 1
ATOM 3732 N N . ALA B 1 248 ? 2.716 -21.967 -13.183 1.00 30.40 248 ALA B N 1
ATOM 3733 C CA . ALA B 1 248 ? 1.307 -21.698 -13.572 1.00 30.46 248 ALA B CA 1
ATOM 3734 C C . ALA B 1 248 ? 0.779 -22.677 -14.610 1.00 26.66 248 ALA B C 1
ATOM 3735 O O . ALA B 1 248 ? -0.408 -22.945 -14.653 1.00 30.31 248 ALA B O 1
ATOM 3737 N N . GLY B 1 249 ? 1.663 -23.142 -15.442 1.00 29.51 249 GLY B N 1
ATOM 3738 C CA . GLY B 1 249 ? 1.322 -24.084 -16.522 1.00 35.06 249 GLY B CA 1
ATOM 3739 C C . GLY B 1 249 ? 0.961 -25.472 -16.044 1.00 37.66 249 GLY B C 1
ATOM 3740 O O . GLY B 1 249 ? 0.524 -26.291 -16.836 1.00 34.44 249 GLY B O 1
ATOM 3741 N N . LEU B 1 250 ? 1.152 -25.757 -14.758 1.00 33.36 250 LEU B N 1
ATOM 3742 C CA . LEU B 1 250 ? 0.695 -27.018 -14.172 1.00 30.70 250 LEU B CA 1
ATOM 3743 C C . LEU B 1 250 ? -0.743 -26.965 -13.775 1.00 33.50 250 LEU B C 1
ATOM 3744 O O . LEU B 1 250 ? -1.260 -27.988 -13.493 1.00 31.29 250 LEU B O 1
ATOM 3749 N N . PHE B 1 251 ? -1.377 -25.799 -13.702 1.00 33.96 251 PHE B N 1
ATOM 3750 C CA . PHE B 1 251 ? -2.759 -25.712 -13.211 1.00 34.98 251 PHE B CA 1
ATOM 3751 C C . PHE B 1 251 ? -3.772 -25.737 -14.360 1.00 45.52 251 PHE B C 1
ATOM 3752 O O . PHE B 1 251 ? -4.969 -25.894 -14.157 1.00 47.36 251 PHE B O 1
#

Sequence (500 aa):
ARKTIIAGNWKMNLSLKEAVFLAHSIREKIPSISKDKVSMVFPSTLHLENVSKILEGSSVIVGAQNCYHSGLAAFTGETSPDQLKEIGVKVVMVGHSSERRQFLGESNFFCNDKIRFLLKNEFTVLYCVGETLSERESGKTLEVLSSQIREGLKGIDSSVFFSNLILAYEPVWAIGTGKVATPSQAQEVHSFIRKEISGLFVGASSSSISESISILYGGSVKPDNIQDLLKEKDIDGGLVGGASQKISSFAGLFARKTIIAGNWKMNLSLKEAVFLAHSIREKIPSISKDKVSMVFPSTLHLENVSKILEGSSVIVGAQNCYHSGLAAFTGETSPDQLKEIGVKVVMVGHSERRQFLGESNFFCNDKIRFLLKNEFTVLYCVGETLSERESGKTLEVLSSQIREGLKGIDSVFFSNLILAYEPVWAIGTGKVATPSQAQEVHSFIRKEISGLFVGASSISESISILYGGSVKPDNIQDLLKEKDIDGGLVGGASQKISSFAGLF

Organism: Leptospira interrogans serogroup Icterohaemorrhagiae serovar Lai (strain 56601) (NCBI:txid189518)

Secondary structure (DSSP, 8-state):
-PPPEEEEE-TBT--HHHHHHHHHHHHHHHHHH-TTSEEEEE--GGGHHHHHHHHTTSSEEEEES---SSSSBS-TT---HHHHHHTT--EEEE--HHHHHHS---HHHHHHHHHHHHHTT-EEEEEE---HHHHHTT-HHHHHHHHHHHHSTT--GGGGGGEEEEE--GGGSSSS-PPPHHHHHHHHHHHHHHHHTSSTTTHHHHTTS-EEEESS--HHHHHHHHTSTT--EEEESGGGSSHHHHHTT-/----EEEEE-TB---HHHHHHHHHHHHHHHHHH-TT-EEEEE--GGGHHHHHHHHTTSS-EEEES---SSSSBS-TT---HHHHHHTT--EEEE--HHHHHHS---HHHHHHHHHHHHHTT-EEEEEE---HHHHHTT-HHHHHHHHHHHHTTT--GGGGGGEEEEE--GGGSSSS-PPPHHHHHHHHHHHHHHHHHHHSS-HHHHHHS-EEEESS--TTTHHHHHTSTT--EEEESGGGSSHHHHHTT-

InterPro domains:
  IPR000652 Triosephosphate isomerase [PF00121] (5-249)
  IPR000652 Triosephosphate isomerase [PS51440] (3-250)
  IPR000652 Triosephosphate isomerase [PTHR21139] (2-248)
  IPR000652 Triosephosphate isomerase [TIGR00419] (5-242)
  IPR000652 Triosephosphate isomerase [cd00311] (5-249)
  IPR013785 Aldolase-type TIM barrel [G3DSA:3.20.20.70] (1-250)
  IPR020861 Triosephosphate isomerase, active site [PS00171] (166-176)
  IPR022896 Triosephosphate isomerase, bacterial/eukaryotic [MF_00147_B] (2-250)
  IPR035990 Triosephosphate isomerase superfamily [SSF51351] (1-248)

Foldseek 3Di:
DAAFEAEEEADVPDDLVLLLVLLLLCQVFPQVPCVRHQYEYEDAPVNQLVSLVSCPPGSYAYEYAAFALDDDDPDPPGHHVVNCVVSPHQEYEFADPCCCPVVVQDLQRLLSNVVSSLVVVGAYEYEAAEEPVCVVVVNGLVRLLCSLCSNCPPPDLVSQLRYAYEYEHPCQAPPLDFDALVRVLVVLVSNLVSQCPNDVPSVVVSVRHAYAYEGNDWLVHLVSNCPRPRHRYYYYYPLSSDNVGVSSND/DAAQEAEEEQDVPDDLVLLLVLLLLCQVFCLVPQPRHQYEYEDAPVNQLVSLVSCPPGSYAYAYADFALDDDDPDPPGHHVVNCVVSVHQEYEFDPPCCCPVVVQDLQRLLSNVVSSLVVPGAYEYEFAEEPVCVVVVNGLVRRLCSCCSNNPPPDLVSLLRYAYEYEYPCQAPVLDFDALVRVLVVLVSNLVSQCPVVPNNNVSSVHHAYAYEGNDWLVRFVNNCPRPRHRYYYYYVQCSHSVGVSSND

Nearest PDB structures (foldseek):
  4x22-assembly1_A-2  TM=9.872E-01  e=1.975E-47  Leptospira interrogans serovar Icterohaemorrhagiae str. RGA
  4y96-assembly1_A  TM=9.757E-01  e=1.223E-35  Gemmata obscuriglobus
  2btm-assembly1_B  TM=9.676E-01  e=1.808E-31  Geobacillus stearothermophilus
  1btm-assembly1_B  TM=9.678E-01  e=4.811E-31  Geobacillus stearothermophilus
  1b9b-assembly1_B  TM=9.719E-01  e=5.780E-31  Thermotoga maritima